Protein AF-A0A920B7Q4-F1 (afdb_monomer_lite)

Secondary structure (DSSP, 8-state):
----SS-EEE-TTS-EEE--THHHHHHHHHHHHTSS----HHHHHHHHHHHHHHHHHH-SSSPPBHHHHHHHHHHHHHHTT-HHHHHHHHHHHHHHHHHHHHHHHHHHHHHHHTT-EEE-TTS-EEE--HHHHHHHHHHHHTTSTTT--HHHHHHHHHHH--TT-BHHHHHHHHHHHHHTTTTT-THHHHHHHHHHHHHHHHHHT-SPPPGGGHHHHHHHHHHHHHHHHHHTTSS-GGGGGS-HHHHHTT--GGGGGG--HHHHHHHHHHTS-EETTEE---HHHHHHHHHHHH-TTSTTHHHHHHHHHHHHHTTS----HHHHHHTTSSS-----EEEEE--SSHHHHHHHHHHHHHHHTTT-EEEEE-TTS--SS--SS---TT---------

Foldseek 3Di:
DDQPPFAWEQEPVRDIDTDDLVVLLVLLVVLCVVDDDDDDPVLSVVLSVVLVVCLSVVAPPHHYYPVRSLVSSLVSCVVSVVVSSSVSSVVVVVVVVVVVVVVVCVVVLVVVQQAAWEQEPVRDIDGHDLVVVLVLLCVLCVVVVPQDDSVQLSVQLSVQDDHHHYPVSSLVSSLVSLVVCCVVPVVSQLSSLSSVQQVLCCLQLVDRDDPVCNLVSQLVLLVVLLVVCVVVQVFDPLLVVEPSNLLSVLQDCVLSSVDGNVRVVCCVVAQFDDDPNTGSADPLSLLLQLLLLVQSPPPRSRVSSSVSSVCPSNPVDHADPLSSRQRRGNDRPRAQEDEEEAAQDPVSNVVVVVVVVVSPVPPHDYHYHDPNHDDPDDDDDDCPVPPPVPPPPDD

pLDDT: mean 87.29, std 13.28, range [35.25, 98.81]

Radius of gyration: 36.69 Å; chains: 1; bounding box: 93×52×107 Å

Structure (mmCIF, N/CA/C/O backbone):
data_AF-A0A920B7Q4-F1
#
_entry.id   AF-A0A920B7Q4-F1
#
loop_
_atom_site.group_PDB
_atom_site.id
_atom_site.type_symbol
_atom_site.label_atom_id
_atom_site.label_alt_id
_atom_site.label_comp_id
_atom_site.label_asym_id
_atom_site.label_entity_id
_atom_site.label_seq_id
_atom_site.pdbx_PDB_ins_code
_atom_site.Cartn_x
_atom_site.Cartn_y
_atom_site.Cartn_z
_atom_site.occupancy
_atom_site.B_iso_or_equiv
_atom_site.auth_seq_id
_atom_site.auth_comp_id
_atom_site.auth_asym_id
_atom_site.auth_atom_id
_atom_site.pdbx_PDB_model_num
ATOM 1 N N . MET A 1 1 ? -26.768 4.279 72.018 1.00 37.91 1 MET A N 1
ATOM 2 C CA . MET A 1 1 ? -26.173 4.052 70.687 1.00 37.91 1 MET A CA 1
ATOM 3 C C . MET A 1 1 ? -27.306 4.190 69.692 1.00 37.91 1 MET A C 1
ATOM 5 O O . MET A 1 1 ? -28.260 3.434 69.799 1.00 37.91 1 MET A O 1
ATOM 9 N N . ASN A 1 2 ? -27.280 5.228 68.854 1.00 35.25 2 ASN A N 1
ATOM 10 C CA . ASN A 1 2 ? -28.335 5.468 67.870 1.00 35.25 2 ASN A CA 1
ATOM 11 C C . ASN A 1 2 ? -28.224 4.403 66.777 1.00 35.25 2 ASN A C 1
ATOM 13 O O . ASN A 1 2 ? -27.262 4.417 66.012 1.00 35.25 2 ASN A O 1
ATOM 17 N N . HIS A 1 3 ? -29.182 3.480 66.726 1.00 39.59 3 HIS A N 1
ATOM 18 C CA . HIS A 1 3 ? -29.396 2.664 65.538 1.00 39.59 3 HIS A CA 1
ATOM 19 C C . HIS A 1 3 ? -29.810 3.611 64.406 1.00 39.59 3 HIS A C 1
ATOM 21 O O . HIS A 1 3 ? -30.752 4.386 64.560 1.00 39.59 3 HIS A O 1
ATOM 27 N N . ILE A 1 4 ? -29.066 3.612 63.303 1.00 44.72 4 ILE A N 1
ATOM 28 C CA . ILE A 1 4 ? -29.447 4.335 62.089 1.00 44.72 4 ILE A CA 1
ATOM 29 C C . ILE A 1 4 ? -30.692 3.618 61.544 1.00 44.72 4 ILE A C 1
ATOM 31 O O . ILE A 1 4 ? -30.583 2.476 61.107 1.00 44.72 4 ILE A O 1
ATOM 35 N N . GLU A 1 5 ? -31.869 4.248 61.626 1.00 52.75 5 GLU A N 1
ATOM 36 C CA . GLU A 1 5 ? -33.157 3.631 61.247 1.00 52.75 5 GLU A CA 1
ATOM 37 C C . GLU A 1 5 ? -33.252 3.271 59.750 1.00 52.75 5 GLU A C 1
ATOM 39 O O . GLU A 1 5 ? -34.040 2.402 59.391 1.00 52.75 5 GLU A O 1
ATOM 44 N N . GLU A 1 6 ? -32.398 3.830 58.882 1.00 65.81 6 GLU A N 1
ATOM 45 C CA . GLU A 1 6 ? -32.292 3.430 57.472 1.00 65.81 6 GLU A CA 1
ATOM 46 C C . GLU A 1 6 ? -30.826 3.403 57.005 1.00 65.81 6 GLU A C 1
ATOM 48 O O . GLU A 1 6 ? -30.173 4.436 56.851 1.00 65.81 6 GLU A O 1
ATOM 53 N N . LEU A 1 7 ? -30.286 2.204 56.765 1.00 77.31 7 LEU A N 1
ATOM 54 C CA . LEU A 1 7 ? -28.965 2.035 56.158 1.00 77.31 7 LEU A CA 1
ATOM 55 C C . LEU A 1 7 ? -29.019 2.490 54.690 1.00 77.31 7 LEU A C 1
ATOM 57 O O . LEU A 1 7 ? -29.873 2.035 53.930 1.00 77.31 7 LEU A O 1
ATOM 61 N N . LEU A 1 8 ? -28.096 3.357 54.274 1.00 85.62 8 LEU A N 1
ATOM 62 C CA . LEU A 1 8 ? -27.988 3.840 52.893 1.00 85.62 8 LEU A CA 1
ATOM 63 C C . LEU A 1 8 ? -26.768 3.233 52.184 1.00 85.62 8 LEU A C 1
ATOM 65 O O . LEU A 1 8 ? -25.763 2.916 52.814 1.00 85.62 8 LEU A O 1
ATOM 69 N N . VAL A 1 9 ? -26.846 3.095 50.860 1.00 86.12 9 VAL A N 1
ATOM 70 C CA . VAL A 1 9 ? -25.814 2.509 49.992 1.00 86.12 9 VAL A CA 1
ATOM 71 C C . VAL A 1 9 ? -25.452 3.477 48.876 1.00 86.12 9 VAL A C 1
ATOM 73 O O . VAL A 1 9 ? -26.326 4.011 48.189 1.00 86.12 9 VAL A O 1
ATOM 76 N N . VAL A 1 10 ? -24.153 3.638 48.627 1.00 85.19 10 VAL A N 1
ATOM 77 C CA . VAL A 1 10 ? -23.644 4.421 47.496 1.00 85.19 10 VAL A CA 1
ATOM 78 C C . VAL A 1 10 ? -23.620 3.549 46.238 1.00 85.19 10 VAL A C 1
ATOM 80 O O . VAL A 1 10 ? -22.820 2.612 46.122 1.00 85.19 10 VAL A O 1
ATOM 83 N N . LYS A 1 11 ? -24.490 3.845 45.264 1.00 85.69 11 LYS A N 1
ATOM 84 C CA . LYS A 1 11 ? -24.488 3.184 43.951 1.00 85.69 11 LYS A CA 1
ATOM 85 C C . LYS A 1 11 ? -23.223 3.527 43.165 1.00 85.69 11 LYS A C 1
ATOM 87 O O . LYS A 1 11 ? -22.608 4.574 43.333 1.00 85.69 11 LYS A O 1
ATOM 92 N N . ARG A 1 12 ? -22.913 2.693 42.167 1.00 79.00 12 ARG A N 1
ATOM 93 C CA . ARG A 1 12 ? -21.820 2.914 41.196 1.00 79.00 12 ARG A CA 1
ATOM 94 C C . ARG A 1 12 ? -21.959 4.200 40.354 1.00 79.00 12 ARG A C 1
ATOM 96 O O . ARG A 1 12 ? -21.006 4.571 39.672 1.00 79.00 12 ARG A O 1
ATOM 103 N N . SER A 1 13 ? -23.132 4.841 40.360 1.00 74.19 13 SER A N 1
ATOM 104 C CA . SER A 1 13 ? -23.400 6.157 39.757 1.00 74.19 13 SER A CA 1
ATOM 105 C C . SER A 1 13 ? -23.052 7.338 40.677 1.00 74.19 13 SER A C 1
ATOM 107 O O . SER A 1 13 ? -23.061 8.469 40.207 1.00 74.19 13 SER A O 1
ATOM 109 N N . GLY A 1 14 ? -22.772 7.092 41.963 1.00 71.38 14 GLY A N 1
ATOM 110 C CA . GLY A 1 14 ? -22.636 8.117 43.006 1.00 71.38 14 GLY A CA 1
ATOM 111 C C . GLY A 1 14 ? -23.949 8.468 43.718 1.00 71.38 14 GLY A C 1
ATOM 112 O O . GLY A 1 14 ? -23.935 9.210 44.692 1.00 71.38 14 GLY A O 1
ATOM 113 N N . GLU A 1 15 ? -25.081 7.925 43.261 1.00 81.25 15 GLU A N 1
ATOM 114 C CA . GLU A 1 15 ? -26.389 8.105 43.899 1.00 81.25 15 GLU A CA 1
ATOM 115 C C . GLU A 1 15 ? -26.465 7.320 45.217 1.00 81.25 15 GLU A C 1
ATOM 117 O O . GLU A 1 15 ? -26.086 6.148 45.266 1.00 81.25 15 GLU A O 1
ATOM 122 N N . VAL A 1 16 ? -26.993 7.947 46.266 1.00 84.50 16 VAL A N 1
ATOM 123 C CA . VAL A 1 16 ? -27.220 7.310 47.567 1.00 84.50 16 VAL A CA 1
ATOM 124 C C . VAL A 1 16 ? -28.666 6.828 47.635 1.00 84.50 16 VAL A C 1
ATOM 126 O O . VAL A 1 16 ? -29.584 7.606 47.392 1.00 84.50 16 VAL A O 1
ATOM 129 N N . VAL A 1 17 ? -28.874 5.548 47.942 1.00 87.88 17 VAL A N 1
ATOM 130 C CA . VAL A 1 17 ? -30.212 4.937 48.035 1.00 87.88 17 VAL A CA 1
ATOM 131 C C . VAL A 1 17 ? -30.366 4.095 49.294 1.00 87.88 17 VAL A C 1
ATOM 133 O O . VAL A 1 17 ? -29.368 3.651 49.852 1.00 87.88 17 VAL A O 1
ATOM 136 N N . GLY A 1 18 ? -31.607 3.826 49.702 1.00 86.75 18 GLY A N 1
ATOM 137 C CA . GLY A 1 18 ? -31.908 2.879 50.778 1.00 86.75 18 GLY A CA 1
ATOM 138 C C . GLY A 1 18 ? -31.334 1.486 50.513 1.00 86.75 18 GLY A C 1
ATOM 139 O O . GLY A 1 18 ? -31.373 0.990 49.381 1.00 86.75 18 GLY A O 1
ATOM 140 N N . PHE A 1 19 ? -30.779 0.867 51.553 1.00 87.19 19 PHE A N 1
ATOM 141 C CA . PHE A 1 19 ? -30.345 -0.523 51.529 1.00 87.19 19 PHE A CA 1
ATOM 142 C C . PHE A 1 19 ? -31.553 -1.446 51.361 1.00 87.19 19 PHE A C 1
ATOM 144 O O . PHE A 1 19 ? -32.547 -1.336 52.072 1.00 87.19 19 PHE A O 1
ATOM 151 N N . ASP A 1 20 ? -31.442 -2.375 50.418 1.00 87.06 20 ASP A N 1
ATOM 152 C CA . ASP A 1 20 ? -32.485 -3.338 50.086 1.00 87.06 20 ASP A CA 1
ATOM 153 C C . ASP A 1 20 ? -31.866 -4.738 50.067 1.00 87.06 20 ASP A C 1
ATOM 155 O O . ASP A 1 20 ? -31.120 -5.100 49.149 1.00 87.06 20 ASP A O 1
ATOM 159 N N . SER A 1 21 ? -32.163 -5.524 51.101 1.00 85.00 21 SER A N 1
ATOM 160 C CA . SER A 1 21 ? -31.656 -6.888 51.257 1.00 85.00 21 SER A CA 1
ATOM 161 C C . SER A 1 21 ? -32.224 -7.858 50.229 1.00 85.00 21 SER A C 1
ATOM 163 O O . SER A 1 21 ? -31.566 -8.849 49.896 1.00 85.00 21 SER A O 1
ATOM 165 N N . GLN A 1 22 ? -33.378 -7.544 49.630 1.00 86.56 22 GLN A N 1
ATOM 166 C CA . GLN A 1 22 ? -33.961 -8.362 48.574 1.00 86.56 22 GLN A CA 1
ATOM 167 C C . GLN A 1 22 ? -33.036 -8.424 47.353 1.00 86.56 22 GLN A C 1
ATOM 169 O O . GLN A 1 22 ? -32.986 -9.437 46.657 1.00 86.56 22 GLN A O 1
ATOM 174 N N . ARG A 1 23 ? -32.226 -7.384 47.112 1.00 87.19 23 ARG A N 1
ATOM 175 C CA . ARG A 1 23 ? -31.222 -7.383 46.034 1.00 87.19 23 ARG A CA 1
ATOM 176 C C . ARG A 1 23 ? -30.103 -8.387 46.266 1.00 87.19 23 ARG A C 1
ATOM 178 O O . ARG A 1 23 ? -29.621 -8.969 45.297 1.00 87.19 23 ARG A O 1
ATOM 185 N N . ILE A 1 24 ? -29.700 -8.592 47.520 1.00 88.31 24 ILE A N 1
ATOM 186 C CA . ILE A 1 24 ? -28.688 -9.589 47.887 1.00 88.31 24 ILE A CA 1
ATOM 187 C C . ILE A 1 24 ? -29.266 -10.986 47.673 1.00 88.31 24 ILE A C 1
ATOM 189 O O . ILE A 1 24 ? -28.648 -11.802 46.991 1.00 88.31 24 ILE A O 1
ATOM 193 N N . ASN A 1 25 ? -30.487 -11.223 48.161 1.00 89.12 25 ASN A N 1
ATOM 194 C CA . ASN A 1 25 ? -31.188 -12.490 47.969 1.00 89.12 25 ASN A CA 1
ATOM 195 C C . ASN A 1 25 ? -31.345 -12.826 46.474 1.00 89.12 25 ASN A C 1
ATOM 197 O O . ASN A 1 25 ? -30.954 -13.905 46.031 1.00 89.12 25 ASN A O 1
ATOM 201 N N . ASN A 1 26 ? -31.805 -11.868 45.664 1.00 89.12 26 ASN A N 1
ATOM 202 C CA . ASN A 1 26 ? -31.959 -12.054 44.222 1.00 89.12 26 ASN A CA 1
ATOM 203 C C . ASN A 1 26 ? -30.622 -12.357 43.525 1.00 89.12 26 ASN A C 1
ATOM 205 O O . ASN A 1 26 ? -30.584 -13.175 42.610 1.00 89.12 26 ASN A O 1
ATOM 209 N N . ALA A 1 27 ? -29.524 -11.719 43.944 1.00 87.94 27 ALA A N 1
ATOM 210 C CA . ALA A 1 27 ? -28.205 -11.942 43.356 1.00 87.94 27 ALA A CA 1
ATOM 211 C C . ALA A 1 27 ? -27.631 -13.327 43.708 1.00 87.94 27 ALA A C 1
ATOM 213 O O . ALA A 1 27 ? -27.078 -13.996 42.833 1.00 87.94 27 ALA A O 1
ATOM 214 N N . ILE A 1 28 ? -27.806 -13.783 44.954 1.00 88.62 28 ILE A N 1
ATOM 215 C CA . ILE A 1 28 ? -27.418 -15.134 45.389 1.00 88.62 28 ILE A CA 1
ATOM 216 C C . ILE A 1 28 ? -28.284 -16.182 44.681 1.00 88.62 28 ILE A C 1
ATOM 218 O O . ILE A 1 28 ? -27.759 -17.134 44.109 1.00 88.62 28 ILE A O 1
ATOM 222 N N . THR A 1 29 ? -29.600 -15.973 44.634 1.00 88.19 29 THR A N 1
ATOM 223 C CA . THR A 1 29 ? -30.544 -16.868 43.951 1.00 88.19 29 THR A CA 1
ATOM 224 C C . THR A 1 29 ? -30.250 -16.966 42.454 1.00 88.19 29 THR A C 1
ATOM 226 O O . THR A 1 29 ? -30.282 -18.057 41.890 1.00 88.19 29 THR A O 1
ATOM 229 N N . ALA A 1 30 ? -29.891 -15.857 41.800 1.00 87.19 30 ALA A N 1
ATOM 230 C CA . ALA A 1 30 ? -29.462 -15.867 40.403 1.00 87.19 30 ALA A CA 1
ATOM 231 C C . ALA A 1 30 ? -28.175 -16.684 40.194 1.00 87.19 30 ALA A C 1
ATOM 233 O O . ALA A 1 30 ? -28.075 -17.413 39.210 1.00 87.19 30 ALA A O 1
ATOM 234 N N . ALA A 1 31 ? -27.214 -16.604 41.121 1.00 87.38 31 ALA A N 1
ATOM 235 C CA . ALA A 1 31 ? -26.001 -17.417 41.063 1.00 87.38 31 ALA A CA 1
ATOM 236 C C . ALA A 1 31 ? -26.292 -18.913 41.277 1.00 87.38 31 ALA A C 1
ATOM 238 O O . ALA A 1 31 ? -25.689 -19.742 40.595 1.00 87.38 31 ALA A O 1
ATOM 239 N N . ILE A 1 32 ? -27.230 -19.263 42.168 1.00 87.94 32 ILE A N 1
ATOM 240 C CA . ILE A 1 32 ? -27.687 -20.645 42.397 1.00 87.94 32 ILE A CA 1
ATOM 241 C C . ILE A 1 32 ? -28.381 -21.195 41.149 1.00 87.94 32 ILE A C 1
ATOM 243 O O . ILE A 1 32 ? -27.976 -22.238 40.652 1.00 87.94 32 ILE A O 1
ATOM 247 N N . ASN A 1 33 ? -29.349 -20.457 40.595 1.00 87.56 33 ASN A N 1
ATOM 248 C CA . ASN A 1 33 ? -30.111 -20.857 39.405 1.00 87.56 33 ASN A CA 1
ATOM 249 C C . ASN A 1 33 ? -29.254 -20.981 38.134 1.00 87.56 33 ASN A C 1
ATOM 251 O O . ASN A 1 33 ? -29.695 -21.577 37.156 1.00 87.56 33 ASN A O 1
ATOM 255 N N . ALA A 1 34 ? -28.051 -20.403 38.125 1.00 85.44 34 ALA A N 1
ATOM 256 C CA . ALA A 1 34 ? -27.075 -20.582 37.052 1.00 85.44 34 ALA A CA 1
ATOM 257 C C . ALA A 1 34 ? -26.320 -21.930 37.128 1.00 85.44 34 ALA A C 1
ATOM 259 O O . ALA A 1 34 ? -25.470 -22.189 36.279 1.00 85.44 34 ALA A O 1
ATOM 260 N N . GLY A 1 35 ? -26.588 -22.765 38.138 1.00 84.56 35 GLY A N 1
ATOM 261 C CA . GLY A 1 35 ? -26.077 -24.131 38.268 1.00 84.56 35 GLY A CA 1
ATOM 262 C C . GLY A 1 35 ? -27.182 -25.132 38.632 1.00 84.56 35 GLY A C 1
ATOM 263 O O . GLY A 1 35 ? -28.353 -24.774 38.721 1.00 84.56 35 GLY A O 1
ATOM 264 N N . ASP A 1 36 ? -26.798 -26.391 38.861 1.00 78.81 36 ASP A N 1
ATOM 265 C CA . ASP A 1 36 ? -27.736 -27.504 39.116 1.00 78.81 36 ASP A CA 1
ATOM 266 C C . ASP A 1 36 ? -28.015 -27.766 40.610 1.00 78.81 36 ASP A C 1
ATOM 268 O O . ASP A 1 36 ? -28.794 -28.652 40.975 1.00 78.81 36 ASP A O 1
ATOM 272 N N . GLU A 1 37 ? -27.367 -27.017 41.500 1.00 77.81 37 GLU A N 1
ATOM 273 C CA . GLU A 1 37 ? -27.507 -27.188 42.944 1.00 77.81 37 GLU A CA 1
ATOM 274 C C . GLU A 1 37 ? -28.850 -26.664 43.446 1.00 77.81 37 GLU A C 1
ATOM 276 O O . GLU A 1 37 ? -29.317 -25.591 43.064 1.00 77.81 37 GLU A O 1
ATOM 281 N N . LYS A 1 38 ? -29.445 -27.397 44.388 1.00 76.31 38 LYS A N 1
ATOM 282 C CA . LYS A 1 38 ? -30.656 -26.972 45.087 1.00 76.31 38 LYS A CA 1
ATOM 283 C C . LYS A 1 38 ? -30.332 -26.731 46.549 1.00 76.31 38 LYS A C 1
ATOM 285 O O . LYS A 1 38 ? -29.971 -27.657 47.271 1.00 76.31 38 LYS A O 1
ATOM 290 N N . TYR A 1 39 ? -30.499 -25.488 46.972 1.00 79.25 39 TYR A N 1
ATOM 291 C CA . TYR A 1 39 ? -30.415 -25.093 48.370 1.00 79.25 39 TYR A CA 1
ATOM 292 C C . TYR A 1 39 ? -31.817 -24.824 48.904 1.00 79.25 39 TYR A C 1
ATOM 294 O O . TYR A 1 39 ? -32.675 -24.316 48.183 1.00 79.25 39 TYR A O 1
ATOM 302 N N . ASP A 1 40 ? -32.049 -25.168 50.170 1.00 79.31 40 ASP A N 1
ATOM 303 C CA . ASP A 1 40 ? -33.282 -24.783 50.844 1.00 79.31 40 ASP A CA 1
ATOM 304 C C . ASP A 1 40 ? -33.321 -23.257 51.014 1.00 79.31 40 ASP A C 1
ATOM 306 O O . ASP A 1 40 ? -32.336 -22.627 51.410 1.00 79.31 40 ASP A O 1
ATOM 310 N N . SER A 1 41 ? -34.490 -22.684 50.748 1.00 79.50 41 SER A N 1
ATOM 311 C CA . SER A 1 41 ? -34.847 -21.299 51.045 1.00 79.50 41 SER A CA 1
ATOM 312 C C . SER A 1 41 ? -34.468 -20.866 52.467 1.00 79.50 41 SER A C 1
ATOM 314 O O . SER A 1 41 ? -34.008 -19.741 52.651 1.00 79.50 41 SER A O 1
ATOM 316 N N . ALA A 1 42 ? -34.571 -21.766 53.453 1.00 81.94 42 ALA A N 1
ATOM 317 C CA . ALA A 1 42 ? -34.176 -21.492 54.834 1.00 81.94 42 ALA A CA 1
ATOM 318 C C . ALA A 1 42 ? -32.675 -21.178 54.965 1.00 81.94 42 ALA A C 1
ATOM 320 O O . ALA A 1 42 ? -32.303 -20.197 55.605 1.00 81.94 42 ALA A O 1
ATOM 321 N N . LYS A 1 43 ? -31.815 -21.951 54.287 1.00 82.31 43 LYS A N 1
ATOM 322 C CA . LYS A 1 43 ? -30.356 -21.763 54.311 1.00 82.31 43 LYS A CA 1
ATOM 323 C C . LYS A 1 43 ? -29.931 -20.481 53.586 1.00 82.31 43 LYS A C 1
ATOM 325 O O . LYS A 1 43 ? -28.986 -19.821 54.002 1.00 82.31 43 LYS A O 1
ATOM 330 N N . ILE A 1 44 ? -30.632 -20.107 52.513 1.00 83.94 44 ILE A N 1
ATOM 331 C CA . ILE A 1 44 ? -30.376 -18.849 51.789 1.00 83.94 44 ILE A CA 1
ATOM 332 C C . ILE A 1 44 ? -30.744 -17.649 52.666 1.00 83.94 44 ILE A C 1
ATOM 334 O O . ILE A 1 44 ? -29.964 -16.703 52.756 1.00 83.94 44 ILE A O 1
ATOM 338 N N . ASN A 1 45 ? -31.899 -17.697 53.334 1.00 86.50 45 ASN A N 1
ATOM 339 C CA . ASN A 1 45 ? -32.334 -16.627 54.229 1.00 86.50 45 ASN A CA 1
ATOM 340 C C . ASN A 1 45 ? -31.371 -16.451 55.411 1.00 86.50 45 ASN A C 1
ATOM 342 O O . ASN A 1 45 ? -30.993 -15.322 55.694 1.00 86.50 45 ASN A O 1
ATOM 346 N N . GLU A 1 46 ? -30.889 -17.542 56.016 1.00 87.81 46 GLU A N 1
ATOM 347 C CA . GLU A 1 46 ? -29.887 -17.492 57.093 1.00 87.81 46 GLU A CA 1
ATOM 348 C C . GLU A 1 46 ? -28.589 -16.787 56.649 1.00 87.81 46 GLU A C 1
ATOM 350 O O . GLU A 1 46 ? -28.044 -15.941 57.360 1.00 87.81 46 GLU A O 1
ATOM 355 N N . ILE A 1 47 ? -28.110 -17.077 55.435 1.00 88.06 47 ILE A N 1
ATOM 356 C CA . ILE A 1 47 ? -26.919 -16.425 54.871 1.00 88.06 47 ILE A CA 1
ATOM 357 C C . ILE A 1 47 ? -27.182 -14.940 54.602 1.00 88.06 47 ILE A C 1
ATOM 359 O O . ILE A 1 47 ? -26.332 -14.103 54.907 1.00 88.06 47 ILE A O 1
ATOM 363 N N . VAL A 1 48 ? -28.348 -14.593 54.049 1.00 88.50 48 VAL A N 1
ATOM 364 C CA . VAL A 1 48 ? -28.731 -13.194 53.802 1.00 88.50 48 VAL A CA 1
ATOM 365 C C . VAL A 1 48 ? -28.831 -12.418 55.116 1.00 88.50 48 VAL A C 1
ATOM 367 O O . VAL A 1 48 ? -28.295 -11.314 55.189 1.00 88.50 48 VAL A O 1
ATOM 370 N N . GLU A 1 49 ? -29.426 -12.995 56.160 1.00 89.12 49 GLU A N 1
ATOM 371 C CA . GLU A 1 49 ? -29.495 -12.394 57.497 1.00 89.12 49 GLU A CA 1
ATOM 372 C C . GLU A 1 49 ? -28.098 -12.197 58.101 1.00 89.12 49 GLU A C 1
ATOM 374 O O . GLU A 1 49 ? -27.802 -11.129 58.640 1.00 89.12 49 GLU A O 1
ATOM 379 N N . SER A 1 50 ? -27.197 -13.173 57.945 1.00 89.88 50 SER A N 1
ATOM 380 C CA . SER A 1 50 ? -25.807 -13.057 58.405 1.00 89.88 50 SER A CA 1
ATOM 381 C C . SER A 1 50 ? -25.032 -11.955 57.668 1.00 89.88 50 SER A C 1
ATOM 383 O O . SER A 1 50 ? -24.300 -11.176 58.285 1.00 89.88 50 SER A O 1
ATOM 385 N N . ILE A 1 51 ? -25.239 -11.835 56.352 1.00 91.19 51 ILE A N 1
ATOM 386 C CA . ILE A 1 51 ? -24.678 -10.756 55.530 1.00 91.19 51 ILE A CA 1
ATOM 387 C C . ILE A 1 51 ? -25.224 -9.403 55.986 1.00 91.19 51 ILE A C 1
ATOM 389 O O . ILE A 1 51 ? -24.450 -8.461 56.143 1.00 91.19 51 ILE A O 1
ATOM 393 N N . GLN A 1 52 ? -26.537 -9.297 56.210 1.00 89.00 52 GLN A N 1
ATOM 394 C CA . GLN A 1 52 ? -27.153 -8.073 56.719 1.00 89.00 52 GLN A CA 1
ATOM 395 C C . GLN A 1 52 ? -26.545 -7.682 58.065 1.00 89.00 52 GLN A C 1
ATOM 397 O O . GLN A 1 52 ? -26.106 -6.543 58.203 1.00 89.00 52 GLN A O 1
ATOM 402 N N . GLY A 1 53 ? -26.451 -8.618 59.013 1.00 87.44 53 GLY A N 1
ATOM 403 C CA . GLY A 1 53 ? -25.826 -8.387 60.316 1.00 87.44 53 GLY A CA 1
ATOM 404 C C . GLY A 1 53 ? -24.406 -7.834 60.190 1.00 87.44 53 GLY A C 1
ATOM 405 O O . GLY A 1 53 ? -24.113 -6.776 60.739 1.00 87.44 53 GLY A O 1
ATOM 406 N N . GLU A 1 54 ? -23.550 -8.465 59.373 1.00 89.50 54 GLU A N 1
ATOM 407 C CA . GLU A 1 54 ? -22.185 -7.964 59.152 1.00 89.50 54 GLU A CA 1
ATOM 408 C C . GLU A 1 54 ? -22.169 -6.561 58.524 1.00 89.50 54 GLU A C 1
ATOM 410 O O . GLU A 1 54 ? -21.314 -5.749 58.872 1.00 89.50 54 GLU A O 1
ATOM 415 N N . ILE A 1 55 ? -23.094 -6.249 57.612 1.00 87.44 55 ILE A N 1
ATOM 416 C CA . ILE A 1 55 ? -23.184 -4.916 57.002 1.00 87.44 55 ILE A CA 1
ATOM 417 C C . ILE A 1 55 ? -23.566 -3.867 58.059 1.00 87.44 55 ILE A C 1
ATOM 419 O O . ILE A 1 55 ? -22.912 -2.826 58.130 1.00 87.44 55 ILE A O 1
ATOM 423 N N . TYR A 1 56 ? -24.579 -4.131 58.887 1.00 86.81 56 TYR A N 1
ATOM 424 C CA . TYR A 1 56 ? -25.008 -3.200 59.938 1.00 86.81 56 TYR A CA 1
ATOM 425 C C . TYR A 1 56 ? -23.932 -2.988 61.010 1.00 86.81 56 TYR A C 1
ATOM 427 O O . TYR A 1 56 ? -23.740 -1.859 61.459 1.00 86.81 56 TYR A O 1
ATOM 435 N N . ASP A 1 57 ? -23.193 -4.038 61.370 1.00 86.12 57 ASP A N 1
ATOM 436 C CA . ASP A 1 57 ? -22.123 -3.953 62.366 1.00 86.12 57 ASP A CA 1
ATOM 437 C C . ASP A 1 57 ? -20.881 -3.228 61.830 1.00 86.12 57 ASP A C 1
ATOM 439 O O . ASP A 1 57 ? -20.212 -2.488 62.554 1.00 86.12 57 ASP A O 1
ATOM 443 N N . ARG A 1 58 ? -20.545 -3.445 60.552 1.00 84.44 58 ARG A N 1
ATOM 444 C CA . ARG A 1 58 ? -19.307 -2.939 59.945 1.00 84.44 58 ARG A CA 1
ATOM 445 C C . ARG A 1 58 ? -19.418 -1.500 59.448 1.00 84.44 58 ARG A C 1
ATOM 447 O O . ARG A 1 58 ? -18.403 -0.805 59.410 1.00 84.44 58 ARG A O 1
ATOM 454 N N . PHE A 1 59 ? -20.608 -1.058 59.046 1.00 83.00 59 PHE A N 1
ATOM 455 C CA . PHE A 1 59 ? -20.827 0.246 58.411 1.00 83.00 59 PHE A CA 1
ATOM 456 C C . PHE A 1 59 ? -21.669 1.179 59.283 1.00 83.00 59 PHE A C 1
ATOM 458 O O . PHE A 1 59 ? -22.770 1.588 58.923 1.00 83.00 59 PHE A O 1
ATOM 465 N N . THR A 1 60 ? -21.120 1.531 60.443 1.00 75.25 60 THR A N 1
ATOM 466 C CA . THR A 1 60 ? -21.744 2.448 61.408 1.00 75.25 60 THR A CA 1
ATOM 467 C C . THR A 1 60 ? -21.360 3.911 61.178 1.00 75.25 60 THR A C 1
ATOM 469 O O . THR A 1 60 ? -22.146 4.807 61.476 1.00 75.25 60 THR A O 1
ATOM 472 N N . GLU A 1 61 ? -20.168 4.160 60.627 1.00 71.81 61 GLU A N 1
ATOM 473 C CA . GLU A 1 61 ? -19.607 5.509 60.446 1.00 71.81 61 GLU A CA 1
ATOM 474 C C . GLU A 1 61 ? -19.692 6.030 59.001 1.00 71.81 61 GLU A C 1
ATOM 476 O O . GLU A 1 61 ? -19.558 7.231 58.769 1.00 71.81 61 GLU A O 1
ATOM 481 N N . PHE A 1 62 ? -19.911 5.154 58.015 1.00 76.44 62 PHE A N 1
ATOM 482 C CA . PHE A 1 62 ? -19.998 5.528 56.601 1.00 76.44 62 PHE A CA 1
ATOM 483 C C . PHE A 1 62 ? -20.908 4.587 55.811 1.00 76.44 62 PHE A C 1
ATOM 485 O O . PHE A 1 62 ? -21.063 3.419 56.158 1.00 76.44 62 PHE A O 1
ATOM 492 N N . TYR A 1 63 ? -21.475 5.084 54.709 1.00 82.69 63 TYR A N 1
ATOM 493 C CA . TYR A 1 63 ? -22.316 4.281 53.822 1.00 82.69 63 TYR A CA 1
ATOM 494 C C . TYR A 1 63 ? -21.467 3.351 52.945 1.00 82.69 63 TYR A C 1
ATOM 496 O O . TYR A 1 63 ? -20.560 3.835 52.256 1.00 82.69 63 TYR A O 1
ATOM 504 N N . PRO A 1 64 ? -21.750 2.035 52.910 1.00 86.69 64 PRO A N 1
ATOM 505 C CA . PRO A 1 64 ? -21.024 1.120 52.047 1.00 86.69 64 PRO A CA 1
ATOM 506 C C . PRO A 1 64 ? -21.300 1.433 50.578 1.00 86.69 64 PRO A C 1
ATOM 508 O O . PRO A 1 64 ? -22.410 1.810 50.185 1.00 86.69 64 PRO A O 1
ATOM 511 N N . ASN A 1 65 ? -20.290 1.225 49.737 1.00 87.56 65 ASN A N 1
ATOM 512 C CA . ASN A 1 65 ? -20.507 1.178 48.298 1.00 87.56 65 ASN A CA 1
ATOM 513 C C . ASN A 1 65 ? -20.922 -0.238 47.860 1.00 87.56 65 ASN A C 1
ATOM 515 O O . ASN A 1 65 ? -20.811 -1.212 48.609 1.00 87.56 65 ASN A O 1
ATOM 519 N N . VAL A 1 66 ? -21.398 -0.357 46.618 1.00 86.56 66 VAL A N 1
ATOM 520 C CA . VAL A 1 66 ? -21.842 -1.649 46.065 1.00 86.56 66 VAL A CA 1
ATOM 521 C C . VAL A 1 66 ? -20.747 -2.722 46.129 1.00 86.56 66 VAL A C 1
ATOM 523 O O . VAL A 1 66 ? -21.068 -3.876 46.386 1.00 86.56 66 VAL A O 1
ATOM 526 N N . GLU A 1 67 ? -19.475 -2.370 45.931 1.00 87.31 67 GLU A N 1
ATOM 527 C CA . GLU A 1 67 ? -18.374 -3.342 45.968 1.00 87.31 67 GLU A CA 1
ATOM 528 C C . GLU A 1 67 ? -18.142 -3.874 47.385 1.00 87.31 67 GLU A C 1
ATOM 530 O O . GLU A 1 67 ? -17.987 -5.077 47.560 1.00 87.31 67 GLU A O 1
ATOM 535 N N . ASN A 1 68 ? -18.244 -3.018 48.407 1.00 87.50 68 ASN A N 1
ATOM 536 C CA . ASN A 1 68 ? -18.129 -3.436 49.803 1.00 87.50 68 ASN A CA 1
ATOM 537 C C . ASN A 1 68 ? -19.197 -4.465 50.196 1.00 87.50 68 ASN A C 1
ATOM 539 O O . ASN A 1 68 ? -18.900 -5.418 50.914 1.00 87.50 68 ASN A O 1
ATOM 543 N N . ILE A 1 69 ? -20.431 -4.287 49.714 1.00 89.88 69 ILE A N 1
ATOM 544 C CA . ILE A 1 69 ? -21.515 -5.252 49.934 1.00 89.88 69 ILE A CA 1
ATOM 545 C C . ILE A 1 69 ? -21.205 -6.559 49.198 1.00 89.88 69 ILE A C 1
ATOM 547 O O . ILE A 1 69 ? -21.365 -7.633 49.769 1.00 89.88 69 ILE A O 1
ATOM 551 N N . GLN A 1 70 ? -20.727 -6.485 47.953 1.00 90.25 70 GLN A N 1
ATOM 552 C CA . GLN A 1 70 ? -20.374 -7.674 47.176 1.00 90.25 70 GLN A CA 1
ATOM 553 C C . GLN A 1 70 ? -19.237 -8.483 47.816 1.00 90.25 70 GLN A C 1
ATOM 555 O O . GLN A 1 70 ? -19.339 -9.706 47.855 1.00 90.25 70 GLN A O 1
ATOM 560 N N . ASP A 1 71 ? -18.224 -7.827 48.385 1.00 90.88 71 ASP A N 1
ATOM 561 C CA . ASP A 1 71 ? -17.124 -8.497 49.094 1.00 90.88 71 ASP A CA 1
ATOM 562 C C . ASP A 1 71 ? -17.624 -9.269 50.329 1.00 90.88 71 ASP A C 1
ATOM 564 O O . ASP A 1 71 ? -17.148 -10.365 50.628 1.00 90.88 71 ASP A O 1
ATOM 568 N N . ILE A 1 72 ? -18.613 -8.719 51.045 1.00 91.56 72 ILE A N 1
ATOM 569 C CA . ILE A 1 72 ? -19.245 -9.399 52.185 1.00 91.56 72 ILE A CA 1
ATOM 570 C C . ILE A 1 72 ? -20.062 -10.598 51.701 1.00 91.56 72 ILE A C 1
ATOM 572 O O . ILE A 1 72 ? -19.943 -11.678 52.275 1.00 91.56 72 ILE A O 1
ATOM 576 N N . VAL A 1 73 ? -20.834 -10.453 50.620 1.00 92.19 73 VAL A N 1
ATOM 577 C CA . VAL A 1 73 ? -21.587 -11.570 50.024 1.00 92.19 73 VAL A CA 1
ATOM 578 C C . VAL A 1 73 ? -20.648 -12.721 49.647 1.00 92.19 73 VAL A C 1
ATOM 580 O O . VAL A 1 73 ? -20.899 -13.862 50.025 1.00 92.19 73 VAL A O 1
ATOM 583 N N . GLU A 1 74 ? -19.535 -12.435 48.969 1.00 91.50 74 GLU A N 1
ATOM 584 C CA . GLU A 1 74 ? -18.537 -13.447 48.593 1.00 91.50 74 GLU A CA 1
ATOM 585 C C . GLU A 1 74 ? -17.939 -14.152 49.813 1.00 91.50 74 GLU A C 1
ATOM 587 O O . GLU A 1 74 ? -17.874 -15.382 49.863 1.00 91.50 74 GLU A O 1
ATOM 592 N N . LYS A 1 75 ? -17.550 -13.377 50.830 1.00 92.81 75 LYS A N 1
ATOM 593 C CA . LYS A 1 75 ? -16.998 -13.893 52.085 1.00 92.81 75 LYS A CA 1
ATOM 594 C C . LYS A 1 75 ? -17.966 -14.847 52.789 1.00 92.81 75 LYS A C 1
ATOM 596 O O . LYS A 1 75 ? -17.529 -15.880 53.297 1.00 92.81 75 LYS A O 1
ATOM 601 N N . HIS A 1 76 ? -19.253 -14.512 52.839 1.00 92.12 76 HIS A N 1
ATOM 602 C CA . HIS A 1 76 ? -20.274 -15.352 53.471 1.00 92.12 76 HIS A CA 1
ATOM 603 C C . HIS A 1 76 ? -20.564 -16.614 52.661 1.00 92.12 76 HIS A C 1
ATOM 605 O O . HIS A 1 76 ? -20.576 -17.698 53.235 1.00 92.12 76 HIS A O 1
ATOM 611 N N . LEU A 1 77 ? -20.666 -16.520 51.331 1.00 90.75 77 LEU A N 1
ATOM 612 C CA . LEU A 1 77 ? -20.837 -17.701 50.473 1.00 90.75 77 LEU A CA 1
ATOM 613 C C . LEU A 1 77 ? -19.680 -18.705 50.625 1.00 90.75 77 LEU A C 1
ATOM 615 O O . LEU A 1 77 ? -19.913 -19.913 50.678 1.00 90.75 77 LEU A O 1
ATOM 619 N N . LEU A 1 78 ? -18.441 -18.218 50.757 1.00 89.00 78 LEU A N 1
ATOM 620 C CA . LEU A 1 78 ? -17.268 -19.064 51.010 1.00 89.00 78 LEU A CA 1
ATOM 621 C C . LEU A 1 78 ? -17.286 -19.699 52.409 1.00 89.00 78 LEU A C 1
ATOM 623 O O . LEU A 1 78 ? -16.927 -20.863 52.556 1.00 89.00 78 LEU A O 1
ATOM 627 N N . ARG A 1 79 ? -17.708 -18.956 53.442 1.00 89.88 79 ARG A N 1
ATOM 628 C CA . ARG A 1 79 ? -17.794 -19.459 54.827 1.00 89.88 79 ARG A CA 1
ATOM 629 C C . ARG A 1 79 ? -18.895 -20.497 55.027 1.00 89.88 79 ARG A C 1
ATOM 631 O O . ARG A 1 79 ? -18.752 -21.357 55.888 1.00 89.88 79 ARG A O 1
ATOM 638 N N . SER A 1 80 ? -19.961 -20.424 54.238 1.00 87.88 80 SER A N 1
ATOM 639 C CA . SER A 1 80 ? -21.092 -21.358 54.282 1.00 87.88 80 SER A CA 1
ATOM 640 C C . SER A 1 80 ? -20.888 -22.621 53.433 1.00 87.88 80 SER A C 1
ATOM 642 O O . SER A 1 80 ? -21.851 -23.359 53.203 1.00 87.88 80 SER A O 1
ATOM 644 N N . ASP A 1 81 ? -19.656 -22.862 52.965 1.00 85.81 81 ASP A N 1
ATOM 645 C CA . ASP A 1 81 ? -19.253 -24.006 52.135 1.00 85.81 81 ASP A CA 1
ATOM 646 C C . ASP A 1 81 ? -20.023 -24.098 50.798 1.00 85.81 81 ASP A C 1
ATOM 648 O O . ASP A 1 81 ? -20.214 -25.163 50.217 1.00 85.81 81 ASP A O 1
ATOM 652 N N . MET A 1 82 ? -20.491 -22.953 50.280 1.00 87.56 82 MET A N 1
ATOM 653 C CA . MET A 1 82 ? -21.173 -22.840 48.982 1.00 87.56 82 MET A CA 1
ATOM 654 C C . MET A 1 82 ? -20.167 -22.479 47.884 1.00 87.56 82 MET A C 1
ATOM 656 O O . MET A 1 82 ? -20.311 -21.475 47.184 1.00 87.56 82 MET A O 1
ATOM 660 N N . LEU A 1 83 ? -19.110 -23.286 47.761 1.00 86.25 83 LEU A N 1
ATOM 661 C CA . LEU A 1 83 ? -17.932 -22.978 46.940 1.00 86.25 83 LEU A CA 1
ATOM 662 C C . LEU A 1 83 ? -18.265 -22.757 45.459 1.00 86.25 83 LEU A C 1
ATOM 664 O O . LEU A 1 83 ? -17.747 -21.825 44.840 1.00 86.25 83 LEU A O 1
ATOM 668 N N . ASP A 1 84 ? -19.140 -23.580 44.886 1.00 87.00 84 ASP A N 1
ATOM 669 C CA . ASP A 1 84 ? -19.488 -23.493 43.467 1.00 87.00 84 ASP A CA 1
ATOM 670 C C . ASP A 1 84 ? -20.393 -22.288 43.159 1.00 87.00 84 ASP A C 1
ATOM 672 O O . ASP A 1 84 ? -20.199 -21.616 42.140 1.00 87.00 84 ASP A O 1
ATOM 676 N N . VAL A 1 85 ? -21.308 -21.939 44.073 1.00 89.06 85 VAL A N 1
ATOM 677 C CA . VAL A 1 85 ? -22.120 -20.710 43.995 1.00 89.06 85 VAL A CA 1
ATOM 678 C C . VAL A 1 85 ? -21.236 -19.473 44.137 1.00 89.06 85 VAL A C 1
ATOM 680 O O . VAL A 1 85 ? -21.349 -18.544 43.337 1.00 89.06 85 VAL A O 1
ATOM 683 N N . ALA A 1 86 ? -20.317 -19.473 45.111 1.00 90.06 86 ALA A N 1
ATOM 684 C CA . ALA A 1 86 ? -19.352 -18.396 45.310 1.00 90.06 86 ALA A CA 1
ATOM 685 C C . ALA A 1 86 ? -18.497 -18.185 44.052 1.00 90.06 86 ALA A C 1
ATOM 687 O O . ALA A 1 86 ? -18.360 -17.056 43.583 1.00 90.06 86 ALA A O 1
ATOM 688 N N . ARG A 1 87 ? -17.987 -19.267 43.444 1.00 89.69 87 ARG A N 1
ATOM 689 C CA . ARG A 1 87 ? -17.206 -19.200 42.199 1.00 89.69 87 ARG A CA 1
ATOM 690 C C . ARG A 1 87 ? -18.009 -18.567 41.060 1.00 89.69 87 ARG A C 1
ATOM 692 O O . ARG A 1 87 ? -17.504 -17.659 40.404 1.00 89.69 87 ARG A O 1
ATOM 699 N N . ARG A 1 88 ? -19.253 -19.006 40.836 1.00 90.75 88 ARG A N 1
ATOM 700 C CA . ARG A 1 88 ? -20.150 -18.434 39.810 1.00 90.75 88 ARG A CA 1
ATOM 701 C C . ARG A 1 88 ? -20.425 -16.954 40.049 1.00 90.75 88 ARG A C 1
ATOM 703 O O . ARG A 1 88 ? -20.344 -16.159 39.114 1.00 90.75 88 ARG A O 1
ATOM 710 N N . TYR A 1 89 ? -20.702 -16.581 41.295 1.00 91.31 89 TYR A N 1
ATOM 711 C CA . TYR A 1 89 ? -20.942 -15.195 41.680 1.00 91.31 89 TYR A CA 1
ATOM 712 C C . TYR A 1 89 ? -19.721 -14.303 41.396 1.00 91.31 89 TYR A C 1
ATOM 714 O O . TYR A 1 89 ? -19.863 -13.250 40.771 1.00 91.31 89 TYR A O 1
ATOM 722 N N . ILE A 1 90 ? -18.519 -14.753 41.779 1.00 90.19 90 ILE A N 1
ATOM 723 C CA . ILE A 1 90 ? -17.252 -14.037 41.556 1.00 90.19 90 ILE A CA 1
ATOM 724 C C . ILE A 1 90 ? -16.965 -13.874 40.058 1.00 90.19 90 ILE A C 1
ATOM 726 O O . ILE A 1 90 ? -16.652 -12.769 39.611 1.00 90.19 90 ILE A O 1
ATOM 730 N N . ILE A 1 91 ? -17.105 -14.943 39.263 1.00 88.31 91 ILE A N 1
ATOM 731 C CA . ILE A 1 91 ? -16.881 -14.893 37.807 1.00 88.31 91 ILE A CA 1
ATOM 732 C C . ILE A 1 91 ? -17.856 -13.909 37.153 1.00 88.31 91 ILE A C 1
ATOM 734 O O . ILE A 1 91 ? -17.428 -13.012 36.426 1.00 88.31 91 ILE A O 1
ATOM 738 N N . TYR A 1 92 ? -19.149 -14.004 37.472 1.00 89.00 92 TYR A N 1
ATOM 739 C CA . TYR A 1 92 ? -20.162 -13.100 36.928 1.00 89.00 92 TYR A CA 1
ATOM 740 C C . TYR A 1 92 ? -19.906 -11.635 37.317 1.00 89.00 92 TYR A C 1
ATOM 742 O O . TYR A 1 92 ? -20.037 -10.725 36.492 1.00 89.00 92 TYR A O 1
ATOM 750 N N . ARG A 1 93 ? -19.498 -11.377 38.569 1.00 88.12 93 ARG A N 1
ATOM 751 C CA . ARG A 1 93 ? -19.093 -10.039 39.027 1.00 88.12 93 ARG A CA 1
ATOM 752 C C . ARG A 1 93 ? -17.917 -9.515 38.204 1.00 88.12 93 ARG A C 1
ATOM 754 O O . ARG A 1 93 ? -17.990 -8.379 37.730 1.00 88.12 93 ARG A O 1
ATOM 761 N N . ALA A 1 94 ? -16.875 -10.326 38.019 1.00 86.31 94 ALA A N 1
ATOM 762 C CA . ALA A 1 94 ? -15.675 -9.962 37.271 1.00 86.31 94 ALA A CA 1
ATOM 763 C C . ALA A 1 94 ? -15.985 -9.645 35.797 1.00 86.31 94 ALA A C 1
ATOM 765 O O . ALA A 1 94 ? -15.569 -8.597 35.297 1.00 86.31 94 ALA A O 1
ATOM 766 N N . GLU A 1 95 ? -16.781 -10.481 35.125 1.00 86.38 95 GLU A N 1
ATOM 767 C CA . GLU A 1 95 ? -17.225 -10.249 33.744 1.00 86.38 95 GLU A CA 1
ATOM 768 C C . GLU A 1 95 ? -17.983 -8.927 33.614 1.00 86.38 95 GLU A C 1
ATOM 770 O O . GLU A 1 95 ? -17.624 -8.070 32.802 1.00 86.38 95 GLU A O 1
ATOM 775 N N . ARG A 1 96 ? -18.979 -8.699 34.477 1.00 85.94 96 ARG A N 1
ATOM 776 C CA . ARG A 1 96 ? -19.774 -7.466 34.457 1.00 85.94 96 ARG A CA 1
ATOM 777 C C . ARG A 1 96 ? -18.955 -6.224 34.795 1.00 85.94 96 ARG A C 1
ATOM 779 O O . ARG A 1 96 ? -19.252 -5.144 34.284 1.00 85.94 96 ARG A O 1
ATOM 786 N N . THR A 1 97 ? -17.961 -6.330 35.675 1.00 83.75 97 THR A N 1
ATOM 787 C CA . THR A 1 97 ? -17.048 -5.217 35.971 1.00 83.75 97 THR A CA 1
ATOM 788 C C . THR A 1 97 ? -16.187 -4.896 34.757 1.00 83.75 97 THR A C 1
ATOM 790 O O . THR A 1 97 ? -16.173 -3.739 34.338 1.00 83.75 97 THR A O 1
ATOM 793 N N . SER A 1 98 ? -15.618 -5.910 34.101 1.00 78.38 98 SER A N 1
ATOM 794 C CA . SER A 1 98 ? -14.862 -5.734 32.857 1.00 78.38 98 SER A CA 1
ATOM 795 C C . SER A 1 98 ? -15.705 -5.109 31.737 1.00 78.38 98 SER A C 1
ATOM 797 O O . SER A 1 98 ? -15.247 -4.198 31.049 1.00 78.38 98 SER A O 1
ATOM 799 N N . GLU A 1 99 ? -16.955 -5.549 31.551 1.00 81.81 99 GLU A N 1
ATOM 800 C CA . GLU A 1 99 ? -17.880 -4.959 30.571 1.00 81.81 99 GLU A CA 1
ATOM 801 C C . GLU A 1 99 ? -18.128 -3.470 30.834 1.00 81.81 99 GLU A C 1
ATOM 803 O O . GLU A 1 99 ? -18.090 -2.655 29.909 1.00 81.81 99 GLU A O 1
ATOM 808 N N . ARG A 1 100 ? -18.355 -3.098 32.099 1.00 78.69 100 ARG A N 1
ATOM 809 C CA . ARG A 1 100 ? -18.606 -1.707 32.501 1.00 78.69 100 ARG A CA 1
ATOM 810 C C . ARG A 1 100 ? -17.379 -0.820 32.330 1.00 78.69 100 ARG A C 1
ATOM 812 O O . ARG A 1 100 ? -17.528 0.310 31.869 1.00 78.69 100 ARG A O 1
ATOM 819 N N . GLU A 1 101 ? -16.198 -1.312 32.689 1.00 76.50 101 GLU A N 1
ATOM 820 C CA . GLU A 1 101 ? -14.929 -0.606 32.481 1.00 76.50 101 GLU A CA 1
ATOM 821 C C . GLU A 1 101 ? -14.686 -0.366 30.992 1.00 76.50 101 GLU A C 1
ATOM 823 O O . GLU A 1 101 ? -14.483 0.775 30.586 1.00 76.50 101 GLU A O 1
ATOM 828 N N . LYS A 1 102 ? -14.864 -1.393 30.149 1.00 76.88 102 LYS A N 1
ATOM 829 C CA . LYS A 1 102 ? -14.781 -1.255 28.685 1.00 76.88 102 LYS A CA 1
ATOM 830 C C . LYS A 1 102 ? -15.763 -0.215 28.143 1.00 76.88 102 LYS A C 1
ATOM 832 O O . LYS A 1 102 ? -15.409 0.541 27.239 1.00 76.88 102 LYS A O 1
ATOM 837 N N . LEU A 1 103 ? -16.992 -0.168 28.665 1.00 72.44 103 LEU A N 1
ATOM 838 C CA . LEU A 1 103 ? -18.003 0.804 28.240 1.00 72.44 103 LEU A CA 1
ATOM 839 C C . LEU A 1 103 ? -17.628 2.235 28.649 1.00 72.44 103 LEU A C 1
ATOM 841 O O . LEU A 1 103 ? -17.704 3.139 27.818 1.00 72.44 103 LEU A O 1
ATOM 845 N N . LYS A 1 104 ? -17.197 2.438 29.902 1.00 69.56 104 LYS A N 1
ATOM 846 C CA . LYS A 1 104 ? -16.749 3.745 30.410 1.00 69.56 104 LYS A CA 1
ATOM 847 C C . LYS A 1 104 ? -15.517 4.246 29.660 1.00 69.56 104 LYS A C 1
ATOM 849 O O . LYS A 1 104 ? -15.531 5.384 29.195 1.00 69.56 104 LYS A O 1
ATOM 854 N N . ASP A 1 105 ? -14.518 3.390 29.466 1.00 69.38 105 ASP A N 1
ATOM 855 C CA . ASP A 1 105 ? -13.308 3.713 28.709 1.00 69.38 105 ASP A CA 1
ATOM 856 C C . ASP A 1 105 ? -13.643 4.085 27.264 1.00 69.38 105 ASP A C 1
ATOM 858 O O . ASP A 1 105 ? -13.165 5.098 26.757 1.00 69.38 105 ASP A O 1
ATOM 862 N N . ASN A 1 106 ? -14.513 3.318 26.599 1.00 69.75 106 ASN A N 1
ATOM 863 C CA . ASN A 1 106 ? -14.929 3.618 25.229 1.00 69.75 106 ASN A CA 1
ATOM 864 C C . ASN A 1 106 ? -15.684 4.950 25.121 1.00 69.75 106 ASN A C 1
ATOM 866 O O . ASN A 1 106 ? -15.465 5.690 24.161 1.00 69.75 106 ASN A O 1
ATOM 870 N N . ILE A 1 107 ? -16.568 5.267 26.073 1.00 67.75 107 ILE A N 1
ATOM 871 C CA . ILE A 1 107 ? -17.318 6.532 26.084 1.00 67.75 107 ILE A CA 1
ATOM 872 C C . ILE A 1 107 ? -16.376 7.710 26.348 1.00 67.75 107 ILE A C 1
ATOM 874 O O . ILE A 1 107 ? -16.393 8.675 25.582 1.00 67.75 107 ILE A O 1
ATOM 878 N N . SER A 1 108 ? -15.527 7.618 27.377 1.00 67.69 108 SER A N 1
ATOM 879 C CA . SER A 1 108 ? -14.560 8.667 27.720 1.00 67.69 108 SER A CA 1
ATOM 880 C C . SER A 1 108 ? -13.617 8.940 26.553 1.00 67.69 108 SER A C 1
ATOM 882 O O . SER A 1 108 ? -13.456 10.080 26.126 1.00 67.69 108 SER A O 1
ATOM 884 N N . ARG A 1 109 ? -13.079 7.880 25.941 1.00 69.38 109 ARG A N 1
ATOM 885 C CA . ARG A 1 109 ? -12.133 7.996 24.829 1.00 69.38 109 ARG A CA 1
ATOM 886 C C . ARG A 1 109 ? -12.782 8.550 23.564 1.00 69.38 109 ARG A C 1
ATOM 888 O O . ARG A 1 109 ? -12.186 9.389 22.899 1.00 69.38 109 ARG A O 1
ATOM 895 N N . LYS A 1 110 ? -14.018 8.151 23.232 1.00 65.88 110 LYS A N 1
ATOM 896 C CA . LYS A 1 110 ? -14.769 8.766 22.118 1.00 65.88 110 LYS A CA 1
ATOM 897 C C . LYS A 1 110 ? -15.014 10.259 22.356 1.00 65.88 110 LYS A C 1
ATOM 899 O O . LYS A 1 110 ? -14.888 11.044 21.418 1.00 65.88 110 LYS A O 1
ATOM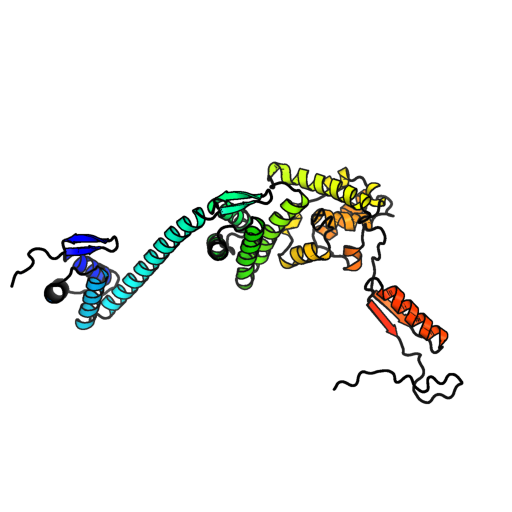 904 N N . ALA A 1 111 ? -15.332 10.647 23.591 1.00 64.62 111 ALA A N 1
ATOM 905 C CA . ALA A 1 111 ? -15.535 12.044 23.962 1.00 64.62 111 ALA A CA 1
ATOM 906 C C . ALA A 1 111 ? -14.232 12.865 23.928 1.00 64.62 111 ALA A C 1
ATOM 908 O O . ALA A 1 111 ? -14.266 14.035 23.554 1.00 64.62 111 ALA A O 1
ATOM 909 N N . GLU A 1 112 ? -13.091 12.271 24.282 1.00 72.88 112 GLU A N 1
ATOM 910 C CA . GLU A 1 112 ? -11.769 12.899 24.164 1.00 72.88 112 GLU A CA 1
ATOM 911 C C . GLU A 1 112 ? -11.331 13.050 22.706 1.00 72.88 112 GLU A C 1
ATOM 913 O O . GLU A 1 112 ? -10.925 14.137 22.303 1.00 72.88 112 GLU A O 1
ATOM 918 N N . LEU A 1 113 ? -11.496 12.005 21.888 1.00 71.94 113 LEU A N 1
ATOM 919 C CA . LEU A 1 113 ? -11.162 12.039 20.461 1.00 71.94 113 LEU A CA 1
ATOM 920 C C . LEU A 1 113 ? -11.925 13.146 19.725 1.00 71.94 113 LEU A C 1
ATOM 922 O O . LEU A 1 113 ? -11.338 13.847 18.910 1.00 71.94 113 LEU A O 1
ATOM 926 N N . GLY A 1 114 ? -13.211 13.346 20.029 1.00 69.81 114 GLY A N 1
ATOM 927 C CA . GLY A 1 114 ? -14.023 14.401 19.409 1.00 69.81 114 GLY A CA 1
ATOM 928 C C . GLY A 1 114 ? -13.594 15.834 19.755 1.00 69.81 114 GLY A C 1
ATOM 929 O O . GLY A 1 114 ? -14.042 16.775 19.102 1.00 69.81 114 GLY A O 1
ATOM 930 N N . LYS A 1 115 ? -12.731 16.020 20.763 1.00 78.75 115 LYS A N 1
ATOM 931 C CA . LYS A 1 115 ? -12.180 17.330 21.150 1.00 78.75 115 LYS A CA 1
ATOM 932 C C . LYS A 1 115 ? -10.843 17.638 20.479 1.00 78.75 115 LYS A C 1
ATOM 934 O O . LYS A 1 115 ? -10.412 18.789 20.527 1.00 78.75 115 LYS A O 1
ATOM 939 N N . LEU A 1 116 ? -10.199 16.638 19.876 1.00 83.88 116 LEU A N 1
ATOM 940 C CA . LEU A 1 116 ? -8.907 16.808 19.223 1.00 83.88 116 LEU A CA 1
ATOM 941 C C . LEU A 1 116 ? -9.044 17.703 17.993 1.00 83.88 116 LEU A C 1
ATOM 943 O O . LEU A 1 116 ? -10.006 17.602 17.228 1.00 83.88 116 LEU A O 1
ATOM 947 N N . LYS A 1 117 ? -8.056 18.563 17.785 1.00 87.00 117 LYS A N 1
ATOM 948 C CA . LYS A 1 117 ? -7.934 19.434 16.621 1.00 87.00 117 LYS A CA 1
ATOM 949 C C . LYS A 1 117 ? -6.941 18.836 15.635 1.00 87.00 117 LYS A C 1
ATOM 951 O O . LYS A 1 117 ? -5.846 18.442 16.014 1.00 87.00 117 LYS A O 1
ATOM 956 N N . ILE A 1 118 ? -7.319 18.805 14.364 1.00 89.12 118 ILE A N 1
ATOM 957 C CA . ILE A 1 118 ? -6.522 18.277 13.259 1.00 89.12 118 ILE A CA 1
ATOM 958 C C . ILE A 1 118 ? -6.184 19.394 12.288 1.00 89.12 118 ILE A C 1
ATOM 960 O O . ILE A 1 118 ? -7.066 20.154 11.884 1.00 89.12 118 ILE A O 1
ATOM 964 N N . ILE A 1 119 ? -4.925 19.435 11.859 1.00 88.88 119 ILE A N 1
ATOM 965 C CA . ILE A 1 119 ? -4.429 20.379 10.857 1.00 88.88 119 ILE A CA 1
ATOM 966 C C . ILE A 1 119 ? -4.525 19.729 9.468 1.00 88.88 119 ILE A C 1
ATOM 968 O O . ILE A 1 119 ? -3.908 18.695 9.182 1.00 88.88 119 ILE A O 1
ATOM 972 N N . LYS A 1 120 ? -5.333 20.308 8.581 1.00 85.94 120 LYS A N 1
ATOM 973 C CA . LYS A 1 120 ? -5.468 19.869 7.187 1.00 85.94 120 LYS A CA 1
ATOM 974 C C . LYS A 1 120 ? -4.265 20.289 6.338 1.00 85.94 120 LYS A C 1
ATOM 976 O O . LYS A 1 120 ? -3.455 21.117 6.738 1.00 85.94 120 LYS A O 1
ATOM 981 N N . ARG A 1 121 ? -4.158 19.716 5.131 1.00 83.25 121 ARG A N 1
ATOM 982 C CA . ARG A 1 121 ? -3.089 20.033 4.161 1.00 83.25 121 ARG A CA 1
ATOM 983 C C . ARG A 1 121 ? -3.089 21.506 3.720 1.00 83.25 121 ARG A C 1
ATOM 985 O O . ARG A 1 121 ? -2.037 22.018 3.367 1.00 83.25 121 ARG A O 1
ATOM 992 N N . ASP A 1 122 ? -4.245 22.168 3.762 1.00 81.88 122 ASP A N 1
ATOM 993 C CA . ASP A 1 122 ? -4.418 23.601 3.477 1.00 81.88 122 ASP A CA 1
ATOM 994 C C . ASP A 1 122 ? -4.085 24.510 4.680 1.00 81.88 122 ASP A C 1
ATOM 996 O O . ASP A 1 122 ? -4.246 25.725 4.602 1.00 81.88 122 ASP A O 1
ATOM 1000 N N . GLY A 1 123 ? -3.639 23.933 5.803 1.00 85.50 123 GLY A N 1
ATOM 1001 C CA . GLY A 1 123 ? -3.333 24.649 7.041 1.00 85.50 123 GLY A CA 1
ATOM 1002 C C . GLY A 1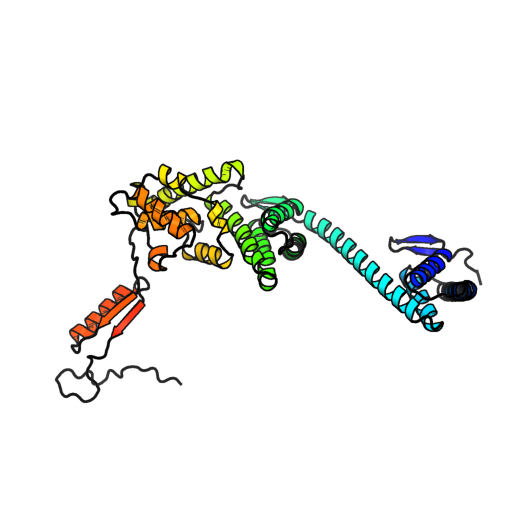 123 ? -4.548 24.939 7.926 1.00 85.50 123 GLY A C 1
ATOM 1003 O O . GLY A 1 123 ? -4.378 25.467 9.023 1.00 85.50 123 GLY A O 1
ATOM 1004 N N . THR A 1 124 ? -5.767 24.586 7.505 1.00 88.25 124 THR A N 1
ATOM 1005 C CA . THR A 1 124 ? -6.967 24.805 8.322 1.00 88.25 124 THR A CA 1
ATOM 1006 C C . THR A 1 124 ? -7.054 23.811 9.476 1.00 88.25 124 THR A C 1
ATOM 1008 O O . THR A 1 124 ? -6.754 22.624 9.333 1.00 88.25 124 THR A O 1
ATOM 1011 N N . THR A 1 125 ? -7.517 24.290 10.630 1.00 87.75 125 THR A N 1
ATOM 1012 C CA . THR A 1 125 ? -7.709 23.461 11.824 1.00 87.75 125 THR A CA 1
ATOM 1013 C C . THR A 1 125 ? -9.177 23.080 11.965 1.00 87.75 125 THR A C 1
ATOM 1015 O O . THR A 1 125 ? -10.046 23.949 12.028 1.00 87.75 125 THR A O 1
ATOM 1018 N N . VAL A 1 126 ? -9.463 21.782 12.043 1.00 84.56 126 VAL A N 1
ATOM 1019 C CA . VAL A 1 126 ? -10.820 21.238 12.211 1.00 84.56 126 VAL A CA 1
ATOM 1020 C C . VAL A 1 126 ? -10.882 20.271 13.386 1.00 84.56 126 VAL A C 1
ATOM 1022 O O . VAL A 1 126 ? -9.865 19.713 13.780 1.00 84.56 126 VAL A O 1
ATOM 1025 N N . LEU A 1 127 ? -12.071 20.036 13.940 1.00 83.50 127 LEU A N 1
ATOM 1026 C CA . LEU A 1 127 ? -12.247 18.983 14.940 1.00 83.50 127 LEU A CA 1
ATOM 1027 C C . LEU A 1 127 ? -12.090 17.599 14.301 1.00 83.50 127 LEU A C 1
ATOM 1029 O O . LEU A 1 127 ? -12.548 17.357 13.178 1.00 83.50 127 LEU A O 1
ATOM 1033 N N . PHE A 1 128 ? -11.447 16.689 15.026 1.00 81.75 128 PHE A N 1
ATOM 1034 C CA . PHE A 1 128 ? -11.333 15.297 14.632 1.00 81.75 128 PHE A CA 1
ATOM 1035 C C . PHE A 1 128 ? -12.722 14.661 14.595 1.00 81.75 128 PHE A C 1
ATOM 1037 O O . PHE A 1 128 ? -13.502 14.765 15.540 1.00 81.75 128 PHE A O 1
ATOM 1044 N N . ASN A 1 129 ? -13.026 13.980 13.490 1.00 81.12 129 ASN A N 1
ATOM 1045 C CA . ASN A 1 129 ? -14.267 13.240 13.320 1.00 81.12 129 ASN A CA 1
ATOM 1046 C C . ASN A 1 129 ? -13.956 11.731 13.287 1.00 81.12 129 ASN A C 1
ATOM 1048 O O . ASN A 1 129 ? -13.582 11.214 12.227 1.00 81.12 129 ASN A O 1
ATOM 1052 N N . PRO A 1 130 ? -14.131 11.011 14.413 1.00 80.38 130 PRO A N 1
ATOM 1053 C CA . PRO A 1 130 ? -13.884 9.571 14.482 1.00 80.38 130 PRO A CA 1
ATOM 1054 C C . PRO A 1 130 ? -14.772 8.760 13.533 1.00 80.38 130 PRO A C 1
ATOM 1056 O O . PRO A 1 130 ? -14.348 7.720 13.033 1.00 80.38 130 PRO A O 1
ATOM 1059 N N . GLN A 1 131 ? -15.994 9.233 13.270 1.00 81.44 131 GLN A N 1
ATOM 1060 C CA . GLN A 1 131 ? -16.957 8.541 12.418 1.00 81.44 131 GLN A CA 1
ATOM 1061 C C . GLN A 1 131 ? -16.482 8.514 10.961 1.00 81.44 131 GLN A C 1
ATOM 1063 O O . GLN A 1 131 ? -16.463 7.455 10.342 1.00 81.44 131 GLN A O 1
ATOM 1068 N N . LYS A 1 132 ? -15.972 9.643 10.456 1.00 81.06 132 LYS A N 1
ATOM 1069 C CA . LYS A 1 132 ? -15.404 9.732 9.101 1.00 81.06 132 LYS A CA 1
ATOM 1070 C C . LYS A 1 132 ? -14.226 8.770 8.894 1.00 81.06 132 LYS A C 1
ATOM 1072 O O . LYS A 1 132 ? -14.065 8.160 7.836 1.00 81.06 132 LYS A O 1
ATOM 1077 N N . VAL A 1 133 ? -13.377 8.638 9.911 1.00 83.94 133 VAL A N 1
ATOM 1078 C CA . VAL A 1 133 ? -12.248 7.701 9.879 1.00 83.94 133 VAL A CA 1
ATOM 1079 C C . VAL A 1 133 ? -12.746 6.259 9.899 1.00 83.94 133 VAL A C 1
ATOM 1081 O O . VAL A 1 133 ? -12.287 5.444 9.104 1.00 83.94 133 VAL A O 1
ATOM 1084 N N . ARG A 1 134 ? -13.732 5.953 10.746 1.00 87.31 134 ARG A N 1
ATOM 1085 C CA . ARG A 1 134 ? -14.353 4.629 10.803 1.00 87.31 134 ARG A CA 1
ATOM 1086 C C . ARG A 1 134 ? -14.987 4.223 9.472 1.00 87.31 134 ARG A C 1
ATOM 1088 O O . ARG A 1 134 ? -14.804 3.086 9.059 1.00 87.31 134 ARG A O 1
ATOM 1095 N N . GLU A 1 135 ? -15.676 5.133 8.790 1.00 87.88 135 GLU A N 1
ATOM 1096 C CA . GLU A 1 135 ? -16.243 4.900 7.450 1.00 87.88 135 GLU A CA 1
ATOM 1097 C C . GLU A 1 135 ? -15.153 4.579 6.422 1.00 87.88 135 GLU A C 1
ATOM 1099 O O . GLU A 1 135 ? -15.302 3.666 5.612 1.00 87.88 135 GLU A O 1
ATOM 1104 N N . THR A 1 136 ? -14.013 5.270 6.508 1.00 86.50 136 THR A N 1
ATOM 1105 C CA . THR A 1 136 ? -12.850 4.999 5.650 1.00 86.50 136 THR A CA 1
ATOM 1106 C C . THR A 1 136 ? -12.285 3.598 5.895 1.00 86.50 136 THR A C 1
ATOM 1108 O O . THR A 1 136 ? -11.986 2.886 4.936 1.00 86.50 136 THR A O 1
ATOM 1111 N N . ILE A 1 137 ? -12.167 3.190 7.165 1.00 92.44 137 ILE A N 1
ATOM 1112 C CA . ILE A 1 137 ? -11.723 1.842 7.553 1.00 92.44 137 ILE A CA 1
ATOM 1113 C C . ILE A 1 137 ? -12.724 0.796 7.059 1.00 92.44 137 ILE A C 1
ATOM 1115 O O . ILE A 1 137 ? -12.331 -0.180 6.428 1.00 92.44 137 ILE A O 1
ATOM 1119 N N . TYR A 1 138 ? -14.017 1.027 7.289 1.00 93.00 138 TYR A N 1
ATOM 1120 C CA . TYR A 1 138 ? -15.093 0.129 6.879 1.00 93.00 138 TYR A CA 1
ATOM 1121 C C . TYR A 1 138 ? -15.094 -0.124 5.370 1.00 93.00 138 TYR A C 1
ATOM 1123 O O . TYR A 1 138 ? -15.113 -1.278 4.953 1.00 93.00 138 TYR A O 1
ATOM 1131 N N . ARG A 1 139 ? -14.978 0.927 4.548 1.00 91.19 139 ARG A N 1
ATOM 1132 C CA . ARG A 1 139 ? -14.972 0.807 3.081 1.00 91.19 139 ARG A CA 1
ATOM 1133 C C . ARG A 1 139 ? -13.868 -0.111 2.545 1.00 91.19 139 ARG A C 1
ATOM 1135 O O . ARG A 1 139 ? -14.053 -0.735 1.505 1.00 91.19 139 ARG A O 1
ATOM 1142 N N . ILE A 1 140 ? -12.723 -0.181 3.223 1.00 92.50 140 ILE A N 1
ATOM 1143 C CA . ILE A 1 140 ? -11.619 -1.060 2.818 1.00 92.50 140 ILE A CA 1
ATOM 1144 C C . ILE A 1 140 ? -11.794 -2.456 3.429 1.00 92.50 140 ILE A C 1
ATOM 1146 O O . ILE A 1 140 ? -11.696 -3.447 2.712 1.00 92.50 140 ILE A O 1
ATOM 1150 N N . CYS A 1 141 ? -12.109 -2.545 4.724 1.00 94.06 141 CYS A N 1
ATOM 1151 C CA . CYS A 1 141 ? -12.286 -3.819 5.427 1.00 94.06 141 CYS A CA 1
ATOM 1152 C C . CYS A 1 141 ? -13.474 -4.649 4.926 1.00 94.06 141 CYS A C 1
ATOM 1154 O O . CYS A 1 141 ? -13.406 -5.869 4.967 1.00 94.06 141 CYS A O 1
ATOM 1156 N N . GLN A 1 142 ? -14.543 -4.031 4.412 1.00 93.38 142 GLN A N 1
ATOM 1157 C CA . GLN A 1 142 ? -15.704 -4.768 3.889 1.00 93.38 142 GLN A CA 1
ATOM 1158 C C . GLN A 1 142 ? -15.366 -5.685 2.700 1.00 93.38 142 GLN A C 1
ATOM 1160 O O . GLN A 1 142 ? -16.150 -6.571 2.382 1.00 93.38 142 GLN A O 1
ATOM 1165 N N . LYS A 1 143 ? -14.213 -5.482 2.046 1.00 91.75 143 LYS A N 1
ATOM 1166 C CA . LYS A 1 143 ? -13.699 -6.376 0.997 1.00 91.75 143 LYS A CA 1
ATOM 1167 C C . LYS A 1 143 ? -13.146 -7.692 1.561 1.00 91.75 143 LYS A C 1
ATOM 1169 O O . LYS A 1 143 ? -13.023 -8.659 0.821 1.00 91.75 143 LYS A O 1
ATOM 1174 N N . TYR A 1 144 ? -12.846 -7.717 2.861 1.00 93.25 144 TYR A N 1
ATOM 1175 C CA . TYR A 1 144 ? -12.274 -8.841 3.608 1.00 93.25 144 TYR A CA 1
ATOM 1176 C C . TYR A 1 144 ? -13.001 -8.999 4.966 1.00 93.25 144 TYR A C 1
ATOM 1178 O O . TYR A 1 144 ? -12.385 -8.838 6.026 1.00 93.25 144 TYR A O 1
ATOM 1186 N N . PRO A 1 145 ? -14.333 -9.221 4.971 1.00 89.25 145 PRO A N 1
ATOM 1187 C CA . PRO A 1 145 ? -15.157 -9.104 6.178 1.00 89.25 145 PRO A CA 1
ATOM 1188 C C . PRO A 1 145 ? -14.914 -10.224 7.199 1.00 89.25 145 PRO A C 1
ATOM 1190 O O . PRO A 1 145 ? -15.112 -10.007 8.392 1.00 89.25 145 PRO A O 1
ATOM 1193 N N . ASP A 1 146 ? -14.470 -11.396 6.742 1.00 90.62 146 ASP A N 1
ATOM 1194 C CA . ASP A 1 146 ? -14.277 -12.577 7.592 1.00 90.62 146 ASP A CA 1
ATOM 1195 C C . ASP A 1 146 ? -12.932 -12.562 8.337 1.00 90.62 146 ASP A C 1
ATOM 1197 O O . ASP A 1 146 ? -12.789 -13.190 9.386 1.00 90.62 146 ASP A O 1
ATOM 1201 N N . THR A 1 147 ? -11.949 -11.827 7.814 1.00 92.00 147 THR A N 1
ATOM 1202 C CA . THR A 1 147 ? -10.557 -11.823 8.293 1.00 92.00 147 THR A CA 1
ATOM 1203 C C . THR A 1 147 ? -10.158 -10.503 8.957 1.00 92.00 147 THR A C 1
ATOM 1205 O O . THR A 1 147 ? -9.246 -10.464 9.789 1.00 92.00 147 THR A O 1
ATOM 1208 N N . THR A 1 148 ? -10.861 -9.402 8.659 1.00 93.50 148 THR A N 1
ATOM 1209 C CA . THR A 1 148 ? -10.466 -8.055 9.100 1.00 93.50 148 THR A CA 1
ATOM 1210 C C . THR A 1 148 ? -11.484 -7.388 10.024 1.00 93.50 148 THR A C 1
ATOM 1212 O O . THR A 1 148 ? -12.693 -7.572 9.914 1.00 93.50 148 THR A O 1
ATOM 1215 N N . SER A 1 149 ? -10.997 -6.582 10.976 1.00 93.44 149 SER A N 1
ATOM 1216 C CA . SER A 1 149 ? -11.834 -5.931 11.990 1.00 93.44 149 SER A CA 1
ATOM 1217 C C . SER A 1 149 ? -11.683 -4.413 11.980 1.00 93.44 149 SER A C 1
ATOM 1219 O O . SER A 1 149 ? -10.664 -3.850 12.393 1.00 93.44 149 SER A O 1
ATOM 1221 N N . VAL A 1 150 ? -12.771 -3.738 11.598 1.00 93.31 150 VAL A N 1
ATOM 1222 C CA . VAL A 1 150 ? -12.899 -2.273 11.661 1.00 93.31 150 VAL A CA 1
ATOM 1223 C C . VAL A 1 150 ? -12.697 -1.764 13.086 1.00 93.31 150 VAL A C 1
ATOM 1225 O O . VAL A 1 150 ? -12.045 -0.739 13.295 1.00 93.31 150 VAL A O 1
ATOM 1228 N N . ASP A 1 151 ? -13.236 -2.476 14.078 1.00 89.88 151 ASP A N 1
ATOM 1229 C CA . ASP A 1 151 ? -13.123 -2.106 15.489 1.00 89.88 151 ASP A CA 1
ATOM 1230 C C . ASP A 1 151 ? -11.693 -2.229 16.006 1.00 89.88 151 ASP A C 1
ATOM 1232 O O . ASP A 1 151 ? -11.231 -1.334 16.717 1.00 89.88 151 ASP A O 1
ATOM 1236 N N . ALA A 1 152 ? -10.975 -3.287 15.619 1.00 92.06 152 ALA A N 1
ATOM 1237 C CA . ALA A 1 152 ? -9.584 -3.478 16.014 1.00 92.06 152 ALA A CA 1
ATOM 1238 C C . ALA A 1 152 ? -8.688 -2.353 15.473 1.00 92.06 152 ALA A C 1
ATOM 1240 O O . ALA A 1 152 ? -7.984 -1.710 16.256 1.00 92.06 152 ALA A O 1
ATOM 1241 N N . ILE A 1 153 ? -8.785 -2.049 14.172 1.00 93.88 153 ILE A N 1
ATOM 1242 C CA . ILE A 1 153 ? -8.012 -0.967 13.539 1.00 93.88 153 ILE A CA 1
ATOM 1243 C C . ILE A 1 153 ? -8.402 0.391 14.131 1.00 93.88 153 ILE A C 1
ATOM 1245 O O . ILE A 1 153 ? -7.529 1.180 14.481 1.00 93.88 153 ILE A O 1
ATOM 1249 N N . SER A 1 154 ? -9.702 0.667 14.300 1.00 90.44 154 SER A N 1
ATOM 1250 C CA . SER A 1 154 ? -10.176 1.939 14.872 1.00 90.44 154 SER A CA 1
ATOM 1251 C C . SER A 1 154 ? -9.649 2.149 16.292 1.00 90.44 154 SER A C 1
ATOM 1253 O O . SER A 1 154 ? -9.231 3.252 16.652 1.00 90.44 154 SER A O 1
ATOM 1255 N N . LYS A 1 155 ? -9.658 1.087 17.107 1.00 88.44 155 LYS A N 1
ATOM 1256 C CA . LYS A 1 155 ? -9.145 1.119 18.476 1.00 88.44 155 LYS A CA 1
ATOM 1257 C C . LYS A 1 155 ? -7.643 1.374 18.490 1.00 88.44 155 LYS A C 1
ATOM 1259 O O . LYS A 1 155 ? -7.196 2.218 19.264 1.00 88.44 155 LYS A O 1
ATOM 1264 N N . GLU A 1 156 ? -6.884 0.694 17.639 1.00 91.44 156 GLU A N 1
ATOM 1265 C CA . GLU A 1 156 ? -5.434 0.870 17.577 1.00 91.44 156 GLU A CA 1
ATOM 1266 C C . GLU A 1 156 ? -5.045 2.257 17.049 1.00 91.44 156 GLU A C 1
ATOM 1268 O O . GLU A 1 156 ? -4.215 2.942 17.645 1.00 91.44 156 GLU A O 1
ATOM 1273 N N . LEU A 1 157 ? -5.736 2.753 16.022 1.00 89.19 157 LEU A N 1
ATOM 1274 C CA . LEU A 1 157 ? -5.564 4.116 15.528 1.00 89.19 157 LEU A CA 1
ATOM 1275 C C . LEU A 1 157 ? -5.838 5.157 16.622 1.00 89.19 157 LEU A C 1
ATOM 1277 O O . LEU A 1 157 ? -5.050 6.078 16.811 1.00 89.19 157 LEU A O 1
ATOM 1281 N N . SER A 1 158 ? -6.917 4.992 17.391 1.00 85.19 158 SER A N 1
ATOM 1282 C CA . SER A 1 158 ? -7.296 5.943 18.445 1.00 85.19 158 SER A CA 1
ATOM 1283 C C . SER A 1 158 ? -6.255 6.117 19.558 1.00 85.19 158 SER A C 1
ATOM 1285 O O . SER A 1 158 ? -6.330 7.076 20.323 1.00 85.19 158 SER A O 1
ATOM 1287 N N . ARG A 1 159 ? -5.297 5.191 19.684 1.00 84.88 159 ARG A N 1
ATOM 1288 C CA . ARG A 1 159 ? -4.184 5.283 20.640 1.00 84.88 159 ARG A CA 1
ATOM 1289 C C . ARG A 1 159 ? -3.041 6.158 20.136 1.00 84.88 159 ARG A C 1
ATOM 1291 O O . ARG A 1 159 ? -2.275 6.651 20.952 1.00 84.88 159 ARG A O 1
ATOM 1298 N N . ASN A 1 160 ? -2.952 6.344 18.823 1.00 84.12 160 ASN A N 1
ATOM 1299 C CA . ASN A 1 160 ? -1.834 6.992 18.144 1.00 84.12 160 ASN A CA 1
ATOM 1300 C C . ASN A 1 160 ? -2.178 8.401 17.619 1.00 84.12 160 ASN A C 1
ATOM 1302 O O . ASN A 1 160 ? -1.321 9.060 17.035 1.00 84.12 160 ASN A O 1
ATOM 1306 N N . ILE A 1 161 ? -3.414 8.876 17.818 1.00 86.19 161 ILE A N 1
ATOM 1307 C CA . ILE A 1 161 ? -3.838 10.238 17.454 1.00 86.19 161 ILE A CA 1
ATOM 1308 C C . ILE A 1 161 ? -3.662 11.172 18.656 1.00 86.19 161 ILE A C 1
ATOM 1310 O O . ILE A 1 161 ? -4.042 10.833 19.775 1.00 86.19 161 ILE A O 1
ATOM 1314 N N . PHE A 1 162 ? -3.129 12.366 18.405 1.00 85.75 162 PHE A N 1
ATOM 1315 C CA . PHE A 1 162 ? -2.888 13.415 19.396 1.00 85.75 162 PHE A CA 1
ATOM 1316 C C . PHE A 1 162 ? -3.445 14.770 18.923 1.00 85.75 162 PHE A C 1
ATOM 1318 O O . PHE A 1 162 ? -3.771 14.946 17.747 1.00 85.75 162 PHE A O 1
ATOM 1325 N N . ASP A 1 163 ? -3.584 15.725 19.847 1.00 86.62 163 ASP A N 1
ATOM 1326 C CA . ASP A 1 163 ? -4.077 17.071 19.531 1.00 86.62 163 ASP A CA 1
ATOM 1327 C C . ASP A 1 163 ? -3.071 17.843 18.670 1.00 86.62 163 ASP A C 1
ATOM 1329 O O . ASP A 1 163 ? -1.868 17.818 18.925 1.00 86.62 163 ASP A O 1
ATOM 1333 N N . GLY A 1 164 ? -3.558 18.522 17.634 1.00 87.19 164 GLY A N 1
ATOM 1334 C CA . GLY A 1 164 ? -2.718 19.210 16.654 1.00 87.19 164 GLY A CA 1
ATOM 1335 C C . GLY A 1 164 ? -2.101 18.296 15.591 1.00 87.19 164 GLY A C 1
ATOM 1336 O O . GLY A 1 164 ? -1.317 18.781 14.776 1.00 87.19 164 GLY A O 1
ATOM 1337 N N . ALA A 1 165 ? -2.446 17.003 15.553 1.00 90.12 165 ALA A N 1
ATOM 1338 C CA . ALA A 1 165 ? -1.969 16.091 14.516 1.00 90.12 165 ALA A CA 1
ATOM 1339 C C . ALA A 1 165 ? -2.363 16.573 13.110 1.00 90.12 165 ALA A C 1
ATOM 1341 O O . ALA A 1 165 ? -3.469 17.081 12.884 1.00 90.12 165 ALA A O 1
ATOM 1342 N N . THR A 1 166 ? -1.475 16.392 12.132 1.00 91.56 166 THR A N 1
ATOM 1343 C CA . THR A 1 166 ? -1.797 16.716 10.741 1.00 91.56 166 THR A CA 1
ATOM 1344 C C . THR A 1 166 ? -2.592 15.589 10.082 1.00 91.56 166 THR A C 1
ATOM 1346 O O . THR A 1 166 ? -2.539 14.428 10.484 1.00 91.56 166 THR A O 1
ATOM 1349 N N . THR A 1 167 ? -3.299 15.899 8.997 1.00 86.69 167 THR A N 1
ATOM 1350 C CA . THR A 1 167 ? -3.936 14.864 8.155 1.00 86.69 167 THR A CA 1
ATOM 1351 C C . THR A 1 167 ? -2.956 13.795 7.656 1.00 86.69 167 THR A C 1
ATOM 1353 O O . THR A 1 167 ? -3.343 12.635 7.553 1.00 86.69 167 THR A O 1
ATOM 1356 N N . ASN A 1 168 ? -1.690 14.151 7.407 1.00 87.75 168 ASN A N 1
ATOM 1357 C CA . ASN A 1 168 ? -0.648 13.191 7.036 1.00 87.75 168 ASN A CA 1
ATOM 1358 C C . ASN A 1 168 ? -0.273 12.278 8.217 1.00 87.75 168 ASN A C 1
ATOM 1360 O O . ASN A 1 168 ? -0.042 11.087 8.028 1.00 87.75 168 ASN A O 1
ATOM 1364 N N . ASP A 1 169 ? -0.257 12.809 9.443 1.00 90.88 169 ASP A N 1
ATOM 1365 C CA . ASP A 1 169 ? 0.004 12.007 10.644 1.00 90.88 169 ASP A CA 1
ATOM 1366 C C . ASP A 1 169 ? -1.121 11.003 10.898 1.00 90.88 169 ASP A C 1
ATOM 1368 O O . ASP A 1 169 ? -0.840 9.853 11.222 1.00 90.88 169 ASP A O 1
ATOM 1372 N N . ILE A 1 170 ? -2.383 11.381 10.654 1.00 89.38 170 ILE A N 1
ATOM 1373 C CA . ILE A 1 170 ? -3.518 10.445 10.717 1.00 89.38 170 ILE A CA 1
ATOM 1374 C C . ILE A 1 170 ? -3.371 9.338 9.668 1.00 89.38 170 ILE A C 1
ATOM 1376 O O . ILE A 1 170 ? -3.575 8.170 9.988 1.00 89.38 170 ILE A O 1
ATOM 1380 N N . GLU A 1 171 ? -3.011 9.679 8.425 1.00 88.81 171 GLU A N 1
ATOM 1381 C CA . GLU A 1 171 ? -2.807 8.694 7.351 1.00 88.81 171 GLU A CA 1
ATOM 1382 C C . GLU A 1 171 ? -1.667 7.716 7.699 1.00 88.81 171 GLU A C 1
ATOM 1384 O O . GLU A 1 171 ? -1.814 6.509 7.512 1.00 88.81 171 GLU A O 1
ATOM 1389 N N . LYS A 1 172 ? -0.563 8.205 8.284 1.00 90.44 172 LYS A N 1
ATOM 1390 C CA . LYS A 1 172 ? 0.537 7.361 8.786 1.00 90.44 172 LYS A CA 1
ATOM 1391 C C . LYS A 1 172 ? 0.117 6.495 9.973 1.00 90.44 172 LYS A C 1
ATOM 1393 O O . LYS A 1 172 ? 0.438 5.312 9.995 1.00 90.44 172 LYS A O 1
ATOM 1398 N N . ALA A 1 173 ? -0.601 7.059 10.942 1.00 92.25 173 ALA A N 1
ATOM 1399 C CA . ALA A 1 173 ? -1.076 6.329 12.112 1.00 92.25 173 ALA A CA 1
ATOM 1400 C C . ALA A 1 173 ? -2.066 5.226 11.719 1.00 92.25 173 ALA A C 1
ATOM 1402 O O . ALA A 1 173 ? -2.008 4.128 12.265 1.00 92.25 173 ALA A O 1
ATOM 1403 N N . LEU A 1 174 ? -2.940 5.489 10.742 1.00 92.12 174 LEU A N 1
ATOM 1404 C CA . LEU A 1 174 ? -3.871 4.498 10.206 1.00 92.12 174 LEU A CA 1
ATOM 1405 C C . LEU A 1 174 ? -3.122 3.355 9.516 1.00 92.12 174 LEU A C 1
ATOM 1407 O O . LEU A 1 174 ? -3.446 2.188 9.735 1.00 92.12 174 LEU A O 1
ATOM 1411 N N . LEU A 1 175 ? -2.091 3.688 8.736 1.00 93.12 175 LEU A N 1
ATOM 1412 C CA . LEU A 1 175 ? -1.244 2.693 8.097 1.00 93.12 175 LEU A CA 1
ATOM 1413 C C . LEU A 1 175 ? -0.550 1.810 9.142 1.00 93.12 175 LEU A C 1
ATOM 1415 O O . LEU A 1 175 ? -0.737 0.598 9.104 1.00 93.12 175 LEU A O 1
ATOM 1419 N N . LEU A 1 176 ? 0.129 2.409 10.127 1.00 92.69 176 LEU A N 1
ATOM 1420 C CA . LEU A 1 176 ? 0.789 1.691 11.226 1.00 92.69 176 LEU A CA 1
ATOM 1421 C C . LEU A 1 176 ? -0.184 0.797 12.006 1.00 92.69 176 LEU A C 1
ATOM 1423 O O . LEU A 1 176 ? 0.117 -0.370 12.266 1.00 92.69 176 LEU A O 1
ATOM 1427 N N . ALA A 1 177 ? -1.367 1.326 12.329 1.00 93.88 177 ALA A N 1
ATOM 1428 C CA . ALA A 1 177 ? -2.413 0.586 13.024 1.00 93.88 177 ALA A CA 1
ATOM 1429 C C . ALA A 1 177 ? -2.864 -0.637 12.220 1.00 93.88 177 ALA A C 1
ATOM 1431 O O . ALA A 1 177 ? -3.033 -1.702 12.797 1.00 93.88 177 ALA A O 1
ATOM 1432 N N . SER A 1 178 ? -3.033 -0.510 10.901 1.00 94.75 178 SER A N 1
ATOM 1433 C CA . SER A 1 178 ? -3.419 -1.637 10.044 1.00 94.75 178 SER A CA 1
ATOM 1434 C C . SER A 1 178 ? -2.299 -2.672 9.879 1.00 94.75 178 SER A C 1
ATOM 1436 O O . SER A 1 178 ? -2.557 -3.868 9.998 1.00 94.75 178 SER A O 1
ATOM 1438 N N . THR A 1 179 ? -1.047 -2.232 9.701 1.00 95.50 179 THR A N 1
ATOM 1439 C CA . THR A 1 179 ? 0.092 -3.135 9.471 1.00 95.50 179 THR A CA 1
ATOM 1440 C C . THR A 1 179 ? 0.412 -4.006 10.683 1.00 95.50 179 THR A C 1
ATOM 1442 O O . THR A 1 179 ? 0.893 -5.123 10.526 1.00 95.50 179 THR A O 1
ATOM 1445 N N . ALA A 1 180 ? 0.089 -3.536 11.893 1.00 94.88 180 ALA A N 1
ATOM 1446 C CA . ALA A 1 180 ? 0.281 -4.287 13.134 1.00 94.88 180 ALA A CA 1
ATOM 1447 C C . ALA A 1 180 ? -0.547 -5.587 13.212 1.00 94.88 180 ALA A C 1
ATOM 1449 O O . ALA A 1 180 ? -0.291 -6.429 14.071 1.00 94.88 180 ALA A O 1
ATOM 1450 N N . PHE A 1 181 ? -1.543 -5.759 12.337 1.00 95.94 181 PHE A N 1
ATOM 1451 C CA . PHE A 1 181 ? -2.388 -6.952 12.288 1.00 95.94 181 PHE A CA 1
ATOM 1452 C C . PHE A 1 181 ? -2.013 -7.931 11.164 1.00 95.94 181 PHE A C 1
ATOM 1454 O O . PHE A 1 181 ? -2.587 -9.016 11.128 1.00 95.94 181 PHE A O 1
ATOM 1461 N N . ILE A 1 182 ? -1.031 -7.613 10.307 1.00 96.25 182 ILE A N 1
ATOM 1462 C CA . ILE A 1 182 ? -0.594 -8.490 9.198 1.00 96.25 182 ILE A CA 1
ATOM 1463 C C . ILE A 1 182 ? -0.121 -9.856 9.709 1.00 96.25 182 ILE A C 1
ATOM 1465 O O . ILE A 1 182 ? -0.406 -10.879 9.098 1.00 96.25 182 ILE A O 1
ATOM 1469 N N . GLU A 1 183 ? 0.552 -9.896 10.861 1.00 94.62 183 GLU A N 1
ATOM 1470 C CA . GLU A 1 183 ? 0.991 -11.159 11.470 1.00 94.62 183 GLU A CA 1
ATOM 1471 C C . GLU A 1 183 ? -0.171 -12.027 11.977 1.00 94.62 183 GLU A C 1
ATOM 1473 O O . GLU A 1 183 ? 0.009 -13.223 12.194 1.00 94.62 183 GLU A O 1
ATOM 1478 N N . ARG A 1 184 ? -1.357 -11.441 12.192 1.00 93.94 184 ARG A N 1
ATOM 1479 C CA . ARG A 1 184 ? -2.548 -12.190 12.616 1.00 93.94 184 ARG A CA 1
ATOM 1480 C C . ARG A 1 184 ? -3.292 -12.779 11.433 1.00 93.94 184 ARG A C 1
ATOM 1482 O O . ARG A 1 184 ? -3.764 -13.904 11.537 1.00 93.94 184 ARG A O 1
ATOM 1489 N N . ASP A 1 185 ? -3.414 -12.007 10.358 1.00 96.31 185 ASP A N 1
ATOM 1490 C CA . ASP A 1 185 ? -4.039 -12.453 9.120 1.00 96.31 185 ASP A CA 1
ATOM 1491 C C . ASP A 1 185 ? -3.446 -11.699 7.909 1.00 96.31 185 ASP A C 1
ATOM 1493 O O . ASP A 1 185 ? -3.346 -10.464 7.944 1.00 96.31 185 ASP A O 1
ATOM 1497 N N . PRO A 1 186 ? -3.056 -12.404 6.831 1.00 95.38 186 PRO A N 1
ATOM 1498 C CA . PRO A 1 186 ? -2.457 -11.785 5.652 1.00 95.38 186 PRO A CA 1
ATOM 1499 C C . PRO A 1 186 ? -3.377 -10.792 4.926 1.00 95.38 186 PRO A C 1
ATOM 1501 O O . PRO A 1 186 ? -2.864 -9.879 4.279 1.00 95.38 186 PRO A O 1
ATOM 1504 N N . ASP A 1 187 ? -4.707 -10.880 5.041 1.00 96.38 187 ASP A N 1
ATOM 1505 C CA . ASP A 1 187 ? -5.612 -9.923 4.385 1.00 96.38 187 ASP A CA 1
ATOM 1506 C C . ASP A 1 187 ? -5.459 -8.493 4.929 1.00 96.38 187 ASP A C 1
ATOM 1508 O O . ASP A 1 187 ? -5.732 -7.521 4.212 1.00 96.38 187 ASP A O 1
ATOM 1512 N N . TYR A 1 188 ? -4.914 -8.316 6.141 1.00 96.94 188 TYR A N 1
ATOM 1513 C CA . TYR A 1 188 ? -4.526 -6.985 6.615 1.00 96.94 188 TYR A CA 1
ATOM 1514 C C . TYR A 1 188 ? -3.454 -6.336 5.724 1.00 96.94 188 TYR A C 1
ATOM 1516 O O . TYR A 1 188 ? -3.432 -5.112 5.634 1.00 96.94 188 TYR A O 1
ATOM 1524 N N . SER A 1 189 ? -2.632 -7.107 4.995 1.00 97.44 189 SER A N 1
ATOM 1525 C CA . SER A 1 189 ? -1.678 -6.579 4.001 1.00 97.44 189 SER A CA 1
ATOM 1526 C C . SER A 1 189 ? -2.410 -5.851 2.869 1.00 97.44 189 SER A C 1
ATOM 1528 O O . SER A 1 189 ? -2.020 -4.751 2.472 1.00 97.44 189 SER A O 1
ATOM 1530 N N . LYS A 1 190 ? -3.531 -6.409 2.397 1.00 96.50 190 LYS A N 1
ATOM 1531 C CA . LYS A 1 190 ? -4.377 -5.795 1.361 1.00 96.50 190 LYS A CA 1
ATOM 1532 C C . LYS A 1 190 ? -5.135 -4.584 1.904 1.00 96.50 190 LYS A C 1
ATOM 1534 O O . LYS A 1 190 ? -5.247 -3.565 1.226 1.00 96.50 190 LYS A O 1
ATOM 1539 N N . VAL A 1 191 ? -5.600 -4.643 3.154 1.00 96.56 191 VAL A N 1
ATOM 1540 C CA . VAL A 1 191 ? -6.213 -3.485 3.828 1.00 96.56 191 VAL A CA 1
ATOM 1541 C C . VAL A 1 191 ? -5.212 -2.334 3.979 1.00 96.56 191 VAL A C 1
ATOM 1543 O O . VAL A 1 191 ? -5.525 -1.191 3.637 1.00 96.56 191 VAL A O 1
ATOM 1546 N N . SER A 1 192 ? -3.989 -2.624 4.430 1.00 97.12 192 SER A N 1
ATOM 1547 C CA . SER A 1 192 ? -2.898 -1.649 4.519 1.00 97.12 192 SER A CA 1
ATOM 1548 C C . SER A 1 192 ? -2.542 -1.067 3.150 1.00 97.12 192 SER A C 1
ATOM 1550 O O . SER A 1 192 ? -2.373 0.150 3.036 1.00 97.12 192 SER A O 1
ATOM 1552 N N . ALA A 1 193 ? -2.504 -1.892 2.098 1.00 97.12 193 ALA A N 1
ATOM 1553 C CA . ALA A 1 193 ? -2.341 -1.422 0.724 1.00 97.12 193 ALA A CA 1
ATOM 1554 C C . ALA A 1 193 ? -3.469 -0.463 0.315 1.00 97.12 193 ALA A C 1
ATOM 1556 O O . ALA A 1 193 ? -3.192 0.603 -0.228 1.00 97.12 193 ALA A O 1
ATOM 1557 N N . GLY A 1 194 ? -4.724 -0.769 0.656 1.00 94.69 194 GLY A N 1
ATOM 1558 C CA . GLY A 1 194 ? -5.871 0.103 0.398 1.00 94.69 194 GLY A CA 1
ATOM 1559 C C . GLY A 1 194 ? -5.750 1.482 1.060 1.00 94.69 194 GLY A C 1
ATOM 1560 O O . GLY A 1 194 ? -5.998 2.504 0.414 1.00 94.69 194 GLY A O 1
ATOM 1561 N N . PHE A 1 195 ? -5.318 1.545 2.325 1.00 94.38 195 PHE A N 1
ATOM 1562 C CA . PHE A 1 195 ? -5.060 2.828 2.997 1.00 94.38 195 PHE A CA 1
ATOM 1563 C C . PHE A 1 195 ? -3.907 3.593 2.348 1.00 94.38 195 PHE A C 1
ATOM 1565 O O . PHE A 1 195 ? -3.999 4.808 2.148 1.00 94.38 195 PHE A O 1
ATOM 1572 N N . PHE A 1 196 ? -2.837 2.886 1.983 1.00 95.50 196 PHE A N 1
ATOM 1573 C CA . PHE A 1 196 ? -1.699 3.478 1.292 1.00 95.50 196 PHE A CA 1
ATOM 1574 C C . PHE A 1 196 ? -2.099 4.056 -0.072 1.00 95.50 196 PHE A C 1
ATOM 1576 O O . PHE A 1 196 ? -1.743 5.193 -0.386 1.00 95.50 196 PHE A O 1
ATOM 1583 N N . MET A 1 197 ? -2.888 3.316 -0.853 1.00 93.75 197 MET A N 1
ATOM 1584 C CA . MET A 1 197 ? -3.398 3.748 -2.153 1.00 93.75 197 MET A CA 1
ATOM 1585 C C . MET A 1 197 ? -4.257 5.002 -2.030 1.00 93.75 197 MET A C 1
ATOM 1587 O O . MET A 1 197 ? -4.043 5.956 -2.768 1.00 93.75 197 MET A O 1
ATOM 1591 N N . GLN A 1 198 ? -5.158 5.080 -1.044 1.00 90.50 198 GLN A N 1
ATOM 1592 C CA . GLN A 1 198 ? -5.936 6.304 -0.812 1.00 90.50 198 GLN A CA 1
ATOM 1593 C C . GLN A 1 198 ? -5.052 7.531 -0.567 1.00 90.50 198 GLN A C 1
ATOM 1595 O O . GLN A 1 198 ? -5.381 8.627 -1.029 1.00 90.50 198 GLN A O 1
ATOM 1600 N N . ARG A 1 199 ? -3.932 7.367 0.148 1.00 90.94 199 ARG A N 1
ATOM 1601 C CA . ARG A 1 199 ? -2.957 8.446 0.331 1.00 90.94 199 ARG A CA 1
ATOM 1602 C C . ARG A 1 199 ? -2.289 8.820 -0.993 1.00 90.94 199 ARG A C 1
ATOM 1604 O O . ARG A 1 199 ? -2.231 10.009 -1.301 1.00 90.94 199 ARG A O 1
ATOM 1611 N N . LEU A 1 200 ? -1.832 7.826 -1.757 1.00 93.31 200 LEU A N 1
ATOM 1612 C CA . LEU A 1 200 ? -1.174 8.010 -3.053 1.00 93.31 200 LEU A CA 1
ATOM 1613 C C . LEU A 1 200 ? -2.090 8.706 -4.069 1.00 93.31 200 LEU A C 1
ATOM 1615 O O . LEU A 1 200 ? -1.687 9.684 -4.687 1.00 93.31 200 LEU A O 1
ATOM 1619 N N . TYR A 1 201 ? -3.346 8.278 -4.184 1.00 92.81 201 TYR A N 1
ATOM 1620 C CA . TYR A 1 201 ? -4.331 8.916 -5.055 1.00 92.81 201 TYR A CA 1
ATOM 1621 C C . TYR A 1 201 ? -4.533 10.392 -4.703 1.00 92.81 201 TYR A C 1
ATOM 1623 O O . TYR A 1 201 ? -4.495 11.243 -5.583 1.00 92.81 201 TYR A O 1
ATOM 1631 N N . LYS A 1 202 ? -4.671 10.737 -3.415 1.00 89.00 202 LYS A N 1
ATOM 1632 C CA . LYS A 1 202 ? -4.775 12.148 -3.002 1.00 89.00 202 LYS A CA 1
ATOM 1633 C C . LYS A 1 202 ? -3.507 12.951 -3.286 1.00 89.00 202 LYS A C 1
ATOM 1635 O O . LYS A 1 202 ? -3.581 14.170 -3.395 1.00 89.00 202 LYS A O 1
ATOM 1640 N N . GLU A 1 203 ? -2.341 12.312 -3.265 1.00 91.00 203 GLU A N 1
ATOM 1641 C CA . GLU A 1 203 ? -1.065 12.962 -3.564 1.00 91.00 203 GLU A CA 1
ATOM 1642 C C . GLU A 1 203 ? -0.933 13.262 -5.060 1.00 91.00 203 GLU A C 1
ATOM 1644 O O . GLU A 1 203 ? -0.636 14.403 -5.404 1.00 91.00 203 GLU A O 1
ATOM 1649 N N . ALA A 1 204 ? -1.216 12.277 -5.918 1.00 92.62 204 ALA A N 1
ATOM 1650 C CA . ALA A 1 204 ? -1.042 12.390 -7.364 1.00 92.62 204 ALA A CA 1
ATOM 1651 C C . ALA A 1 204 ? -2.191 13.124 -8.072 1.00 92.62 204 ALA A C 1
ATOM 1653 O O . ALA A 1 204 ? -1.935 13.949 -8.940 1.00 92.62 204 ALA A O 1
ATOM 1654 N N . ILE A 1 205 ? -3.445 12.865 -7.687 1.00 90.44 205 ILE A N 1
ATOM 1655 C CA . ILE A 1 205 ? -4.635 13.490 -8.297 1.00 90.44 205 ILE A CA 1
ATOM 1656 C C . ILE A 1 205 ? -4.891 14.883 -7.683 1.00 90.44 205 ILE A C 1
ATOM 1658 O O . ILE A 1 205 ? -5.501 15.758 -8.289 1.00 90.44 205 ILE A O 1
ATOM 1662 N N . GLY A 1 206 ? -4.440 15.118 -6.447 1.00 80.31 206 GLY A N 1
ATOM 1663 C CA . GLY A 1 206 ? -4.567 16.411 -5.763 1.00 80.31 206 GLY A CA 1
ATOM 1664 C C . GLY A 1 206 ? -5.956 16.724 -5.187 1.00 80.31 206 GLY A C 1
ATOM 1665 O O . GLY A 1 206 ? -6.086 17.667 -4.405 1.00 80.31 206 GLY A O 1
ATOM 1666 N N . ILE A 1 207 ? -6.981 15.922 -5.492 1.00 73.25 207 ILE A N 1
ATOM 1667 C CA . ILE A 1 207 ? -8.331 16.037 -4.920 1.00 73.25 207 ILE A CA 1
ATOM 1668 C C . ILE A 1 207 ? -8.722 14.802 -4.102 1.00 73.25 207 ILE A C 1
ATOM 1670 O O . ILE A 1 207 ? -8.113 13.734 -4.182 1.00 73.25 207 ILE A O 1
ATOM 1674 N N . SER A 1 208 ? -9.743 14.960 -3.255 1.00 67.75 208 SER A N 1
ATOM 1675 C CA . SER A 1 208 ? -10.347 13.813 -2.573 1.00 67.75 208 SER A CA 1
ATOM 1676 C C . SER A 1 208 ? -11.124 12.986 -3.589 1.00 67.75 208 SER A C 1
ATOM 1678 O O . SER A 1 208 ? -11.950 13.528 -4.314 1.00 67.75 208 SER A O 1
ATOM 1680 N N . ILE A 1 209 ? -10.854 11.684 -3.616 1.00 67.75 209 ILE A N 1
ATOM 1681 C CA . ILE A 1 209 ? -11.476 10.748 -4.550 1.00 67.75 209 ILE A CA 1
ATOM 1682 C C . ILE A 1 209 ? -12.990 10.734 -4.339 1.00 67.75 209 ILE A C 1
ATOM 1684 O O . ILE A 1 209 ? -13.453 10.434 -3.235 1.00 67.75 209 ILE A O 1
ATOM 1688 N N . ASN A 1 210 ? -13.729 11.027 -5.405 1.00 73.94 210 ASN A N 1
ATOM 1689 C CA . ASN A 1 210 ? -15.129 10.659 -5.546 1.00 73.94 210 ASN A CA 1
ATOM 1690 C C . ASN A 1 210 ? -15.192 9.375 -6.384 1.00 73.94 210 ASN A C 1
ATOM 1692 O O . ASN A 1 210 ? -14.514 9.291 -7.405 1.00 73.94 210 ASN A O 1
ATOM 1696 N N . GLU A 1 211 ? -15.964 8.383 -5.943 1.00 72.88 211 GLU A N 1
ATOM 1697 C CA . GLU A 1 211 ? -16.087 7.087 -6.626 1.00 72.88 211 GLU A CA 1
ATOM 1698 C C . GLU A 1 211 ? -16.622 7.263 -8.055 1.00 72.88 211 GLU A C 1
ATOM 1700 O O . GLU A 1 211 ? -16.097 6.641 -8.975 1.00 72.88 211 GLU A O 1
ATOM 1705 N N . ASP A 1 212 ? -17.544 8.209 -8.264 1.00 80.00 212 ASP A N 1
ATOM 1706 C CA . ASP A 1 212 ? -18.143 8.474 -9.579 1.00 80.00 212 ASP A CA 1
ATOM 1707 C C . ASP A 1 212 ? -17.153 9.063 -10.595 1.00 80.00 212 ASP A C 1
ATOM 1709 O O . ASP A 1 212 ? -17.287 8.839 -11.795 1.00 80.00 212 ASP A O 1
ATOM 1713 N N . THR A 1 213 ? -16.156 9.827 -10.136 1.00 85.88 213 THR A N 1
ATOM 1714 C CA . THR A 1 213 ? -15.198 10.523 -11.016 1.00 85.88 213 THR A CA 1
ATOM 1715 C C . THR A 1 213 ? -13.809 9.896 -10.992 1.00 85.88 213 THR A C 1
ATOM 1717 O O . THR A 1 213 ? -12.902 10.383 -11.664 1.00 85.88 213 THR A O 1
ATOM 1720 N N . PHE A 1 214 ? -13.606 8.833 -10.207 1.00 88.88 214 PHE A N 1
ATOM 1721 C CA . PHE A 1 214 ? -12.283 8.270 -9.953 1.00 88.88 214 PHE A CA 1
ATOM 1722 C C . PHE A 1 214 ? -11.588 7.815 -11.238 1.00 88.88 214 PHE A C 1
ATOM 1724 O O . PHE A 1 214 ? -10.425 8.151 -11.450 1.00 88.88 214 PHE A O 1
ATOM 1731 N N . PHE A 1 215 ? -12.302 7.102 -12.112 1.00 91.31 215 PHE A N 1
ATOM 1732 C CA . PHE A 1 215 ? -11.744 6.606 -13.371 1.00 91.31 215 PHE A CA 1
ATOM 1733 C C . PHE A 1 215 ? -11.312 7.745 -14.300 1.00 91.31 215 PHE A C 1
ATOM 1735 O O . PHE A 1 215 ? -10.213 7.699 -14.853 1.00 91.31 215 PHE A O 1
ATOM 1742 N N . ASP A 1 216 ? -12.139 8.779 -14.445 1.00 92.38 216 ASP A N 1
ATOM 1743 C CA . ASP A 1 216 ? -11.840 9.915 -15.321 1.00 92.38 216 ASP A CA 1
ATOM 1744 C C . ASP A 1 216 ? -10.654 10.732 -14.798 1.00 92.38 216 ASP A C 1
ATOM 1746 O O . ASP A 1 216 ? -9.749 11.083 -15.559 1.00 92.38 216 ASP A O 1
ATOM 1750 N N . GLU A 1 217 ? -10.590 10.956 -13.485 1.00 94.12 217 GLU A N 1
ATOM 1751 C CA . GLU A 1 217 ? -9.456 11.631 -12.852 1.00 94.12 217 GLU A CA 1
ATOM 1752 C C . GLU A 1 217 ? -8.168 10.801 -12.944 1.00 94.12 217 GLU A C 1
ATOM 1754 O O . GLU A 1 217 ? -7.088 11.359 -13.145 1.00 94.12 217 GLU A O 1
ATOM 1759 N N . TYR A 1 218 ? -8.256 9.468 -12.885 1.00 95.12 218 TYR A N 1
ATOM 1760 C CA . TYR A 1 218 ? -7.106 8.582 -13.092 1.00 95.12 218 TYR A CA 1
ATOM 1761 C C . TYR A 1 218 ? -6.550 8.725 -14.513 1.00 95.12 218 TYR A C 1
ATOM 1763 O O . TYR A 1 218 ? -5.347 8.925 -14.700 1.00 95.12 218 TYR A O 1
ATOM 1771 N N . LYS A 1 219 ? -7.429 8.663 -15.523 1.00 95.69 219 LYS A N 1
ATOM 1772 C CA . LYS A 1 219 ? -7.062 8.827 -16.939 1.00 95.69 219 LYS A CA 1
ATOM 1773 C C . LYS A 1 219 ? -6.419 10.183 -17.190 1.00 95.69 219 LYS A C 1
ATOM 1775 O O . LYS A 1 219 ? -5.371 10.262 -17.832 1.00 95.69 219 LYS A O 1
ATOM 1780 N N . LYS A 1 220 ? -7.018 11.240 -16.646 1.00 95.81 220 LYS A N 1
ATOM 1781 C CA . LYS A 1 220 ? -6.486 12.598 -16.726 1.00 95.81 220 LYS A CA 1
ATOM 1782 C C . LYS A 1 220 ? -5.107 12.695 -16.075 1.00 95.81 220 LYS A C 1
ATOM 1784 O O . LYS A 1 220 ? -4.177 13.173 -16.719 1.00 95.81 220 LYS A O 1
ATOM 1789 N N . THR A 1 221 ? -4.952 12.152 -14.867 1.00 96.50 221 THR A N 1
ATOM 1790 C CA . THR A 1 221 ? -3.671 12.114 -14.140 1.00 96.50 221 THR A CA 1
ATOM 1791 C C . THR A 1 221 ? -2.595 11.383 -14.942 1.00 96.50 221 THR A C 1
ATOM 1793 O O . THR A 1 221 ? -1.458 11.841 -14.998 1.00 96.50 221 THR A O 1
ATOM 1796 N N . PHE A 1 222 ? -2.929 10.281 -15.624 1.00 98.25 222 PHE A N 1
ATOM 1797 C CA . PHE A 1 222 ? -1.998 9.602 -16.529 1.00 98.25 222 PHE A CA 1
ATOM 1798 C C . PHE A 1 222 ? -1.532 10.519 -17.670 1.00 98.25 222 PHE A C 1
ATOM 1800 O O . PHE A 1 222 ? -0.330 10.688 -17.868 1.00 98.25 222 PHE A O 1
ATOM 1807 N N . ILE A 1 223 ? -2.463 11.139 -18.402 1.00 98.31 223 ILE A N 1
ATOM 1808 C CA . ILE A 1 223 ? -2.135 11.997 -19.552 1.00 98.31 223 ILE A CA 1
ATOM 1809 C C . ILE A 1 223 ? -1.310 13.214 -19.111 1.00 98.31 223 ILE A C 1
ATOM 1811 O O . ILE A 1 223 ? -0.297 13.540 -19.736 1.00 98.31 223 ILE A O 1
ATOM 1815 N N . GLU A 1 224 ? -1.734 13.890 -18.043 1.00 97.56 224 GLU A N 1
ATOM 1816 C CA . GLU A 1 224 ? -1.030 15.041 -17.471 1.00 97.56 224 GLU A CA 1
ATOM 1817 C C . GLU A 1 224 ? 0.345 14.639 -16.930 1.00 97.56 224 GLU A C 1
ATOM 1819 O O . GLU A 1 224 ? 1.324 15.339 -17.183 1.00 97.56 224 GLU A O 1
ATOM 1824 N N . GLY A 1 225 ? 0.449 13.475 -16.287 1.00 97.69 225 GLY A N 1
ATOM 1825 C CA . GLY A 1 225 ? 1.703 12.928 -15.783 1.00 97.69 225 GLY A CA 1
ATOM 1826 C C . GLY A 1 225 ? 2.720 12.635 -16.886 1.00 97.69 225 GLY A C 1
ATOM 1827 O O . GLY A 1 225 ? 3.894 12.974 -16.733 1.00 97.69 225 GLY A O 1
ATOM 1828 N N . ILE A 1 226 ? 2.295 12.079 -18.030 1.00 98.50 226 ILE A N 1
ATOM 1829 C CA . ILE A 1 226 ? 3.188 11.897 -19.187 1.00 98.50 226 ILE A CA 1
ATOM 1830 C C . ILE A 1 226 ? 3.686 13.254 -19.697 1.00 98.50 226 ILE A C 1
ATOM 1832 O O . ILE A 1 226 ? 4.890 13.428 -19.881 1.00 98.50 226 ILE A O 1
ATOM 1836 N N . LYS A 1 227 ? 2.790 14.235 -19.870 1.00 98.31 227 LYS A N 1
ATOM 1837 C CA . LYS A 1 227 ? 3.157 15.583 -20.338 1.00 98.31 227 LYS A CA 1
ATOM 1838 C C . LYS A 1 227 ? 4.149 16.260 -19.390 1.00 98.31 227 LYS A C 1
ATOM 1840 O O . LYS A 1 227 ? 5.233 16.633 -19.838 1.00 98.31 227 LYS A O 1
ATOM 1845 N N . LEU A 1 228 ? 3.833 16.317 -18.096 1.00 97.69 228 LEU A N 1
ATOM 1846 C CA . LEU A 1 228 ? 4.698 16.874 -17.052 1.00 97.69 228 LEU A CA 1
ATOM 1847 C C . LEU A 1 228 ? 6.064 16.171 -17.026 1.00 97.69 228 LEU A C 1
ATOM 1849 O O . LEU A 1 228 ? 7.114 16.814 -17.015 1.00 97.69 228 LEU A O 1
ATOM 1853 N N . GLY A 1 229 ? 6.060 14.837 -17.069 1.00 97.75 229 GLY A N 1
ATOM 1854 C CA . GLY A 1 229 ? 7.277 14.036 -17.082 1.00 97.75 229 GLY A CA 1
ATOM 1855 C C . GLY A 1 229 ? 8.172 14.337 -18.285 1.00 97.75 229 GLY A C 1
ATOM 1856 O O . GLY A 1 229 ? 9.390 14.422 -18.129 1.00 97.75 229 GLY A O 1
ATOM 1857 N N . THR A 1 230 ? 7.592 14.539 -19.471 1.00 97.69 230 THR A N 1
ATOM 1858 C CA . THR A 1 230 ? 8.356 14.912 -20.674 1.00 97.69 230 THR A CA 1
ATOM 1859 C C . THR A 1 230 ? 8.848 16.359 -20.649 1.00 97.69 230 THR A C 1
ATOM 1861 O O . THR A 1 230 ? 9.989 16.611 -21.035 1.00 97.69 230 THR A O 1
ATOM 1864 N N . GLU A 1 231 ? 8.048 17.296 -20.132 1.00 97.75 231 GLU A N 1
ATOM 1865 C CA . GLU A 1 231 ? 8.418 18.709 -19.978 1.00 97.75 231 GLU A CA 1
ATOM 1866 C C . GLU A 1 231 ? 9.652 18.871 -19.079 1.00 97.75 231 GLU A C 1
ATOM 1868 O O . GLU A 1 231 ? 10.619 19.546 -19.442 1.00 97.75 231 GLU A O 1
ATOM 1873 N N . HIS A 1 232 ? 9.672 18.163 -17.948 1.00 97.56 232 HIS A N 1
ATOM 1874 C CA . HIS A 1 232 ? 10.780 18.185 -16.991 1.00 97.56 232 HIS A CA 1
ATOM 1875 C C . HIS A 1 232 ? 11.889 17.160 -17.282 1.00 97.56 232 HIS A C 1
ATOM 1877 O O . HIS A 1 232 ? 12.822 17.028 -16.489 1.00 97.56 232 HIS A O 1
ATOM 1883 N N . LYS A 1 233 ? 11.834 16.461 -18.426 1.00 96.69 233 LYS A N 1
ATOM 1884 C CA . LYS A 1 233 ? 12.826 15.455 -18.865 1.00 96.69 233 LYS A CA 1
ATOM 1885 C C . LYS A 1 233 ? 12.989 14.257 -17.918 1.00 96.69 233 LYS A C 1
ATOM 1887 O O . LYS A 1 233 ? 14.021 13.588 -17.946 1.00 96.69 233 LYS A O 1
ATOM 1892 N N . TYR A 1 234 ? 11.982 13.957 -17.103 1.00 96.75 234 TYR A N 1
ATOM 1893 C CA . TYR A 1 234 ? 11.903 12.681 -16.386 1.00 96.75 234 TYR A CA 1
ATOM 1894 C C . TYR A 1 234 ? 11.554 11.536 -17.342 1.00 96.75 234 TYR A C 1
ATOM 1896 O O . TYR A 1 234 ? 12.026 10.412 -17.174 1.00 96.75 234 TYR A O 1
ATOM 1904 N N . LEU A 1 235 ? 10.756 11.838 -18.369 1.00 98.12 235 LEU A N 1
ATOM 1905 C CA . LEU A 1 235 ? 10.270 10.894 -19.367 1.00 98.12 235 LEU A CA 1
ATOM 1906 C C . LEU A 1 235 ? 10.754 11.253 -20.775 1.00 98.12 235 LEU A C 1
ATOM 1908 O O . LEU A 1 235 ? 11.037 12.413 -21.075 1.00 98.12 235 LEU A O 1
ATOM 1912 N N . ASP A 1 236 ? 10.853 10.244 -21.639 1.00 97.75 236 ASP A N 1
ATOM 1913 C CA . ASP A 1 236 ? 11.249 10.413 -23.037 1.00 97.75 236 ASP A CA 1
ATOM 1914 C C . ASP A 1 236 ? 10.133 11.129 -23.832 1.00 97.75 236 ASP A C 1
ATOM 1916 O O . ASP A 1 236 ? 8.986 10.665 -23.814 1.00 97.75 236 ASP A O 1
ATOM 1920 N N . PRO A 1 237 ? 10.434 12.218 -24.569 1.00 97.62 237 PRO A N 1
ATOM 1921 C CA . PRO A 1 237 ? 9.463 12.915 -25.415 1.00 97.62 2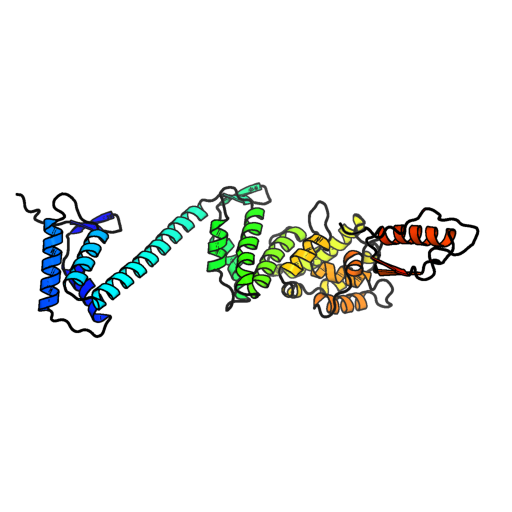37 PRO A CA 1
ATOM 1922 C C . PRO A 1 237 ? 8.724 12.019 -26.418 1.00 97.62 237 PRO A C 1
ATOM 1924 O O . PRO A 1 237 ? 7.588 12.326 -26.777 1.00 97.62 237 PRO A O 1
ATOM 1927 N N . LYS A 1 238 ? 9.312 10.888 -26.835 1.00 96.94 238 LYS A N 1
ATOM 1928 C CA . LYS A 1 238 ? 8.666 9.911 -27.728 1.00 96.94 238 LYS A CA 1
ATOM 1929 C C . LYS A 1 238 ? 7.377 9.323 -27.157 1.00 96.94 238 LYS A C 1
ATOM 1931 O O . LYS A 1 238 ? 6.541 8.840 -27.920 1.00 96.94 238 LYS A O 1
ATOM 1936 N N . LEU A 1 239 ? 7.179 9.357 -25.835 1.00 97.88 239 LEU A N 1
ATOM 1937 C CA . LEU A 1 239 ? 5.918 8.926 -25.226 1.00 97.88 239 LEU A CA 1
ATOM 1938 C C . LEU A 1 239 ? 4.726 9.773 -25.701 1.00 97.88 239 LEU A C 1
ATOM 1940 O O . LEU A 1 239 ? 3.618 9.249 -25.779 1.00 97.88 239 LEU A O 1
ATOM 1944 N N . LEU A 1 240 ? 4.943 11.039 -26.081 1.00 97.88 240 LEU A N 1
ATOM 1945 C CA . LEU A 1 240 ? 3.896 11.916 -26.624 1.00 97.88 240 LEU A CA 1
ATOM 1946 C C . LEU A 1 240 ? 3.463 11.539 -28.046 1.00 97.88 240 LEU A C 1
ATOM 1948 O O . LEU A 1 240 ? 2.441 12.020 -28.521 1.00 97.88 240 LEU A O 1
ATOM 1952 N N . GLU A 1 241 ? 4.217 10.681 -28.733 1.00 97.25 241 GLU A N 1
ATOM 1953 C CA . GLU A 1 241 ? 3.841 10.186 -30.057 1.00 97.25 241 GLU A CA 1
ATOM 1954 C C . GLU A 1 241 ? 2.819 9.033 -29.998 1.00 97.25 241 GLU A C 1
ATOM 1956 O O . GLU A 1 241 ? 2.410 8.522 -31.046 1.00 97.25 241 GLU A O 1
ATOM 1961 N N . PHE A 1 242 ? 2.479 8.539 -28.803 1.00 98.38 242 PHE A N 1
ATOM 1962 C CA . PHE A 1 242 ? 1.402 7.569 -28.604 1.00 98.38 242 PHE A CA 1
ATOM 1963 C C . PHE A 1 242 ? 0.042 8.267 -28.565 1.00 98.38 242 PHE A C 1
ATOM 1965 O O . PHE A 1 242 ? -0.074 9.452 -28.260 1.00 98.38 242 PHE A O 1
ATOM 1972 N N . ASP A 1 243 ? -1.009 7.498 -28.825 1.00 98.25 243 ASP A N 1
ATOM 1973 C CA . ASP A 1 243 ? -2.381 7.949 -28.628 1.00 98.25 243 ASP A CA 1
ATOM 1974 C C . ASP A 1 243 ? -2.732 7.832 -27.139 1.00 98.25 243 ASP A C 1
ATOM 1976 O O . ASP A 1 243 ? -3.230 6.805 -26.672 1.00 98.25 243 ASP A O 1
ATOM 1980 N N . LEU A 1 244 ? -2.396 8.872 -26.371 1.00 98.31 244 LEU A N 1
ATOM 1981 C CA . LEU A 1 244 ? -2.565 8.874 -24.916 1.00 98.31 244 LEU A CA 1
ATOM 1982 C C . LEU A 1 244 ? -4.028 8.732 -24.487 1.00 98.31 244 LEU A C 1
ATOM 1984 O O . LEU A 1 244 ? -4.278 8.170 -23.426 1.00 98.31 244 LEU A O 1
ATOM 1988 N N . GLU A 1 245 ? -4.975 9.190 -25.305 1.00 98.06 245 GLU A N 1
ATOM 1989 C CA . GLU A 1 245 ? -6.406 9.043 -25.036 1.00 98.06 245 GLU A CA 1
ATOM 1990 C C . GLU A 1 245 ? -6.840 7.586 -25.210 1.00 98.06 245 GLU A C 1
ATOM 1992 O O . GLU A 1 245 ? -7.521 7.006 -24.366 1.00 98.06 245 GLU A O 1
ATOM 1997 N N . ARG A 1 246 ? -6.386 6.927 -26.278 1.00 98.25 246 ARG A N 1
ATOM 1998 C CA . ARG A 1 246 ? -6.626 5.492 -26.448 1.00 98.25 246 ARG A CA 1
ATOM 1999 C C . ARG A 1 246 ? -5.991 4.666 -25.329 1.00 98.25 246 ARG A C 1
ATOM 2001 O O . ARG A 1 246 ? -6.606 3.707 -24.863 1.00 98.25 246 ARG A O 1
ATOM 2008 N N . LEU A 1 247 ? -4.768 5.002 -24.918 1.00 98.44 247 LEU A N 1
ATOM 2009 C CA . LEU A 1 247 ? -4.066 4.283 -23.854 1.00 98.44 247 LEU A CA 1
ATOM 2010 C C . LEU A 1 247 ? -4.707 4.517 -22.485 1.00 98.44 247 LEU A C 1
ATOM 2012 O O . LEU A 1 247 ? -4.911 3.547 -21.757 1.00 98.44 247 LEU A O 1
ATOM 2016 N N . SER A 1 248 ? -5.086 5.753 -22.151 1.00 98.00 248 SER A N 1
ATOM 2017 C CA . SER A 1 248 ? -5.768 6.064 -20.890 1.00 98.00 248 SER A CA 1
ATOM 2018 C C . SER A 1 248 ? -7.081 5.285 -20.767 1.00 98.00 248 SER A C 1
ATOM 2020 O O . SER A 1 248 ? -7.370 4.718 -19.718 1.00 98.00 248 SER A O 1
ATOM 2022 N N . ASN A 1 249 ? -7.830 5.138 -21.864 1.00 98.00 249 ASN A N 1
ATOM 2023 C CA . ASN A 1 249 ? -9.060 4.348 -21.899 1.00 98.00 249 ASN A CA 1
ATOM 2024 C C . ASN A 1 249 ? -8.848 2.834 -21.723 1.00 98.00 249 ASN A C 1
ATOM 2026 O O . ASN A 1 249 ? -9.806 2.124 -21.429 1.00 98.00 249 ASN A O 1
ATOM 2030 N N . SER A 1 250 ? -7.619 2.338 -21.882 1.00 97.94 250 SER A N 1
ATOM 2031 C CA . SER A 1 250 ? -7.271 0.933 -21.632 1.00 97.94 250 SER A CA 1
ATOM 2032 C C . SER A 1 250 ? -6.752 0.658 -20.217 1.00 97.94 250 SER A C 1
ATOM 2034 O O . SER A 1 250 ? -6.582 -0.508 -19.858 1.00 97.94 250 SER A O 1
ATOM 2036 N N . ILE A 1 251 ? -6.485 1.710 -19.433 1.00 98.12 251 ILE A N 1
ATOM 2037 C CA . ILE A 1 251 ? -6.058 1.590 -18.039 1.00 98.12 251 ILE A CA 1
ATOM 2038 C C . ILE A 1 251 ? -7.225 1.079 -17.195 1.00 98.12 251 ILE A C 1
ATOM 2040 O O . ILE A 1 251 ? -8.355 1.546 -17.316 1.00 98.12 251 ILE A O 1
ATOM 2044 N N . ASP A 1 252 ? -6.912 0.135 -16.316 1.00 97.62 252 ASP A N 1
ATOM 2045 C CA . ASP A 1 252 ? -7.840 -0.543 -15.423 1.00 97.62 252 ASP A CA 1
ATOM 2046 C C . ASP A 1 252 ? -7.415 -0.310 -13.958 1.00 97.62 252 ASP A C 1
ATOM 2048 O O . ASP A 1 252 ? -6.592 -1.064 -13.425 1.00 97.62 252 ASP A O 1
ATOM 2052 N N . PRO A 1 253 ? -7.919 0.764 -13.312 1.00 95.56 253 PRO A N 1
ATOM 2053 C CA . PRO A 1 253 ? -7.607 1.106 -11.923 1.00 95.56 253 PRO A CA 1
ATOM 2054 C C . PRO A 1 253 ? -7.966 0.029 -10.897 1.00 95.56 253 PRO A C 1
ATOM 2056 O O . PRO A 1 253 ? -7.359 0.001 -9.830 1.00 95.56 253 PRO A O 1
ATOM 2059 N N . GLU A 1 254 ? -8.903 -0.878 -11.189 1.00 94.69 254 GLU A N 1
ATOM 2060 C CA . GLU A 1 254 ? -9.274 -1.953 -10.254 1.00 94.69 254 GLU A CA 1
ATOM 2061 C C . GLU A 1 254 ? -8.093 -2.897 -9.982 1.00 94.69 254 GLU A C 1
ATOM 2063 O O . GLU A 1 254 ? -7.989 -3.491 -8.910 1.00 94.69 254 GLU A O 1
ATOM 2068 N N . ARG A 1 255 ? -7.124 -2.970 -10.905 1.00 97.19 255 ARG A N 1
ATOM 2069 C CA . ARG A 1 255 ? -5.884 -3.744 -10.725 1.00 97.19 255 ARG A CA 1
ATOM 2070 C C . ARG A 1 255 ? -4.967 -3.182 -9.645 1.00 97.19 255 ARG A C 1
ATOM 2072 O O . ARG A 1 255 ? -4.051 -3.886 -9.223 1.00 97.19 255 ARG A O 1
ATOM 2079 N N . ASP A 1 256 ? -5.203 -1.964 -9.158 1.00 96.31 256 ASP A N 1
ATOM 2080 C CA . ASP A 1 256 ? -4.498 -1.451 -7.979 1.00 96.31 256 ASP A CA 1
ATOM 2081 C C . ASP A 1 256 ? -4.809 -2.291 -6.725 1.00 96.31 256 ASP A C 1
ATOM 2083 O O . ASP A 1 256 ? -3.991 -2.354 -5.808 1.00 96.31 256 ASP A O 1
ATOM 2087 N N . GLU A 1 257 ? -5.927 -3.027 -6.713 1.00 93.62 257 GLU A N 1
ATOM 2088 C CA . GLU A 1 257 ? -6.297 -3.957 -5.637 1.00 93.62 257 GLU A CA 1
ATOM 2089 C C . GLU A 1 257 ? -5.477 -5.254 -5.625 1.00 93.62 257 GLU A C 1
ATOM 2091 O O . GLU A 1 257 ? -5.494 -5.977 -4.630 1.00 93.62 257 GLU A O 1
ATOM 2096 N N . LEU A 1 258 ? -4.723 -5.542 -6.693 1.00 95.62 258 LEU A N 1
ATOM 2097 C CA . LEU A 1 258 ? -3.801 -6.683 -6.734 1.00 95.62 258 LEU A CA 1
ATOM 2098 C C . LEU A 1 258 ? -2.553 -6.453 -5.870 1.00 95.62 258 LEU A C 1
ATOM 2100 O O . LEU A 1 258 ? -1.822 -7.400 -5.583 1.00 95.62 258 LEU A O 1
ATOM 2104 N N . PHE A 1 259 ? -2.279 -5.209 -5.466 1.00 96.69 259 PHE A N 1
ATOM 2105 C CA . PHE A 1 259 ? -1.128 -4.909 -4.629 1.00 96.69 259 PHE A CA 1
ATOM 2106 C C . PHE A 1 259 ? -1.366 -5.263 -3.164 1.00 96.69 259 PHE A C 1
ATOM 2108 O O . PHE A 1 259 ? -2.300 -4.800 -2.514 1.00 96.69 259 PHE A O 1
ATOM 2115 N N . GLU A 1 260 ? -0.400 -5.982 -2.611 1.00 96.50 260 GLU A N 1
ATOM 2116 C CA . GLU A 1 260 ? -0.163 -6.041 -1.176 1.00 96.50 260 GLU A CA 1
ATOM 2117 C C . GLU A 1 260 ? 0.670 -4.852 -0.687 1.00 96.50 260 GLU A C 1
ATOM 2119 O O . GLU A 1 260 ? 1.332 -4.163 -1.473 1.00 96.50 260 GLU A O 1
ATOM 2124 N N . TYR A 1 261 ? 0.674 -4.624 0.631 1.00 97.06 261 TYR A N 1
ATOM 2125 C CA . TYR A 1 261 ? 1.269 -3.429 1.229 1.00 97.06 261 TYR A CA 1
ATOM 2126 C C . TYR A 1 261 ? 2.746 -3.248 0.859 1.00 97.06 261 TYR A C 1
ATOM 2128 O O . TYR A 1 261 ? 3.143 -2.182 0.385 1.00 97.06 261 TYR A O 1
ATOM 2136 N N . LEU A 1 262 ? 3.553 -4.305 0.999 1.00 96.25 262 LEU A N 1
ATOM 2137 C CA . LEU A 1 262 ? 4.975 -4.258 0.654 1.00 96.25 262 LEU A CA 1
ATOM 2138 C C . LEU A 1 262 ? 5.192 -3.960 -0.838 1.00 96.25 262 LEU A C 1
ATOM 2140 O O . LEU A 1 262 ? 6.125 -3.237 -1.197 1.00 96.25 262 LEU A O 1
ATOM 2144 N N . GLY A 1 263 ? 4.327 -4.497 -1.701 1.00 96.06 263 GLY A N 1
ATOM 2145 C CA . GLY A 1 263 ? 4.391 -4.297 -3.145 1.00 96.06 263 GLY A CA 1
ATOM 2146 C C . GLY A 1 263 ? 4.187 -2.832 -3.520 1.00 96.06 263 GLY A C 1
ATOM 2147 O O . GLY A 1 263 ? 5.045 -2.240 -4.179 1.00 96.06 263 GLY A O 1
ATOM 2148 N N . ILE A 1 264 ? 3.101 -2.217 -3.041 1.00 97.25 264 ILE A N 1
ATOM 2149 C CA . ILE A 1 264 ? 2.831 -0.804 -3.331 1.00 97.25 264 ILE A CA 1
ATOM 2150 C C . ILE A 1 264 ? 3.834 0.133 -2.653 1.00 97.25 264 ILE A C 1
ATOM 2152 O O . ILE A 1 264 ? 4.257 1.116 -3.262 1.00 97.25 264 ILE A O 1
ATOM 2156 N N . GLN A 1 265 ? 4.279 -0.179 -1.433 1.00 96.38 265 GLN A N 1
ATOM 2157 C CA . GLN A 1 265 ? 5.303 0.614 -0.755 1.00 96.38 265 GLN A CA 1
ATOM 2158 C C . GLN A 1 265 ? 6.615 0.611 -1.551 1.00 96.38 265 GLN A C 1
ATOM 2160 O O . GLN A 1 265 ? 7.186 1.672 -1.806 1.00 96.38 265 GLN A O 1
ATOM 2165 N N . THR A 1 266 ? 7.055 -0.564 -2.010 1.00 96.38 266 THR A N 1
ATOM 2166 C CA . THR A 1 266 ? 8.264 -0.704 -2.834 1.00 96.38 266 THR A CA 1
ATOM 2167 C C . THR A 1 266 ? 8.140 0.091 -4.131 1.00 96.38 266 THR A C 1
ATOM 2169 O O . THR A 1 266 ? 9.075 0.798 -4.517 1.00 96.38 266 THR A O 1
ATOM 2172 N N . LEU A 1 267 ? 6.980 0.007 -4.791 1.00 96.62 267 LEU A N 1
ATOM 2173 C CA . LEU A 1 267 ? 6.708 0.749 -6.016 1.00 96.62 267 LEU A CA 1
ATOM 2174 C C . LEU A 1 267 ? 6.777 2.265 -5.777 1.00 96.62 267 LEU A C 1
ATOM 2176 O O . LEU A 1 267 ? 7.486 2.975 -6.489 1.00 96.62 267 LEU A O 1
ATOM 2180 N N . TYR A 1 268 ? 6.109 2.754 -4.734 1.00 96.88 268 TYR A N 1
ATOM 2181 C CA . TYR A 1 268 ? 6.075 4.168 -4.367 1.00 96.88 268 TYR A CA 1
ATOM 2182 C C . TYR A 1 268 ? 7.453 4.741 -4.025 1.00 96.88 268 TYR A C 1
ATOM 2184 O O . TYR A 1 268 ? 7.810 5.834 -4.474 1.00 96.88 268 TYR A O 1
ATOM 2192 N N . GLU A 1 269 ? 8.231 4.022 -3.216 1.00 94.62 269 GLU A N 1
ATOM 2193 C CA . GLU A 1 269 ? 9.524 4.505 -2.733 1.00 94.62 269 GLU A CA 1
ATOM 2194 C C . GLU A 1 269 ? 10.568 4.573 -3.846 1.00 94.62 269 GLU A C 1
ATOM 2196 O O . GLU A 1 269 ? 11.396 5.483 -3.842 1.00 94.62 269 GLU A O 1
ATOM 2201 N N . ARG A 1 270 ? 10.532 3.624 -4.790 1.00 93.75 270 ARG A N 1
ATOM 2202 C CA . ARG A 1 270 ? 11.642 3.410 -5.727 1.00 93.75 270 ARG A CA 1
ATOM 2203 C C . ARG A 1 270 ? 11.308 3.643 -7.195 1.00 93.75 270 ARG A C 1
ATOM 2205 O O . ARG A 1 270 ? 12.222 3.971 -7.937 1.00 93.75 270 ARG A O 1
ATOM 2212 N N . TYR A 1 271 ? 10.065 3.448 -7.629 1.00 96.50 271 TYR A N 1
ATOM 2213 C CA . TYR A 1 271 ? 9.743 3.336 -9.059 1.00 96.50 271 TYR A CA 1
ATOM 2214 C C . TYR A 1 271 ? 8.806 4.420 -9.586 1.00 96.50 271 TYR A C 1
ATOM 2216 O O . TYR A 1 271 ? 8.961 4.831 -10.737 1.00 96.50 271 TYR A O 1
ATOM 2224 N N . LEU A 1 272 ? 7.835 4.863 -8.780 1.00 97.62 272 LEU A N 1
ATOM 2225 C CA . LEU A 1 272 ? 6.899 5.904 -9.202 1.00 97.62 272 LEU A CA 1
ATOM 2226 C C . LEU A 1 272 ? 7.621 7.244 -9.367 1.00 97.62 272 LEU A C 1
ATOM 2228 O O . LEU A 1 272 ? 8.349 7.684 -8.472 1.00 97.62 272 LEU A O 1
ATOM 2232 N N . GLN A 1 273 ? 7.378 7.908 -10.494 1.00 96.69 273 GLN A N 1
ATOM 2233 C CA . GLN A 1 273 ? 7.971 9.211 -10.781 1.00 96.69 273 GLN A CA 1
ATOM 2234 C C . GLN A 1 273 ? 7.456 10.304 -9.831 1.00 96.69 273 GLN A C 1
ATOM 2236 O O . GLN A 1 273 ? 6.291 10.315 -9.412 1.00 96.69 273 GLN A O 1
ATOM 2241 N N . LYS A 1 274 ? 8.342 11.250 -9.500 1.00 95.38 274 LYS A N 1
ATOM 2242 C CA . LYS A 1 274 ? 8.042 12.408 -8.651 1.00 95.38 274 LYS A CA 1
ATOM 2243 C C . LYS A 1 274 ? 8.560 13.714 -9.234 1.00 95.38 274 LYS A C 1
ATOM 2245 O O . LYS A 1 274 ? 9.592 13.735 -9.895 1.00 95.38 274 LYS A O 1
ATOM 2250 N N . HIS A 1 275 ? 7.869 14.795 -8.904 1.00 95.06 275 HIS A N 1
ATOM 2251 C CA . HIS A 1 275 ? 8.279 16.169 -9.158 1.00 95.06 275 HIS A CA 1
ATOM 2252 C C . HIS A 1 275 ? 8.071 16.974 -7.869 1.00 95.06 275 HIS A C 1
ATOM 2254 O O . HIS A 1 275 ? 7.037 16.821 -7.220 1.00 95.06 275 HIS A O 1
ATOM 2260 N N . ASP A 1 276 ? 9.071 17.751 -7.445 1.00 91.81 276 ASP A N 1
ATOM 2261 C CA . ASP A 1 276 ? 9.062 18.496 -6.173 1.00 91.81 276 ASP A CA 1
ATOM 2262 C C . ASP A 1 276 ? 8.604 17.656 -4.963 1.00 91.81 276 ASP A C 1
ATOM 2264 O O . ASP A 1 276 ? 7.731 18.041 -4.185 1.00 91.81 276 ASP A O 1
ATOM 2268 N N . GLU A 1 277 ? 9.182 16.457 -4.833 1.00 88.62 277 GLU A N 1
ATOM 2269 C CA . GLU A 1 277 ? 8.870 15.449 -3.804 1.00 88.62 277 GLU A CA 1
ATOM 2270 C C . GLU A 1 277 ? 7.461 14.833 -3.847 1.00 88.62 277 GLU A C 1
ATOM 2272 O O . GLU A 1 277 ? 7.214 13.867 -3.124 1.00 88.62 277 GLU A O 1
ATOM 2277 N N . LYS A 1 278 ? 6.575 15.284 -4.741 1.00 92.06 278 LYS A N 1
ATOM 2278 C CA . LYS A 1 278 ? 5.229 14.727 -4.927 1.00 92.06 278 LYS A CA 1
ATOM 2279 C C . LYS A 1 278 ? 5.194 13.718 -6.063 1.00 92.06 278 LYS A C 1
ATOM 2281 O O . LYS A 1 278 ? 5.734 13.962 -7.143 1.00 92.06 278 LYS A O 1
ATOM 2286 N N . ARG A 1 279 ? 4.543 12.577 -5.842 1.00 95.25 279 ARG A N 1
ATOM 2287 C CA . ARG A 1 279 ? 4.251 11.619 -6.913 1.00 95.25 279 ARG A CA 1
ATOM 2288 C C . ARG A 1 279 ? 3.248 12.217 -7.889 1.00 95.25 279 ARG A C 1
ATOM 2290 O O . ARG A 1 279 ? 2.199 12.686 -7.473 1.00 95.25 279 ARG A O 1
ATOM 2297 N N . PHE A 1 280 ? 3.574 12.156 -9.176 1.00 96.00 280 PHE A N 1
ATOM 2298 C CA . PHE A 1 280 ? 2.638 12.461 -10.265 1.00 96.00 280 PHE A CA 1
ATOM 2299 C C . PHE A 1 280 ? 2.245 11.200 -11.049 1.00 96.00 280 PHE A C 1
ATOM 2301 O O . PHE A 1 280 ? 1.441 11.256 -11.975 1.00 96.00 280 PHE A O 1
ATOM 2308 N N . GLU A 1 281 ? 2.821 10.052 -10.691 1.00 97.56 281 GLU A N 1
ATOM 2309 C CA . GLU A 1 281 ? 2.568 8.771 -11.331 1.00 97.56 281 GLU A CA 1
ATOM 2310 C C . GLU A 1 281 ? 1.806 7.830 -10.394 1.00 97.56 281 GLU A C 1
ATOM 2312 O O . GLU A 1 281 ? 2.184 7.644 -9.236 1.00 97.56 281 GLU A O 1
ATOM 2317 N N . LEU A 1 282 ? 0.743 7.223 -10.922 1.00 97.38 282 LEU A N 1
ATOM 2318 C CA . LEU A 1 282 ? -0.061 6.194 -10.263 1.00 97.38 282 LEU A CA 1
ATOM 2319 C C . LEU A 1 282 ? 0.382 4.781 -10.691 1.00 97.38 282 LEU A C 1
ATOM 2321 O O . LEU A 1 282 ? 1.050 4.643 -11.717 1.00 97.38 282 LEU A O 1
ATOM 2325 N N . PRO A 1 283 ? 0.021 3.711 -9.960 1.00 98.00 283 PRO A N 1
ATOM 2326 C CA . PRO A 1 283 ? 0.553 2.374 -10.237 1.00 98.00 283 PRO A CA 1
ATOM 2327 C C . PRO A 1 283 ? 0.169 1.819 -11.619 1.00 98.00 283 PRO A C 1
ATOM 2329 O O . PRO A 1 283 ? 1.020 1.252 -12.305 1.00 98.00 283 PRO A O 1
ATOM 2332 N N . GLN A 1 284 ? -1.062 2.028 -12.094 1.00 98.38 284 GLN A N 1
ATOM 2333 C CA . GLN A 1 284 ? -1.425 1.631 -13.459 1.00 98.38 284 GLN A CA 1
ATOM 2334 C C . GLN A 1 284 ? -0.780 2.526 -14.518 1.00 98.38 284 GLN A C 1
ATOM 2336 O O . GLN A 1 284 ? -0.381 2.031 -15.573 1.00 98.38 284 GLN A O 1
ATOM 2341 N N . SER A 1 285 ? -0.604 3.818 -14.224 1.00 98.31 285 SER A N 1
ATOM 2342 C CA . SER A 1 285 ? 0.159 4.739 -15.077 1.00 98.31 285 SER A CA 1
ATOM 2343 C C . SER A 1 285 ? 1.608 4.281 -15.229 1.00 98.31 285 SER A C 1
ATOM 2345 O O . SER A 1 285 ? 2.140 4.295 -16.336 1.00 98.31 285 SER A O 1
ATOM 2347 N N . PHE A 1 286 ? 2.214 3.795 -14.144 1.00 98.56 286 PHE A N 1
ATOM 2348 C CA . PHE A 1 286 ? 3.542 3.191 -14.134 1.00 98.56 286 PHE A CA 1
ATOM 2349 C C . PHE A 1 286 ? 3.613 1.965 -15.052 1.00 98.56 286 PHE A C 1
ATOM 2351 O O . PHE A 1 286 ? 4.486 1.898 -15.922 1.00 98.56 286 PHE A O 1
ATOM 2358 N N . TRP A 1 287 ? 2.672 1.022 -14.928 1.00 98.62 287 TRP A N 1
ATOM 2359 C CA . TRP A 1 287 ? 2.636 -0.150 -15.808 1.00 98.62 287 TRP A CA 1
ATOM 2360 C C . TRP A 1 287 ? 2.458 0.240 -17.277 1.00 98.62 287 TRP A C 1
ATOM 2362 O O . TRP A 1 287 ? 3.130 -0.319 -18.147 1.00 98.62 287 TRP A O 1
ATOM 2372 N N . MET A 1 288 ? 1.595 1.222 -17.556 1.00 98.75 288 MET A N 1
ATOM 2373 C CA . MET A 1 288 ? 1.381 1.731 -18.909 1.00 98.75 288 MET A CA 1
ATOM 2374 C C . MET A 1 288 ? 2.634 2.428 -19.454 1.00 98.75 288 MET A C 1
ATOM 2376 O O . MET A 1 288 ? 3.034 2.147 -20.580 1.00 98.75 288 MET A O 1
ATOM 2380 N N . ARG A 1 289 ? 3.326 3.256 -18.660 1.00 98.56 289 ARG A N 1
ATOM 2381 C CA . ARG A 1 289 ? 4.599 3.880 -19.061 1.00 98.56 289 ARG A CA 1
ATOM 2382 C C . ARG A 1 289 ? 5.637 2.831 -19.445 1.00 98.56 289 ARG A C 1
ATOM 2384 O O . ARG A 1 289 ? 6.298 2.978 -20.474 1.00 98.56 289 ARG A O 1
ATOM 2391 N N . VAL A 1 290 ? 5.799 1.786 -18.631 1.00 98.50 290 VAL A N 1
ATOM 2392 C CA . VAL A 1 290 ? 6.745 0.702 -18.929 1.00 98.50 290 VAL A CA 1
ATOM 2393 C C . VAL A 1 290 ? 6.369 0.025 -20.249 1.00 98.50 290 VAL A C 1
ATOM 2395 O O . VAL A 1 290 ? 7.221 -0.144 -21.119 1.00 98.50 290 VAL A O 1
ATOM 2398 N N . ALA A 1 291 ? 5.087 -0.289 -20.443 1.00 98.56 291 ALA A N 1
ATOM 2399 C CA . ALA A 1 291 ? 4.580 -0.895 -21.669 1.00 98.56 291 ALA A CA 1
ATOM 2400 C C . ALA A 1 291 ? 4.780 -0.016 -22.921 1.00 98.56 291 ALA A C 1
ATOM 2402 O O . ALA A 1 291 ? 5.175 -0.515 -23.979 1.00 98.56 291 ALA A O 1
ATOM 2403 N N . MET A 1 292 ? 4.564 1.296 -22.808 1.00 98.56 292 MET A N 1
ATOM 2404 C CA . MET A 1 292 ? 4.858 2.267 -23.868 1.00 98.56 292 MET A CA 1
ATOM 2405 C C . MET A 1 292 ? 6.356 2.292 -24.188 1.00 98.56 292 MET A C 1
ATOM 2407 O O . MET A 1 292 ? 6.745 2.183 -25.349 1.00 98.56 292 MET A O 1
ATOM 2411 N N . GLY A 1 293 ? 7.206 2.358 -23.159 1.00 97.88 293 GLY A N 1
ATOM 2412 C CA . GLY A 1 293 ? 8.660 2.372 -23.319 1.00 97.88 293 GLY A CA 1
ATOM 2413 C C . GLY A 1 293 ? 9.211 1.136 -24.038 1.00 97.88 293 GLY A C 1
ATOM 2414 O O . GLY A 1 293 ? 10.173 1.240 -24.796 1.00 97.88 293 GLY A O 1
ATOM 2415 N N . LEU A 1 294 ? 8.577 -0.022 -23.847 1.00 97.94 294 LEU A N 1
ATOM 2416 C CA . LEU A 1 294 ? 8.949 -1.2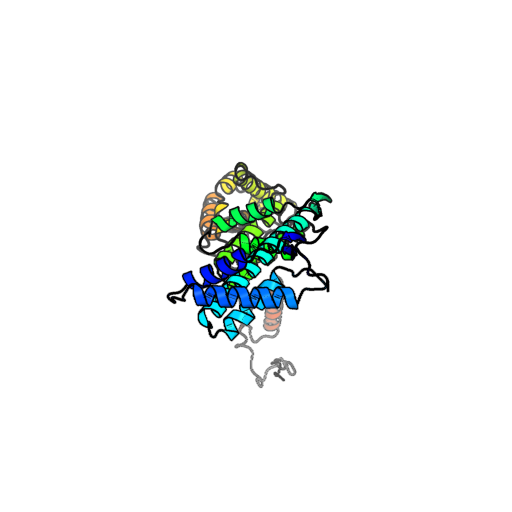77 -24.505 1.00 97.94 294 LEU A CA 1
ATOM 2417 C C . LEU A 1 294 ? 8.412 -1.416 -25.936 1.00 97.94 294 LEU A C 1
ATOM 2419 O O . LEU A 1 294 ? 8.888 -2.269 -26.680 1.00 97.94 294 LEU A O 1
ATOM 2423 N N . SER A 1 295 ? 7.441 -0.596 -26.342 1.00 97.88 295 SER A N 1
ATOM 2424 C CA . SER A 1 295 ? 6.740 -0.728 -27.628 1.00 97.88 295 SER A CA 1
ATOM 2425 C C . SER A 1 295 ? 7.075 0.369 -28.643 1.00 97.88 295 SER A C 1
ATOM 2427 O O . SER A 1 295 ? 6.466 0.411 -29.709 1.00 97.88 295 SER A O 1
ATOM 2429 N N . PHE A 1 296 ? 8.063 1.233 -28.371 1.00 93.50 296 PHE A N 1
ATOM 2430 C CA . PHE A 1 296 ? 8.423 2.359 -29.250 1.00 93.50 296 PHE A CA 1
ATOM 2431 C C . PHE A 1 296 ? 8.618 1.980 -30.724 1.00 93.50 296 PHE A C 1
ATOM 2433 O O . PHE A 1 296 ? 8.173 2.713 -31.604 1.00 93.50 296 PHE A O 1
ATOM 2440 N N . ASN A 1 297 ? 9.279 0.850 -30.981 1.00 94.00 297 ASN A N 1
ATOM 2441 C CA . ASN A 1 297 ? 9.657 0.413 -32.328 1.00 94.00 297 ASN A CA 1
ATOM 2442 C C . ASN A 1 297 ? 8.723 -0.672 -32.895 1.00 94.00 297 ASN A C 1
ATOM 2444 O O . ASN A 1 297 ? 9.054 -1.306 -33.893 1.00 94.00 297 ASN A O 1
ATOM 2448 N N . GLU A 1 298 ? 7.577 -0.914 -32.257 1.00 97.75 298 GLU A N 1
ATOM 2449 C CA . GLU A 1 298 ? 6.578 -1.866 -32.741 1.00 97.75 298 GLU A CA 1
ATOM 2450 C C . GLU A 1 298 ? 5.748 -1.268 -33.882 1.00 97.75 298 GLU A C 1
ATOM 2452 O O . GLU A 1 298 ? 5.356 -0.100 -33.836 1.00 97.75 298 GLU A O 1
ATOM 2457 N N . ASN A 1 299 ? 5.389 -2.094 -34.872 1.00 94.75 299 ASN A N 1
ATOM 2458 C CA . ASN A 1 299 ? 4.598 -1.663 -36.037 1.00 94.75 299 ASN A CA 1
ATOM 2459 C C . ASN A 1 299 ? 3.283 -0.972 -35.636 1.00 94.75 299 ASN A C 1
ATOM 2461 O O . ASN A 1 299 ? 2.856 -0.005 -36.260 1.00 94.75 299 ASN A O 1
ATOM 2465 N N . ASN A 1 300 ? 2.638 -1.474 -34.579 1.00 96.81 300 ASN A N 1
ATOM 2466 C CA . ASN A 1 300 ? 1.480 -0.845 -33.956 1.00 96.81 300 ASN A CA 1
ATOM 2467 C C . ASN A 1 300 ? 1.756 -0.628 -32.467 1.00 96.81 300 ASN A C 1
ATOM 2469 O O . ASN A 1 300 ? 1.260 -1.367 -31.612 1.00 96.81 300 ASN A O 1
ATOM 2473 N N . LYS A 1 301 ? 2.565 0.394 -32.170 1.00 97.19 301 LYS A N 1
ATOM 2474 C CA . LYS A 1 301 ? 2.997 0.732 -30.808 1.00 97.19 301 LYS A CA 1
ATOM 2475 C C . LYS A 1 301 ? 1.845 0.871 -29.809 1.00 97.19 301 LYS A C 1
ATOM 2477 O O . LYS A 1 301 ? 1.932 0.321 -28.720 1.00 97.19 301 LYS A O 1
ATOM 2482 N N . ASN A 1 302 ? 0.725 1.496 -30.188 1.00 98.25 302 ASN A N 1
ATOM 2483 C CA . ASN A 1 302 ? -0.437 1.631 -29.299 1.00 98.25 302 ASN A CA 1
ATOM 2484 C C . ASN A 1 302 ? -1.059 0.269 -28.955 1.00 98.25 302 ASN A C 1
ATOM 2486 O O . ASN A 1 302 ? -1.326 -0.007 -27.791 1.00 98.25 302 ASN A O 1
ATOM 2490 N N . ALA A 1 303 ? -1.270 -0.603 -29.948 1.00 98.38 303 ALA A N 1
ATOM 2491 C CA . ALA A 1 303 ? -1.808 -1.938 -29.689 1.00 98.38 303 ALA A CA 1
ATOM 2492 C C . ALA A 1 303 ? -0.849 -2.781 -28.834 1.00 98.38 303 ALA A C 1
ATOM 2494 O O . ALA A 1 303 ? -1.295 -3.463 -27.912 1.00 98.38 303 ALA A O 1
ATOM 2495 N N . ARG A 1 304 ? 0.465 -2.691 -29.089 1.00 98.50 304 ARG A N 1
ATOM 2496 C CA . ARG A 1 304 ? 1.465 -3.419 -28.298 1.00 98.50 304 ARG A CA 1
ATOM 2497 C C . ARG A 1 304 ? 1.616 -2.904 -26.876 1.00 98.50 304 ARG A C 1
ATOM 2499 O O . ARG A 1 304 ? 1.709 -3.724 -25.970 1.00 98.50 304 ARG A O 1
ATOM 2506 N N . ALA A 1 305 ? 1.561 -1.591 -26.663 1.00 98.62 305 ALA A N 1
ATOM 2507 C CA . ALA A 1 305 ? 1.538 -1.014 -25.323 1.00 98.62 305 ALA A CA 1
ATOM 2508 C C . ALA A 1 305 ? 0.357 -1.560 -24.509 1.00 98.62 305 ALA A C 1
ATOM 2510 O O . ALA A 1 305 ? 0.548 -1.991 -23.380 1.00 98.62 305 ALA A O 1
ATOM 2511 N N . ILE A 1 306 ? -0.843 -1.635 -25.094 1.00 98.81 306 ILE A N 1
ATOM 2512 C CA . ILE A 1 306 ? -2.025 -2.189 -24.411 1.00 98.81 306 ILE A CA 1
ATOM 2513 C C . ILE A 1 306 ? -1.824 -3.672 -24.069 1.00 98.81 306 ILE A C 1
ATOM 2515 O O . ILE A 1 306 ? -2.180 -4.119 -22.978 1.00 98.81 306 ILE A O 1
ATOM 2519 N N . GLU A 1 307 ? -1.246 -4.456 -24.978 1.00 98.50 307 GLU A N 1
ATOM 2520 C CA . GLU A 1 307 ? -0.970 -5.872 -24.726 1.00 98.50 307 GLU A CA 1
ATOM 2521 C C . GLU A 1 307 ? 0.050 -6.067 -23.596 1.00 98.50 307 GLU A C 1
ATOM 2523 O O . GLU A 1 307 ? -0.212 -6.807 -22.647 1.00 98.50 307 GLU A O 1
ATOM 2528 N N . PHE A 1 308 ? 1.177 -5.353 -23.650 1.00 98.56 308 PHE A N 1
ATOM 2529 C CA . PHE A 1 308 ? 2.203 -5.398 -22.608 1.00 98.56 308 PHE A CA 1
ATOM 2530 C C . PHE A 1 308 ? 1.669 -4.891 -21.266 1.00 98.56 308 PHE A C 1
ATOM 2532 O O . PHE A 1 308 ? 1.898 -5.530 -20.240 1.00 98.56 308 PHE A O 1
ATOM 2539 N N . TYR A 1 309 ? 0.895 -3.803 -21.267 1.00 98.69 309 TYR A N 1
ATOM 2540 C CA . TYR A 1 309 ? 0.221 -3.290 -20.078 1.00 98.69 309 TYR A CA 1
ATOM 2541 C C . TYR A 1 309 ? -0.654 -4.365 -19.439 1.00 98.69 309 TYR A C 1
ATOM 2543 O O . TYR A 1 309 ? -0.571 -4.574 -18.232 1.00 98.69 309 TYR A O 1
ATOM 2551 N N . ASN A 1 310 ? -1.459 -5.086 -20.223 1.00 98.50 310 ASN A N 1
ATOM 2552 C CA . ASN A 1 310 ? -2.341 -6.123 -19.693 1.00 98.50 310 ASN A CA 1
ATOM 2553 C C . ASN A 1 310 ? -1.588 -7.285 -19.041 1.00 98.50 310 ASN A C 1
ATOM 2555 O O . ASN A 1 310 ? -2.068 -7.829 -18.051 1.00 98.50 310 ASN A O 1
ATOM 2559 N N . VAL A 1 311 ? -0.425 -7.659 -19.569 1.00 98.31 311 VAL A N 1
ATOM 2560 C CA . VAL A 1 311 ? 0.420 -8.700 -18.971 1.00 98.31 311 VAL A CA 1
ATOM 2561 C C . VAL A 1 311 ? 1.063 -8.209 -17.668 1.00 98.31 311 VAL A C 1
ATOM 2563 O O . VAL A 1 311 ? 1.020 -8.919 -16.661 1.00 98.31 311 VAL A O 1
ATOM 2566 N N . LEU A 1 312 ? 1.614 -6.991 -17.676 1.00 98.25 312 LEU A N 1
ATOM 2567 C CA . LEU A 1 312 ? 2.324 -6.398 -16.538 1.00 98.25 312 LEU A CA 1
ATOM 2568 C C . LEU A 1 312 ? 1.382 -6.04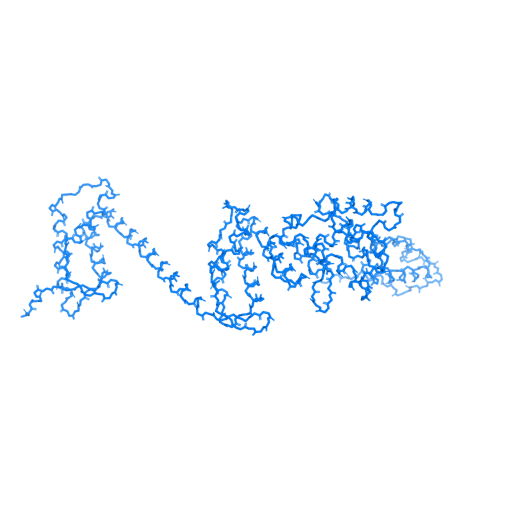5 -15.377 1.00 98.25 312 LEU A C 1
ATOM 2570 O O . LEU A 1 312 ? 1.612 -6.450 -14.242 1.00 98.25 312 LEU A O 1
ATOM 2574 N N . SER A 1 313 ? 0.292 -5.327 -15.656 1.00 98.19 313 SER A N 1
ATOM 2575 C CA . SER A 1 313 ? -0.646 -4.841 -14.629 1.00 98.19 313 SER A CA 1
ATOM 2576 C C . SER A 1 313 ? -1.471 -5.944 -13.968 1.00 98.19 313 SER A C 1
ATOM 2578 O O . SER A 1 313 ? -1.894 -5.778 -12.830 1.00 98.19 313 SER A O 1
ATOM 2580 N N . LYS A 1 314 ? -1.676 -7.081 -14.646 1.00 97.88 314 LYS A N 1
ATOM 2581 C CA . LYS A 1 314 ? -2.266 -8.291 -14.045 1.00 97.88 314 LYS A CA 1
ATOM 2582 C C . LYS A 1 314 ? -1.245 -9.128 -13.270 1.00 97.88 314 LYS A C 1
ATOM 2584 O O . LYS A 1 314 ? -1.593 -10.187 -12.760 1.00 97.88 314 LYS A O 1
ATOM 2589 N N . MET A 1 315 ? 0.015 -8.689 -13.224 1.00 95.44 315 MET A N 1
ATOM 2590 C CA . MET A 1 315 ? 1.132 -9.389 -12.587 1.00 95.44 315 MET A CA 1
ATOM 2591 C C . MET A 1 315 ? 1.364 -10.813 -13.126 1.00 95.44 315 MET A C 1
ATOM 2593 O O . MET A 1 315 ? 1.966 -11.643 -12.452 1.00 95.44 315 MET A O 1
ATOM 2597 N N . HIS A 1 316 ? 0.935 -11.107 -14.361 1.00 97.19 316 HIS A N 1
ATOM 2598 C CA . HIS A 1 316 ? 1.218 -12.394 -15.014 1.00 97.19 316 HIS A CA 1
ATOM 2599 C C . HIS A 1 316 ? 2.708 -12.545 -15.345 1.00 97.19 316 HIS A C 1
ATOM 2601 O O . HIS A 1 316 ? 3.230 -13.653 -15.447 1.00 97.19 316 HIS A O 1
ATOM 2607 N N . PHE A 1 317 ? 3.383 -11.415 -15.534 1.00 96.56 317 PHE A N 1
ATOM 2608 C CA . PHE A 1 317 ? 4.820 -11.313 -15.712 1.00 96.56 317 PHE A CA 1
ATOM 2609 C C . PHE A 1 317 ? 5.270 -9.950 -15.190 1.00 96.56 317 PHE A C 1
ATOM 2611 O O . PHE A 1 317 ? 4.573 -8.953 -15.367 1.00 96.56 317 PHE A O 1
ATOM 2618 N N . VAL A 1 318 ? 6.445 -9.905 -14.568 1.00 94.25 318 VAL A N 1
ATOM 2619 C CA . VAL A 1 318 ? 7.059 -8.667 -14.086 1.00 94.25 318 VAL A CA 1
ATOM 2620 C C . VAL A 1 318 ? 8.458 -8.579 -14.677 1.00 94.25 318 VAL A C 1
ATOM 2622 O O . VAL A 1 318 ? 9.277 -9.481 -14.496 1.00 94.25 318 VAL A O 1
ATOM 2625 N N . SER A 1 319 ? 8.724 -7.494 -15.404 1.00 95.81 319 SER A N 1
ATOM 2626 C CA . SER A 1 319 ? 10.043 -7.232 -15.978 1.00 95.81 319 SER A CA 1
ATOM 2627 C C . SER A 1 319 ? 11.106 -7.045 -14.893 1.00 95.81 319 SER A C 1
ATOM 2629 O O . SER A 1 319 ? 10.811 -6.752 -13.735 1.00 95.81 319 SER A O 1
ATOM 2631 N N . SER A 1 320 ? 12.375 -7.162 -15.280 1.00 94.75 320 SER A N 1
ATOM 2632 C CA . SER A 1 320 ? 13.493 -6.903 -14.374 1.00 94.75 320 SER A CA 1
ATOM 2633 C C . SER A 1 320 ? 13.507 -5.449 -13.877 1.00 94.75 320 SER A C 1
ATOM 2635 O O . SER A 1 320 ? 13.047 -4.529 -14.559 1.00 94.75 320 SER A O 1
ATOM 2637 N N . THR A 1 321 ? 14.097 -5.224 -12.700 1.00 93.31 321 THR A N 1
ATOM 2638 C CA . THR A 1 321 ? 14.278 -3.894 -12.093 1.00 93.31 321 THR A CA 1
ATOM 2639 C C . THR A 1 321 ? 14.762 -2.804 -13.063 1.00 93.31 321 THR A C 1
ATOM 2641 O O . THR A 1 321 ? 14.102 -1.766 -13.116 1.00 93.31 321 THR A O 1
ATOM 2644 N N . PRO A 1 322 ? 15.851 -2.980 -13.848 1.00 93.69 322 PRO A N 1
ATOM 2645 C CA . PRO A 1 322 ? 16.307 -1.937 -14.774 1.00 93.69 322 PRO A CA 1
ATOM 2646 C C . PRO A 1 322 ? 15.259 -1.608 -15.843 1.00 93.69 322 PRO A C 1
ATOM 2648 O O . PRO A 1 322 ? 15.050 -0.441 -16.164 1.00 93.69 322 PRO A O 1
ATOM 2651 N N . THR A 1 323 ? 14.530 -2.611 -16.339 1.00 95.94 323 THR A N 1
ATOM 2652 C CA . THR A 1 323 ? 13.438 -2.379 -17.287 1.00 95.94 323 THR A CA 1
ATOM 2653 C C . THR A 1 323 ? 12.324 -1.550 -16.649 1.00 95.94 323 THR A C 1
ATOM 2655 O O . THR A 1 323 ? 11.896 -0.561 -17.236 1.00 95.94 323 THR A O 1
ATOM 2658 N N . LEU A 1 324 ? 11.882 -1.893 -15.438 1.00 96.31 324 LEU A N 1
ATOM 2659 C CA . LEU A 1 324 ? 10.835 -1.153 -14.724 1.00 96.31 324 LEU A CA 1
ATOM 2660 C C . LEU A 1 324 ? 11.231 0.301 -14.418 1.00 96.31 324 LEU A C 1
ATOM 2662 O O . LEU A 1 324 ? 10.414 1.216 -14.532 1.00 96.31 324 LEU A O 1
ATOM 2666 N N . PHE A 1 325 ? 12.492 0.515 -14.045 1.00 93.50 325 PHE A N 1
ATOM 2667 C CA . PHE A 1 325 ? 13.004 1.827 -13.659 1.00 93.50 325 PHE A CA 1
ATOM 2668 C C . PHE A 1 325 ? 13.202 2.748 -14.868 1.00 93.50 325 PHE A C 1
ATOM 2670 O O . PHE A 1 325 ? 12.845 3.923 -14.823 1.00 93.50 325 PHE A O 1
ATOM 2677 N N . HIS A 1 326 ? 13.749 2.210 -15.961 1.00 93.94 326 HIS A N 1
ATOM 2678 C CA . HIS A 1 326 ? 14.239 3.019 -17.073 1.00 93.94 326 HIS A CA 1
ATOM 2679 C C . HIS A 1 326 ? 13.316 3.048 -18.299 1.00 93.94 326 HIS A C 1
ATOM 2681 O O . HIS A 1 326 ? 13.495 3.909 -19.166 1.00 93.94 326 HIS A O 1
ATOM 2687 N N . SER A 1 327 ? 12.320 2.162 -18.399 1.00 96.69 327 SER A N 1
ATOM 2688 C CA . SER A 1 327 ? 11.385 2.180 -19.535 1.00 96.69 327 SER A CA 1
ATOM 2689 C C . SER A 1 327 ? 10.590 3.484 -19.586 1.00 96.69 327 SER A C 1
ATOM 2691 O O . SER A 1 327 ? 9.995 3.913 -18.594 1.00 96.69 327 SER A O 1
ATOM 2693 N N . GLY A 1 328 ? 10.579 4.111 -20.764 1.00 95.75 328 GLY A N 1
ATOM 2694 C CA . GLY A 1 328 ? 9.922 5.399 -20.987 1.00 95.75 328 GLY A CA 1
ATOM 2695 C C . GLY A 1 328 ? 10.709 6.611 -20.471 1.00 95.75 328 GLY A C 1
ATOM 2696 O O . GLY A 1 328 ? 10.182 7.717 -20.506 1.00 95.75 328 GLY A O 1
ATOM 2697 N N . THR A 1 329 ? 11.950 6.437 -20.004 1.00 96.00 329 THR A N 1
ATOM 2698 C CA . THR A 1 329 ? 12.846 7.543 -19.609 1.00 96.00 329 THR A CA 1
ATOM 2699 C C . THR A 1 329 ? 13.810 7.911 -20.751 1.00 96.00 329 THR A C 1
ATOM 2701 O O . THR A 1 329 ? 14.040 7.069 -21.620 1.00 96.00 329 THR A O 1
ATOM 2704 N N . PRO A 1 330 ? 14.424 9.115 -20.763 1.00 93.75 330 PRO A N 1
ATOM 2705 C CA . PRO A 1 330 ? 15.297 9.557 -21.864 1.00 93.75 330 PRO A CA 1
ATOM 2706 C C . PRO A 1 330 ? 16.556 8.704 -22.104 1.00 93.75 330 PRO A C 1
ATOM 2708 O O . PRO A 1 330 ? 17.140 8.739 -23.187 1.00 93.75 330 PRO A O 1
ATOM 2711 N N . HIS A 1 331 ? 17.010 7.955 -21.095 1.00 88.56 331 HIS A N 1
ATOM 2712 C CA . HIS A 1 331 ? 18.195 7.097 -21.179 1.00 88.56 331 HIS A CA 1
ATOM 2713 C C . HIS A 1 331 ? 17.857 5.682 -20.691 1.00 88.56 331 HIS A C 1
ATOM 2715 O O . HIS A 1 331 ? 18.199 5.318 -19.561 1.00 88.56 331 HIS A O 1
ATOM 2721 N N . PRO A 1 332 ? 17.158 4.880 -21.518 1.00 87.19 332 PRO A N 1
ATOM 2722 C CA . PRO A 1 332 ? 16.585 3.622 -21.073 1.00 87.19 332 PRO A CA 1
ATOM 2723 C C . PRO A 1 332 ? 17.640 2.505 -20.981 1.00 87.19 332 PRO A C 1
ATOM 2725 O O . PRO A 1 332 ? 17.833 1.737 -21.923 1.00 87.19 332 PRO A O 1
ATOM 2728 N N . GLN A 1 333 ? 18.325 2.375 -19.840 1.00 88.94 333 GLN A N 1
ATOM 2729 C CA . GLN A 1 333 ? 19.185 1.220 -19.559 1.00 88.94 333 GLN A CA 1
ATOM 2730 C C . GLN A 1 333 ? 18.343 0.047 -19.040 1.00 88.94 333 GLN A C 1
ATOM 2732 O O . GLN A 1 333 ? 18.177 -0.150 -17.842 1.00 88.94 333 GLN A O 1
ATOM 2737 N N . LEU A 1 334 ? 17.779 -0.727 -19.968 1.00 91.94 334 LEU A N 1
ATOM 2738 C CA . LEU A 1 334 ? 16.791 -1.772 -19.655 1.00 91.94 334 LEU A CA 1
ATOM 2739 C C . LEU A 1 334 ? 17.396 -3.071 -19.106 1.00 91.94 334 LEU A C 1
ATOM 2741 O O . LEU A 1 334 ? 16.685 -3.869 -18.495 1.00 91.94 334 LEU A O 1
ATOM 2745 N N . SER A 1 335 ? 18.703 -3.258 -19.288 1.00 90.06 335 SER A N 1
ATOM 2746 C CA . SER A 1 335 ? 19.467 -4.412 -18.813 1.00 90.06 335 SER A CA 1
ATOM 2747 C C . SER A 1 335 ? 20.636 -3.939 -17.966 1.00 90.06 335 SER A C 1
ATOM 2749 O O . SER A 1 335 ? 21.284 -2.951 -18.304 1.00 90.06 335 SER A O 1
ATOM 2751 N N . SER A 1 336 ? 20.926 -4.664 -16.888 1.00 89.62 336 SER A N 1
ATOM 2752 C CA . SER A 1 336 ? 22.011 -4.322 -15.966 1.00 89.62 336 SER A CA 1
ATOM 2753 C C . SER A 1 336 ? 22.976 -5.477 -15.692 1.00 89.62 336 SER A C 1
ATOM 2755 O O . SER A 1 336 ? 23.935 -5.271 -14.968 1.00 89.62 336 SER A O 1
ATOM 2757 N N . CYS A 1 337 ? 22.787 -6.674 -16.252 1.00 93.50 337 CYS A N 1
ATOM 2758 C CA . CYS A 1 337 ? 23.691 -7.808 -16.031 1.00 93.50 337 CYS A CA 1
ATOM 2759 C C . CYS A 1 337 ? 24.649 -7.981 -17.212 1.00 93.50 337 CYS A C 1
ATOM 2761 O O . CYS A 1 337 ? 24.198 -8.204 -18.336 1.00 93.50 337 CYS A O 1
ATOM 2763 N N . TYR A 1 338 ? 25.954 -7.929 -16.951 1.00 93.06 338 TYR A N 1
ATOM 2764 C CA . TYR A 1 338 ? 26.986 -8.059 -17.979 1.00 93.06 338 TYR A CA 1
ATOM 2765 C C . TYR A 1 338 ? 28.005 -9.131 -17.613 1.00 93.06 338 TYR A C 1
ATOM 2767 O O . TYR A 1 338 ? 28.330 -9.323 -16.439 1.00 93.06 338 TYR A O 1
ATOM 2775 N N . LEU A 1 339 ? 28.532 -9.799 -18.637 1.00 95.00 339 LEU A N 1
ATOM 2776 C CA . LEU A 1 339 ? 29.642 -10.733 -18.507 1.00 95.00 339 LEU A CA 1
ATOM 2777 C C . LEU A 1 339 ? 30.834 -10.228 -19.314 1.00 95.00 339 LEU A C 1
ATOM 2779 O O . LEU A 1 339 ? 30.674 -9.803 -20.459 1.00 95.00 339 LEU A O 1
ATOM 2783 N N . THR A 1 340 ? 32.023 -10.298 -18.725 1.00 94.00 340 THR A N 1
ATOM 2784 C CA . THR A 1 340 ? 33.285 -10.021 -19.414 1.00 94.00 340 THR A CA 1
ATOM 2785 C C . THR A 1 340 ? 34.267 -11.165 -19.192 1.00 94.00 340 THR A C 1
ATOM 2787 O O . THR A 1 340 ? 34.238 -11.828 -18.156 1.00 94.00 340 THR A O 1
ATOM 2790 N N . THR A 1 341 ? 35.149 -11.391 -20.163 1.00 96.50 341 THR A N 1
ATOM 2791 C CA . THR A 1 341 ? 36.277 -12.319 -20.040 1.00 96.50 341 THR A CA 1
ATOM 2792 C C . THR A 1 341 ? 37.561 -11.525 -20.189 1.00 96.50 341 THR A C 1
ATOM 2794 O O . THR A 1 341 ? 37.776 -10.852 -21.200 1.00 96.50 341 THR A O 1
ATOM 2797 N N . VAL A 1 342 ? 38.418 -11.594 -19.175 1.00 95.12 342 VAL A N 1
ATOM 2798 C CA . VAL A 1 342 ? 39.676 -10.857 -19.130 1.00 95.12 342 VAL A CA 1
ATOM 2799 C C . VAL A 1 342 ? 40.756 -11.679 -19.826 1.00 95.12 342 VAL A C 1
ATOM 2801 O O . VAL A 1 342 ? 40.885 -12.882 -19.613 1.00 95.12 342 VAL A O 1
ATOM 2804 N N . GLY A 1 343 ? 41.518 -11.024 -20.696 1.00 92.88 343 GLY A N 1
ATOM 2805 C CA . GLY A 1 343 ? 42.651 -11.626 -21.407 1.00 92.88 343 GLY A CA 1
ATOM 2806 C C . GLY A 1 343 ? 43.969 -11.354 -20.687 1.00 92.88 343 GLY A C 1
ATOM 2807 O O . GLY A 1 343 ? 44.086 -10.355 -19.982 1.00 92.88 343 GLY A O 1
ATOM 2808 N N . ASP A 1 344 ? 44.965 -12.213 -20.897 1.00 91.69 344 ASP A N 1
ATOM 2809 C CA . ASP A 1 344 ? 46.297 -12.134 -20.273 1.00 91.69 344 ASP A CA 1
ATOM 2810 C C . ASP A 1 344 ? 47.220 -11.100 -20.945 1.00 91.69 344 ASP A C 1
ATOM 2812 O O . ASP A 1 344 ? 48.326 -11.401 -21.396 1.00 91.69 344 ASP A O 1
ATOM 2816 N N . ASP A 1 345 ? 46.732 -9.867 -21.044 1.00 91.06 345 ASP A N 1
ATOM 2817 C CA . ASP A 1 345 ? 47.439 -8.708 -21.580 1.00 91.06 345 ASP A CA 1
ATOM 2818 C C . ASP A 1 345 ? 47.140 -7.477 -20.717 1.00 91.06 345 ASP A C 1
ATOM 2820 O O . ASP A 1 345 ? 45.991 -7.228 -20.353 1.00 91.06 345 ASP A O 1
ATOM 2824 N N . LEU A 1 346 ? 48.164 -6.681 -20.395 1.00 89.81 346 LEU A N 1
ATOM 2825 C CA . LEU A 1 346 ? 48.018 -5.557 -19.468 1.00 89.81 346 LEU A CA 1
ATOM 2826 C C . LEU A 1 346 ? 47.040 -4.505 -20.002 1.00 89.81 346 LEU A C 1
ATOM 2828 O O . LEU A 1 346 ? 46.216 -3.991 -19.245 1.00 89.81 346 LEU A O 1
ATOM 2832 N N . SER A 1 347 ? 47.097 -4.205 -21.300 1.00 94.38 347 SER A N 1
ATOM 2833 C CA . SER A 1 347 ? 46.174 -3.253 -21.917 1.00 94.38 347 SER A CA 1
ATOM 2834 C C . SER A 1 347 ? 44.740 -3.776 -21.876 1.00 94.38 347 SER A C 1
ATOM 2836 O O . SER A 1 347 ? 43.829 -3.021 -21.535 1.00 94.38 347 SER A O 1
ATOM 2838 N N . HIS A 1 348 ? 44.534 -5.068 -22.143 1.00 93.12 348 HIS A N 1
ATOM 2839 C CA . HIS A 1 348 ? 43.211 -5.678 -22.057 1.00 93.12 348 HIS A CA 1
ATOM 2840 C C . HIS A 1 348 ? 42.668 -5.732 -20.618 1.00 93.12 348 HIS A C 1
ATOM 2842 O O . HIS A 1 348 ? 41.504 -5.402 -20.402 1.00 93.12 348 HIS A O 1
ATOM 2848 N N . ILE A 1 349 ? 43.508 -6.032 -19.621 1.00 93.06 349 ILE A N 1
ATOM 2849 C CA . ILE A 1 349 ? 43.137 -5.989 -18.196 1.00 93.06 349 ILE A CA 1
ATOM 2850 C C . ILE A 1 349 ? 42.607 -4.602 -17.816 1.00 93.06 349 ILE A C 1
ATOM 2852 O O . ILE A 1 349 ? 41.510 -4.481 -17.266 1.00 93.06 349 ILE A O 1
ATOM 2856 N N . PHE A 1 350 ? 43.354 -3.540 -18.132 1.00 95.69 350 PHE A N 1
ATOM 2857 C CA . PHE A 1 350 ? 42.930 -2.178 -17.800 1.00 95.69 350 PHE A CA 1
ATOM 2858 C C . PHE A 1 350 ? 41.723 -1.714 -18.617 1.00 95.69 350 PHE A C 1
ATOM 2860 O O . PHE A 1 350 ? 40.893 -0.974 -18.087 1.00 95.69 350 PHE A O 1
ATOM 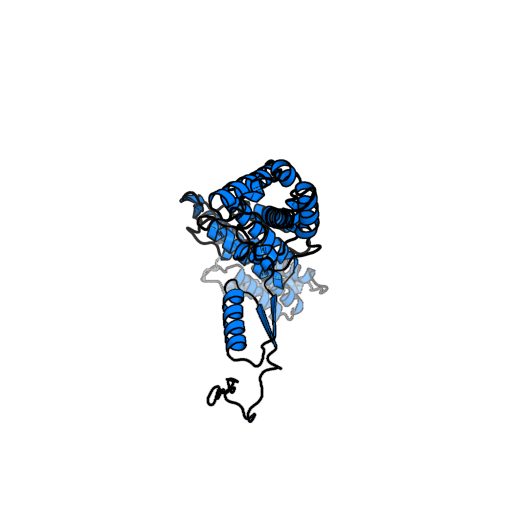2867 N N . LYS A 1 351 ? 41.568 -2.185 -19.862 1.00 96.00 351 LYS A N 1
ATOM 2868 C CA . LYS A 1 351 ? 40.341 -1.975 -20.636 1.00 96.00 351 LYS A CA 1
ATOM 2869 C C . LYS A 1 351 ? 39.135 -2.586 -19.922 1.00 96.00 351 LYS A C 1
ATOM 2871 O O . LYS A 1 351 ? 38.168 -1.870 -19.700 1.00 96.00 351 LYS A O 1
ATOM 2876 N N . CYS A 1 352 ? 39.197 -3.855 -19.511 1.00 94.75 352 CYS A N 1
ATOM 2877 C CA . CYS A 1 352 ? 38.099 -4.515 -18.795 1.00 94.75 352 CYS A CA 1
ATOM 2878 C C . CYS A 1 352 ? 37.766 -3.810 -17.470 1.00 94.75 352 CYS A C 1
ATOM 2880 O O . CYS A 1 352 ? 36.598 -3.672 -17.125 1.00 94.75 352 CYS A O 1
ATOM 2882 N N . ILE A 1 353 ? 38.769 -3.301 -16.744 1.00 93.88 353 ILE A N 1
ATOM 2883 C CA . ILE A 1 353 ? 38.540 -2.466 -15.552 1.00 93.88 353 ILE A CA 1
ATOM 2884 C C . ILE A 1 353 ? 37.798 -1.170 -15.921 1.00 93.88 353 ILE A C 1
ATOM 2886 O O . ILE A 1 353 ? 36.851 -0.787 -15.232 1.00 93.88 353 ILE A O 1
ATOM 2890 N N . GLY A 1 354 ? 38.199 -0.509 -17.010 1.00 95.75 354 GLY A N 1
ATOM 2891 C CA . GLY A 1 354 ? 37.519 0.677 -17.532 1.00 95.75 354 GLY A CA 1
ATOM 2892 C C . GLY A 1 354 ? 36.073 0.395 -17.948 1.00 95.75 354 GLY A C 1
ATOM 2893 O O . GLY A 1 354 ? 35.169 1.132 -17.553 1.00 95.75 354 GLY A O 1
ATOM 2894 N N . ASP A 1 355 ? 35.839 -0.697 -18.675 1.00 94.12 355 ASP A N 1
ATOM 2895 C CA . ASP A 1 355 ? 34.507 -1.146 -19.088 1.00 94.12 355 ASP A CA 1
ATOM 2896 C C . ASP A 1 355 ? 33.629 -1.438 -17.863 1.00 94.12 355 ASP A C 1
ATOM 2898 O O . ASP A 1 355 ? 32.497 -0.965 -17.782 1.00 94.12 355 ASP A O 1
ATOM 2902 N N . ASN A 1 356 ? 34.172 -2.123 -16.853 1.00 92.94 356 ASN A N 1
ATOM 2903 C CA . ASN A 1 356 ? 33.478 -2.396 -15.595 1.00 92.94 356 ASN A CA 1
ATOM 2904 C C . ASN A 1 356 ? 33.048 -1.108 -14.881 1.00 92.94 356 ASN A C 1
ATOM 2906 O O . ASN A 1 356 ? 31.929 -1.031 -14.369 1.00 92.94 356 ASN A O 1
ATOM 2910 N N . ALA A 1 357 ? 33.896 -0.077 -14.875 1.00 92.44 357 ALA A N 1
ATOM 2911 C CA . ALA A 1 357 ? 33.541 1.222 -14.310 1.00 92.44 357 ALA A CA 1
ATOM 2912 C C . ALA A 1 357 ? 32.395 1.898 -15.087 1.00 92.44 357 ALA A C 1
ATOM 2914 O O . ALA A 1 357 ? 31.475 2.438 -14.471 1.00 92.44 357 ALA A O 1
ATOM 2915 N N . GLN A 1 358 ? 32.408 1.832 -16.424 1.00 91.25 358 GLN A N 1
ATOM 2916 C CA . GLN A 1 358 ? 31.332 2.390 -17.252 1.00 91.25 358 GLN A CA 1
ATOM 2917 C C . GLN A 1 358 ? 30.008 1.643 -17.062 1.00 91.25 358 GLN A C 1
ATOM 2919 O O . GLN A 1 358 ? 28.965 2.274 -16.908 1.00 91.25 358 GLN A O 1
ATOM 2924 N N . LEU A 1 359 ? 30.043 0.311 -17.017 1.00 89.00 359 LEU A N 1
ATOM 2925 C CA . LEU A 1 359 ? 28.854 -0.526 -16.849 1.00 89.00 359 LEU A CA 1
ATOM 2926 C C . LEU A 1 359 ? 28.258 -0.410 -15.434 1.00 89.00 359 LEU A C 1
ATOM 2928 O O . LEU A 1 359 ? 27.038 -0.404 -15.274 1.00 89.00 359 LEU A O 1
ATOM 2932 N N . SER A 1 360 ? 29.100 -0.234 -14.410 1.00 86.62 360 SER A N 1
ATOM 2933 C CA . SER A 1 360 ? 28.655 -0.042 -13.018 1.00 86.62 360 SER A CA 1
ATOM 2934 C C . SER A 1 360 ? 28.070 1.346 -12.749 1.00 86.62 360 SER A C 1
ATOM 2936 O O . SER A 1 360 ? 27.350 1.513 -11.765 1.00 86.62 360 SER A O 1
ATOM 2938 N N . LYS A 1 361 ? 28.347 2.341 -13.609 1.00 85.31 361 LYS A N 1
ATOM 2939 C CA . LYS A 1 361 ? 27.889 3.736 -13.455 1.00 85.31 361 LYS A CA 1
ATOM 2940 C C . LYS A 1 361 ? 26.379 3.848 -13.215 1.00 85.31 361 LYS A C 1
ATOM 2942 O O . LYS A 1 361 ? 25.942 4.745 -12.503 1.00 85.31 361 LYS A O 1
ATOM 2947 N N . TRP A 1 362 ? 25.609 2.922 -13.779 1.00 76.06 362 TRP A N 1
ATOM 2948 C CA . TRP A 1 362 ? 24.151 2.864 -13.677 1.00 76.06 362 TRP A CA 1
ATOM 2949 C C . TRP A 1 362 ? 23.682 1.578 -12.986 1.00 76.06 362 TRP A C 1
ATOM 2951 O O . TRP A 1 362 ? 22.707 0.953 -13.392 1.00 76.06 362 TRP A O 1
ATOM 2961 N N . SER A 1 363 ? 24.423 1.156 -11.956 1.00 74.69 363 SER A N 1
ATOM 2962 C CA . SER A 1 363 ? 24.113 -0.027 -11.142 1.00 74.69 363 SER A CA 1
ATOM 2963 C C . SER A 1 363 ? 24.090 -1.345 -11.931 1.00 74.69 363 SER A C 1
ATOM 2965 O O . SER A 1 363 ? 23.320 -2.255 -11.621 1.00 74.69 363 SER A O 1
ATOM 2967 N N . GLY A 1 364 ? 24.960 -1.465 -12.940 1.00 85.44 364 GLY A N 1
ATOM 2968 C CA . GLY A 1 364 ? 25.213 -2.722 -13.636 1.00 85.44 364 GLY A CA 1
ATOM 2969 C C . GLY A 1 364 ? 25.876 -3.768 -12.731 1.00 85.44 364 GLY A C 1
ATOM 2970 O O . GLY A 1 364 ? 26.894 -3.490 -12.103 1.00 85.44 364 GLY A O 1
ATOM 2971 N N . GLY A 1 365 ? 25.321 -4.977 -12.677 1.00 89.06 365 GLY A N 1
ATOM 2972 C CA . GLY A 1 365 ? 25.961 -6.162 -12.114 1.00 89.06 365 GLY A CA 1
ATOM 2973 C C . GLY A 1 365 ? 26.941 -6.789 -13.108 1.00 89.06 365 GLY A C 1
ATOM 2974 O O . GLY A 1 365 ? 26.642 -6.913 -14.297 1.00 89.06 365 GLY A O 1
ATOM 2975 N N . LEU A 1 366 ? 28.111 -7.199 -12.615 1.00 92.94 366 LEU A N 1
ATOM 2976 C CA . LEU A 1 366 ? 29.231 -7.652 -13.441 1.00 92.94 366 LEU A CA 1
ATOM 2977 C C . LEU A 1 366 ? 29.695 -9.051 -13.040 1.00 92.94 366 LEU A C 1
ATOM 2979 O O . LEU A 1 366 ? 30.079 -9.278 -11.893 1.00 92.94 366 LEU A O 1
ATOM 2983 N N . GLY A 1 367 ? 29.717 -9.965 -14.005 1.00 95.25 367 GLY A N 1
ATOM 2984 C CA . GLY A 1 367 ? 30.441 -11.230 -13.923 1.00 95.25 367 GLY A CA 1
ATOM 2985 C C . GLY A 1 367 ? 31.726 -11.135 -14.736 1.00 95.25 367 GLY A C 1
ATOM 2986 O O . GLY A 1 367 ? 31.671 -10.905 -15.939 1.00 95.25 367 GLY A O 1
ATOM 2987 N N . ASN A 1 368 ? 32.882 -11.304 -14.098 1.00 95.44 368 ASN A N 1
ATOM 2988 C CA . ASN A 1 368 ? 34.174 -11.231 -14.778 1.00 95.44 368 ASN A CA 1
ATOM 2989 C C . ASN A 1 368 ? 34.870 -12.591 -14.710 1.00 95.44 368 ASN A C 1
ATOM 2991 O O . ASN A 1 368 ? 35.177 -13.068 -13.617 1.00 95.44 368 ASN A O 1
ATOM 2995 N N . ASP A 1 369 ? 35.139 -13.194 -15.861 1.00 96.06 369 ASP A N 1
ATOM 2996 C CA . ASP A 1 369 ? 35.976 -14.383 -15.981 1.00 96.06 369 ASP A CA 1
ATOM 2997 C C . ASP A 1 369 ? 37.455 -13.977 -16.046 1.00 96.06 369 ASP A C 1
ATOM 2999 O O . ASP A 1 369 ? 37.895 -13.308 -16.982 1.00 96.06 369 ASP A O 1
ATOM 3003 N N . TRP A 1 370 ? 38.220 -14.387 -15.033 1.00 94.62 370 TRP A N 1
ATOM 3004 C CA . TRP A 1 370 ? 39.650 -14.096 -14.884 1.00 94.62 370 TRP A CA 1
ATOM 3005 C C . TRP A 1 370 ? 40.548 -15.294 -15.215 1.00 94.62 370 TRP A C 1
ATOM 3007 O O . TRP A 1 370 ? 41.760 -15.216 -15.018 1.00 94.62 370 TRP A O 1
ATOM 3017 N N . THR A 1 371 ? 39.985 -16.396 -15.719 1.00 93.25 371 THR A N 1
ATOM 3018 C CA . THR A 1 371 ? 40.686 -17.682 -15.878 1.00 93.25 371 THR A CA 1
ATOM 3019 C C . THR A 1 371 ? 41.922 -17.590 -16.774 1.00 93.25 371 THR A C 1
ATOM 3021 O O . THR A 1 371 ? 42.899 -18.298 -16.544 1.00 93.25 371 THR A O 1
ATOM 3024 N N . ASN A 1 372 ? 41.918 -16.698 -17.769 1.00 90.62 372 ASN A N 1
ATOM 3025 C CA . ASN A 1 372 ? 43.053 -16.551 -18.682 1.00 90.62 372 ASN A CA 1
ATOM 3026 C C . ASN A 1 372 ? 44.266 -15.875 -18.038 1.00 90.62 372 ASN A C 1
ATOM 3028 O O . ASN A 1 372 ? 45.364 -16.013 -18.571 1.00 90.62 372 ASN A O 1
ATOM 3032 N N . ILE A 1 373 ? 44.096 -15.132 -16.937 1.00 89.56 373 ILE A N 1
ATOM 3033 C CA . ILE A 1 373 ? 45.221 -14.450 -16.296 1.00 89.56 373 ILE A CA 1
ATOM 3034 C C . ILE A 1 373 ? 46.197 -15.486 -15.765 1.00 89.56 373 ILE A C 1
ATOM 3036 O O . ILE A 1 373 ? 45.848 -16.373 -14.983 1.00 89.56 373 ILE A O 1
ATOM 3040 N N . ARG A 1 374 ? 47.453 -15.350 -16.185 1.00 85.50 374 ARG A N 1
ATOM 3041 C CA . ARG A 1 374 ? 48.516 -16.259 -15.772 1.00 85.50 374 ARG A CA 1
ATOM 3042 C C . ARG A 1 374 ? 48.657 -16.299 -14.242 1.00 85.50 374 ARG A C 1
ATOM 3044 O O . ARG A 1 374 ? 48.581 -15.273 -13.566 1.00 85.50 374 ARG A O 1
ATOM 3051 N N . GLY A 1 375 ? 48.918 -17.488 -13.696 1.00 83.19 375 GLY A N 1
ATOM 3052 C CA . GLY A 1 375 ? 49.214 -17.672 -12.271 1.00 83.19 375 GLY A CA 1
ATOM 3053 C C . GLY A 1 375 ? 50.572 -17.089 -11.857 1.00 83.19 375 GLY A C 1
ATOM 3054 O O . GLY A 1 375 ? 51.290 -16.494 -12.656 1.00 83.19 375 GLY A O 1
ATOM 3055 N N . THR A 1 376 ? 50.966 -17.282 -10.600 1.00 77.69 376 THR A N 1
ATOM 3056 C CA . THR A 1 376 ? 52.288 -16.864 -10.097 1.00 77.69 376 THR A CA 1
ATOM 3057 C C . THR A 1 376 ? 53.398 -17.790 -10.616 1.00 77.69 376 THR A C 1
ATOM 3059 O O . THR A 1 376 ? 53.240 -19.006 -10.577 1.00 77.69 376 THR A O 1
ATOM 3062 N N . GLY A 1 377 ? 54.536 -17.241 -11.072 1.00 65.62 377 GLY A N 1
ATOM 3063 C CA . GLY A 1 377 ? 55.693 -18.024 -11.561 1.00 65.62 377 GLY A CA 1
ATOM 3064 C C . GLY A 1 377 ? 55.985 -18.100 -13.082 1.00 65.62 377 GLY A C 1
ATOM 3065 O O . GLY A 1 377 ? 57.090 -18.525 -13.417 1.00 65.62 377 GLY A O 1
ATOM 3066 N N . PRO A 1 378 ? 55.113 -17.684 -14.025 1.00 60.28 378 PRO A N 1
ATOM 3067 C CA . PRO A 1 378 ? 55.443 -17.628 -15.447 1.00 60.28 378 PRO A CA 1
ATOM 3068 C C . PRO A 1 378 ? 56.514 -16.574 -15.745 1.00 60.28 378 PRO A C 1
ATOM 3070 O O . PRO A 1 378 ? 56.460 -15.441 -15.266 1.00 60.28 378 PRO A O 1
ATOM 3073 N N . ILE A 1 379 ? 57.468 -16.937 -16.597 1.00 66.06 379 ILE A N 1
ATOM 3074 C CA . ILE A 1 379 ? 58.586 -16.085 -17.004 1.00 66.06 379 ILE A CA 1
ATOM 3075 C C . ILE A 1 379 ? 58.183 -15.313 -18.273 1.00 66.06 379 ILE A C 1
ATOM 3077 O O . ILE A 1 379 ? 58.334 -15.841 -19.369 1.00 66.06 379 ILE A O 1
ATOM 3081 N N . SER A 1 380 ? 57.684 -14.069 -18.167 1.00 53.31 380 SER A N 1
ATOM 3082 C CA . SER A 1 380 ? 57.825 -13.071 -19.253 1.00 53.31 380 SER A CA 1
ATOM 3083 C C . SER A 1 380 ? 57.610 -11.605 -18.818 1.00 53.31 380 SER A C 1
ATOM 3085 O O . SER A 1 380 ? 57.073 -11.313 -17.754 1.00 53.31 380 SER A O 1
ATOM 3087 N N . LYS A 1 381 ? 58.102 -10.697 -19.678 1.00 45.66 381 LYS A N 1
ATOM 3088 C CA . LYS A 1 381 ? 58.545 -9.290 -19.522 1.00 45.66 381 LYS A CA 1
ATOM 3089 C C . LYS A 1 381 ? 57.622 -8.255 -18.845 1.00 45.66 381 LYS A C 1
ATOM 3091 O O . LYS A 1 381 ? 58.048 -7.113 -18.699 1.00 45.66 381 LYS A O 1
ATOM 3096 N N . VAL A 1 382 ? 56.417 -8.607 -18.407 1.00 45.69 382 VAL A N 1
ATOM 3097 C CA . VAL A 1 382 ? 55.563 -7.716 -17.606 1.00 45.69 382 VAL A CA 1
ATOM 3098 C C . VAL A 1 382 ? 55.513 -8.270 -16.193 1.00 45.69 382 VAL A C 1
ATOM 3100 O O . VAL A 1 382 ? 54.711 -9.136 -15.855 1.00 45.69 382 VAL A O 1
ATOM 3103 N N . GLN A 1 383 ? 56.421 -7.777 -15.357 1.00 41.97 383 GLN A N 1
ATOM 3104 C CA . GLN A 1 383 ? 56.391 -8.064 -13.934 1.00 41.97 383 GLN A CA 1
ATOM 3105 C C . GLN A 1 383 ? 55.298 -7.199 -13.289 1.00 41.97 383 GLN A C 1
ATOM 3107 O O . GLN A 1 383 ? 55.555 -6.089 -12.834 1.00 41.97 383 GLN A O 1
ATOM 3112 N N . MET A 1 384 ? 54.085 -7.741 -13.146 1.00 43.66 384 MET A N 1
ATOM 3113 C CA . MET A 1 384 ? 53.178 -7.355 -12.051 1.00 43.66 384 MET A CA 1
ATOM 3114 C C . MET A 1 384 ? 53.741 -7.895 -10.722 1.00 43.66 384 MET A C 1
ATOM 3116 O O . MET A 1 384 ? 53.039 -8.520 -9.934 1.00 43.66 384 MET A O 1
ATOM 3120 N N . SER A 1 385 ? 55.034 -7.681 -10.447 1.00 41.81 385 SER A N 1
ATOM 3121 C CA . SER A 1 385 ? 55.773 -8.271 -9.320 1.00 41.81 385 SER A CA 1
ATOM 3122 C C . SER A 1 385 ? 55.247 -7.874 -7.938 1.00 41.81 385 SER A C 1
ATOM 3124 O O . SER A 1 385 ? 55.812 -8.307 -6.936 1.00 41.81 385 SER A O 1
ATOM 3126 N N . LYS A 1 386 ? 54.167 -7.088 -7.844 1.00 41.00 386 LYS A N 1
ATOM 3127 C CA . LYS A 1 386 ? 53.522 -6.716 -6.580 1.00 41.00 386 LYS A CA 1
ATOM 3128 C C . LYS A 1 386 ? 52.001 -6.573 -6.630 1.00 41.00 386 LYS A C 1
ATOM 3130 O O . LYS A 1 386 ? 51.442 -6.000 -5.700 1.00 41.00 386 LYS A O 1
ATOM 3135 N N . VAL A 1 387 ? 51.296 -7.111 -7.625 1.00 41.97 387 VAL A N 1
ATOM 3136 C CA . VAL A 1 387 ? 49.839 -7.248 -7.466 1.00 41.97 387 VAL A CA 1
ATOM 3137 C C . VAL A 1 387 ? 49.580 -8.582 -6.787 1.00 41.97 387 VAL A C 1
ATOM 3139 O O . VAL A 1 387 ? 49.331 -9.602 -7.420 1.00 41.97 387 VAL A O 1
ATOM 3142 N N . LYS A 1 388 ? 49.678 -8.564 -5.449 1.00 41.00 388 LYS A N 1
ATOM 3143 C CA . LYS A 1 388 ? 48.912 -9.501 -4.628 1.00 41.00 388 LYS A CA 1
ATOM 3144 C C . LYS A 1 388 ? 47.478 -9.378 -5.125 1.00 41.00 388 LYS A C 1
ATOM 3146 O O . LYS A 1 388 ? 46.877 -8.320 -4.951 1.00 41.00 388 LYS A O 1
ATOM 3151 N N . VAL A 1 389 ? 46.953 -10.425 -5.751 1.00 41.91 389 VAL A N 1
ATOM 3152 C CA . VAL A 1 389 ? 45.507 -10.595 -5.862 1.00 41.91 389 VAL A CA 1
ATOM 3153 C C . VAL A 1 389 ? 45.005 -10.507 -4.425 1.00 41.91 389 VAL A C 1
ATOM 3155 O O . VAL A 1 389 ? 45.303 -11.374 -3.602 1.00 41.91 389 VAL A O 1
ATOM 3158 N N . LEU A 1 390 ? 44.398 -9.370 -4.087 1.00 39.84 390 LEU A N 1
ATOM 3159 C CA . LEU A 1 390 ? 43.825 -9.096 -2.781 1.00 39.84 390 LEU A CA 1
ATOM 3160 C C . LEU A 1 390 ? 42.618 -10.018 -2.629 1.00 39.84 390 LEU A C 1
ATOM 3162 O O . LEU A 1 390 ? 41.484 -9.608 -2.835 1.00 39.84 390 LEU A O 1
ATOM 3166 N N . TYR A 1 391 ? 42.861 -11.272 -2.264 1.00 40.25 391 TYR A N 1
ATOM 3167 C CA . TYR A 1 391 ? 41.921 -11.952 -1.396 1.00 40.25 391 TYR A CA 1
ATOM 3168 C C . TYR A 1 391 ? 41.994 -11.204 -0.064 1.00 40.25 391 TYR A C 1
ATOM 3170 O O . TYR A 1 391 ? 43.074 -11.173 0.541 1.00 40.25 391 TYR A O 1
ATOM 3178 N N . PRO A 1 392 ? 40.911 -10.553 0.398 1.00 35.84 392 PRO A N 1
ATOM 3179 C CA . PRO A 1 392 ? 40.863 -10.109 1.773 1.00 35.84 392 PRO A CA 1
ATOM 3180 C C . PRO A 1 392 ? 40.934 -11.388 2.599 1.00 35.84 392 PRO A C 1
ATOM 3182 O O . PRO A 1 392 ? 40.010 -12.197 2.603 1.00 35.84 392 PRO A O 1
ATOM 3185 N N . SER A 1 393 ? 42.072 -11.612 3.245 1.00 36.12 393 SER A N 1
ATOM 3186 C CA . SER A 1 393 ? 42.170 -12.583 4.319 1.00 36.12 393 SER A CA 1
ATOM 3187 C C . SER A 1 393 ? 41.154 -12.166 5.376 1.00 36.12 393 SER A C 1
ATOM 3189 O O . SER A 1 393 ? 41.344 -11.139 6.031 1.00 36.12 393 SER A O 1
ATOM 3191 N N . SER A 1 394 ? 40.073 -12.932 5.494 1.00 35.47 394 SER A N 1
ATOM 3192 C CA . SER A 1 394 ? 39.159 -12.886 6.628 1.00 35.47 394 SER A CA 1
ATOM 3193 C C . SER A 1 394 ? 39.981 -13.014 7.910 1.00 35.47 394 SER A C 1
ATOM 3195 O O . SER A 1 394 ? 40.642 -14.035 8.121 1.00 35.47 394 SER A O 1
ATOM 3197 N N . LYS A 1 395 ? 39.979 -11.956 8.719 1.00 35.34 395 LYS A N 1
ATOM 3198 C CA . LYS A 1 395 ? 40.271 -12.035 10.147 1.00 35.34 395 LYS A CA 1
ATOM 3199 C C . LYS A 1 395 ? 38.959 -12.024 10.900 1.00 35.34 395 LYS A C 1
ATOM 3201 O O . LYS A 1 395 ? 38.075 -11.251 10.467 1.00 35.34 395 LYS A O 1
#

Sequence (395 aa):
MNHIEELLVVKRSGEVVGFDSQRINNAITAAINAGDEKYDSAKINEIVESIQGEIYDRFTEFYPNVENIQDIVEKHLLRSDMLDVARRYIIYRAERTSEREKLKDNISRKAELGKLKIIKRDGTTVLFNPQKVRETIYRICQKYPDTTSVDAISKELSRNIFDGATTNDIEKALLLASTAFIERDPDYSKVSAGFFMQRLYKEAIGISINEDTFFDEYKKTFIEGIKLGTEHKYLDPKLLEFDLERLSNSIDPERDELFEYLGIQTLYERYLQKHDEKRFELPQSFWMRVAMGLSFNENNKNARAIEFYNVLSKMHFVSSTPTLFHSGTPHPQLSSCYLTTVGDDLSHIFKCIGDNAQLSKWSGGLGNDWTNIRGTGPISKVQMSKVKVLYPSSK